Protein AF-A0A2E3MGD4-F1 (afdb_monomer_lite)

pLDDT: mean 89.17, std 11.4, range [35.12, 98.12]

Radius of gyration: 62.03 Å; chains: 1; bounding box: 128×78×163 Å

Secondary structure (DSSP, 8-state):
-----HHHHHHHT--HHHHHHHHTSHHHHHHH--SHHHHHHHHHH-GGGHHHHHHHHHH-HHHHHHH--SHHHHHHHHHH-GGGHHHHHHHHHH-HHHHHHH--SHHHHHHHHHH-GGGHHHHHHHHHH-HHHHHHH--SHHHHHHHHHH-TTTHHHHHHHHHHSTTHHHHH--SHHHHHHHHHH-GGGHHHHHHHHHT-HHHHHHH--SHHHHHHHHHH-SSSHHHHHHHHHH-HHHHHHH--SHHHHHHHHHH-GGGHHHHHHHHHH-HHHHHHH--SHHHHHHHHHH-GGGHHHHHHHHTSTTHHHHH--SHHHHHHHHHH-GGGHHHHHHHHHH-HHHHHHH--SHHHHHHHHHH-GGGHHHHHHHHHH-HHHHHHH--SHHHHHHHHHH-TTTHHHHHHHHHH-HHHHHHH--SHHHHHHHHHH-GGGHHHHHHHHHH-HHHHHHH-SSHHHHHHHHTTS-HHHHHHHHHHHHHSTTHHHHH--SHHHHHHHHHH-GGGHHHHHHHHHH-HHHHHHH-SSHHHHHHHHHHHS-TTSTTGGGSTTSTTS-TTS-----SS--TTHHHHHHHHHH-HHHHHHH--SHHHHHHHHHHTHHHHHHHHHHHHT-HHHHHHH--SHHHHHHHHHH-GGGHHHHT-SSHHHHHHHHHHHHHHHHHHHHHHHHHHHHHTT-GGGGS-HHHHHHHHHTTS-TTT--HHHHHHHHHHHHSS----S-S------

Structure (mmCIF, N/CA/C/O backbone):
data_AF-A0A2E3MGD4-F1
#
_entry.id   AF-A0A2E3MGD4-F1
#
loop_
_atom_site.group_PDB
_atom_site.id
_atom_site.type_symbol
_atom_site.label_atom_id
_atom_site.label_alt_id
_atom_site.label_comp_id
_atom_site.label_asym_id
_atom_site.label_entity_id
_atom_site.label_seq_id
_atom_site.pdbx_PDB_ins_code
_atom_site.Cartn_x
_atom_site.Cartn_y
_atom_site.Cartn_z
_atom_site.occupancy
_atom_site.B_iso_or_equiv
_atom_site.auth_seq_id
_atom_site.auth_comp_id
_atom_site.auth_asym_id
_atom_site.auth_atom_id
_atom_site.pdbx_PDB_model_num
ATOM 1 N N . MET A 1 1 ? 46.798 -34.517 -88.073 1.00 49.56 1 MET A N 1
ATOM 2 C CA . MET A 1 1 ? 47.021 -35.005 -86.696 1.00 49.56 1 MET A CA 1
ATOM 3 C C . MET A 1 1 ? 45.664 -35.031 -86.019 1.00 49.56 1 MET A C 1
ATOM 5 O O . MET A 1 1 ? 44.980 -34.016 -86.084 1.00 49.56 1 MET A O 1
ATOM 9 N N . GLY A 1 2 ? 45.233 -36.192 -85.514 1.00 53.91 2 GLY A N 1
ATOM 10 C CA . GLY A 1 2 ? 43.940 -36.335 -84.829 1.00 53.91 2 GLY A CA 1
ATOM 11 C C . GLY A 1 2 ? 43.846 -35.417 -83.610 1.00 53.91 2 GLY A C 1
ATOM 12 O O . GLY A 1 2 ? 44.867 -34.917 -83.147 1.00 53.91 2 GLY A O 1
ATOM 13 N N . GLU A 1 3 ? 42.634 -35.149 -83.128 1.00 51.66 3 GLU A N 1
ATOM 14 C CA . GLU A 1 3 ? 42.390 -34.310 -81.950 1.00 51.66 3 GLU A CA 1
ATOM 15 C C . GLU A 1 3 ? 43.137 -34.855 -80.725 1.00 51.66 3 GLU A C 1
ATOM 17 O O . GLU A 1 3 ? 42.683 -35.776 -80.050 1.00 51.66 3 GLU A O 1
ATOM 22 N N . VAL A 1 4 ? 44.313 -34.297 -80.441 1.00 60.22 4 VAL A N 1
ATOM 23 C CA . VAL A 1 4 ? 45.050 -34.611 -79.221 1.00 60.22 4 VAL A CA 1
ATOM 24 C C . VAL A 1 4 ? 44.464 -33.734 -78.120 1.00 60.22 4 VAL A C 1
ATOM 26 O O . VAL A 1 4 ? 44.739 -32.540 -78.048 1.00 60.22 4 VAL A O 1
ATOM 29 N N . SER A 1 5 ? 43.589 -34.307 -77.294 1.00 71.38 5 SER A N 1
ATOM 30 C CA . SER A 1 5 ? 43.188 -33.682 -76.031 1.00 71.38 5 SER A CA 1
ATOM 31 C C . SER A 1 5 ? 44.354 -33.722 -75.038 1.00 71.38 5 SER A C 1
ATOM 33 O O . SER A 1 5 ? 45.301 -34.490 -75.222 1.00 71.38 5 SER A O 1
ATOM 35 N N . THR A 1 6 ? 44.284 -32.955 -73.949 1.00 63.16 6 THR A N 1
ATOM 36 C CA . THR A 1 6 ? 45.236 -33.076 -72.830 1.00 63.16 6 THR A CA 1
ATOM 37 C C . THR A 1 6 ? 45.367 -34.527 -72.371 1.00 63.16 6 THR A C 1
ATOM 39 O O . THR A 1 6 ? 46.475 -35.050 -72.300 1.00 63.16 6 THR A O 1
ATOM 42 N N . ALA A 1 7 ? 44.243 -35.243 -72.251 1.00 66.75 7 ALA A N 1
ATOM 43 C CA . ALA A 1 7 ? 44.206 -36.688 -72.001 1.00 66.75 7 ALA A CA 1
ATOM 44 C C . ALA A 1 7 ? 44.962 -37.544 -73.041 1.00 66.75 7 ALA A C 1
ATOM 46 O O . ALA A 1 7 ? 45.520 -38.587 -72.692 1.00 66.75 7 ALA A O 1
ATOM 47 N N . GLY A 1 8 ? 44.994 -37.112 -74.305 1.00 66.19 8 GLY A N 1
ATOM 48 C CA . GLY A 1 8 ? 45.743 -37.745 -75.391 1.00 66.19 8 GLY A CA 1
ATOM 49 C C . GLY A 1 8 ? 47.255 -37.531 -75.293 1.00 66.19 8 GLY A C 1
ATOM 50 O O . GLY A 1 8 ? 48.005 -38.478 -75.516 1.00 66.19 8 GLY A O 1
ATOM 51 N N . ILE A 1 9 ? 47.705 -36.339 -74.880 1.00 66.69 9 ILE A N 1
ATOM 52 C CA . ILE A 1 9 ? 49.127 -36.067 -74.590 1.00 66.69 9 ILE A CA 1
ATOM 53 C C . ILE A 1 9 ? 49.627 -36.991 -73.474 1.00 66.69 9 ILE A C 1
ATOM 55 O O . ILE A 1 9 ? 50.704 -37.577 -73.583 1.00 66.69 9 ILE A O 1
ATOM 59 N N . TYR A 1 10 ? 48.805 -37.192 -72.442 1.00 61.84 10 TYR A N 1
ATOM 60 C CA . TYR A 1 10 ? 49.159 -37.982 -71.261 1.00 61.84 10 TYR A CA 1
ATOM 61 C C . TYR A 1 10 ? 49.378 -39.468 -71.542 1.00 61.84 10 TYR A C 1
ATOM 63 O O . TYR A 1 10 ? 50.197 -40.100 -70.881 1.00 61.84 10 TYR A O 1
ATOM 71 N N . LYS A 1 11 ? 48.673 -40.036 -72.526 1.00 67.06 11 LYS A N 1
ATOM 72 C CA . LYS A 1 11 ? 48.827 -41.450 -72.901 1.00 67.06 11 LYS A CA 1
ATOM 73 C C . LYS A 1 11 ? 49.929 -41.696 -73.933 1.00 67.06 11 LYS A C 1
ATOM 75 O O . LYS A 1 11 ? 50.340 -42.839 -74.093 1.00 67.06 11 LYS A O 1
ATOM 80 N N . ALA A 1 12 ? 50.384 -40.659 -74.637 1.00 70.62 12 ALA A N 1
ATOM 81 C CA . ALA A 1 12 ? 51.223 -40.805 -75.825 1.00 70.62 12 ALA A CA 1
ATOM 82 C C . ALA A 1 12 ? 52.740 -40.731 -75.569 1.00 70.62 12 ALA A C 1
ATOM 84 O O . ALA A 1 12 ? 53.500 -40.961 -76.503 1.00 70.62 12 ALA A O 1
ATOM 85 N N . GLY A 1 13 ? 53.195 -40.424 -74.345 1.00 79.75 13 GLY A N 1
ATOM 86 C CA . GLY A 1 13 ? 54.632 -40.339 -74.035 1.00 79.75 13 GLY A CA 1
ATOM 87 C C . GLY A 1 13 ? 55.363 -39.284 -74.874 1.00 79.75 13 GLY A C 1
ATOM 88 O O . GLY A 1 13 ? 56.432 -39.558 -75.413 1.00 79.75 13 GLY A O 1
ATOM 89 N N . ILE A 1 14 ? 54.750 -38.105 -75.038 1.00 85.25 14 ILE A N 1
ATOM 90 C CA . ILE A 1 14 ? 55.288 -37.016 -75.867 1.00 85.25 14 ILE A CA 1
ATOM 91 C C . ILE A 1 14 ? 56.680 -36.608 -75.363 1.00 85.25 14 ILE A C 1
ATOM 93 O O . ILE A 1 14 ? 56.868 -36.412 -74.163 1.00 85.25 14 ILE A O 1
ATOM 97 N N . SER A 1 15 ? 57.645 -36.482 -76.280 1.00 88.44 15 SER A N 1
ATOM 98 C CA . SER A 1 15 ? 58.999 -36.035 -75.946 1.00 88.44 15 SER A CA 1
ATOM 99 C C . SER A 1 15 ? 59.018 -34.555 -75.538 1.00 88.44 15 SER A C 1
ATOM 101 O O . SER A 1 15 ? 58.200 -33.763 -76.011 1.00 88.44 15 SER A O 1
ATOM 103 N N . ASP A 1 16 ? 59.988 -34.149 -74.716 1.00 86.56 16 ASP A N 1
ATOM 104 C CA . ASP A 1 16 ? 60.171 -32.743 -74.317 1.00 86.56 16 ASP A CA 1
ATOM 105 C C . ASP A 1 16 ? 60.261 -31.792 -75.522 1.00 86.56 16 ASP A C 1
ATOM 107 O O . ASP A 1 16 ? 59.691 -30.700 -75.518 1.00 86.56 16 ASP A O 1
ATOM 111 N N . GLN A 1 17 ? 60.937 -32.216 -76.595 1.00 88.38 17 GLN A N 1
ATOM 112 C CA . GLN A 1 17 ? 61.082 -31.408 -77.807 1.00 88.38 17 GLN A CA 1
ATOM 113 C C . GLN A 1 17 ? 59.749 -31.221 -78.538 1.00 88.38 17 GLN A C 1
ATOM 115 O O . GLN A 1 17 ? 59.447 -30.109 -78.981 1.00 88.38 17 GLN A O 1
ATOM 120 N N . ASP A 1 18 ? 58.932 -32.272 -78.624 1.00 88.62 18 ASP A N 1
ATOM 121 C CA . ASP A 1 18 ? 57.609 -32.197 -79.245 1.00 88.62 18 ASP A CA 1
ATOM 122 C C . ASP A 1 18 ? 56.661 -31.333 -78.406 1.00 88.62 18 ASP A C 1
ATOM 124 O O . ASP A 1 18 ? 55.936 -30.500 -78.953 1.00 88.62 18 ASP A O 1
ATOM 128 N N . PHE A 1 19 ? 56.720 -31.452 -77.075 1.00 91.62 19 PHE A N 1
ATOM 129 C CA . PHE A 1 19 ? 55.943 -30.606 -76.171 1.00 91.62 19 PHE A CA 1
ATOM 130 C C . PHE A 1 19 ? 56.263 -29.120 -76.375 1.00 91.62 19 PHE A C 1
ATOM 132 O O . PHE A 1 19 ? 55.349 -28.314 -76.561 1.00 91.62 19 PHE A O 1
ATOM 139 N N . VAL A 1 20 ? 57.549 -28.755 -76.432 1.00 90.62 20 VAL A N 1
ATOM 140 C CA . VAL A 1 20 ? 57.988 -27.373 -76.690 1.00 90.62 20 VAL A CA 1
ATOM 141 C C . VAL A 1 20 ? 57.488 -26.869 -78.049 1.00 90.62 20 VAL A C 1
ATOM 143 O O . VAL A 1 20 ? 57.049 -25.722 -78.155 1.00 90.62 20 VAL A O 1
ATOM 146 N N . GLN A 1 21 ? 57.514 -27.697 -79.098 1.00 89.62 21 GLN A N 1
ATOM 147 C CA . GLN A 1 21 ? 57.009 -27.300 -80.419 1.00 89.62 21 GLN A CA 1
ATOM 148 C C . GLN A 1 21 ? 55.490 -27.098 -80.446 1.00 89.62 21 GLN A C 1
ATOM 150 O O . GLN A 1 21 ? 54.997 -26.242 -81.188 1.00 89.62 21 GLN A O 1
ATOM 155 N N . ILE A 1 22 ? 54.749 -27.882 -79.663 1.00 88.69 22 ILE A N 1
ATOM 156 C CA . ILE A 1 22 ? 53.291 -27.807 -79.578 1.00 88.69 22 ILE A CA 1
ATOM 157 C C . ILE A 1 22 ? 52.867 -26.598 -78.731 1.00 88.69 22 ILE A C 1
ATOM 159 O O . ILE A 1 22 ? 52.083 -25.775 -79.201 1.00 88.69 22 ILE A O 1
ATOM 163 N N . ILE A 1 23 ? 53.419 -26.441 -77.523 1.00 91.25 23 ILE A N 1
ATOM 164 C CA . ILE A 1 23 ? 53.003 -25.405 -76.563 1.00 91.25 23 ILE A CA 1
ATOM 165 C C . ILE A 1 23 ? 53.333 -23.981 -77.043 1.00 91.25 23 ILE A C 1
ATOM 167 O O . ILE A 1 23 ? 52.629 -23.035 -76.703 1.00 91.25 23 ILE A O 1
ATOM 171 N N . ASN A 1 24 ? 54.356 -23.821 -77.892 1.00 89.12 24 ASN A N 1
ATOM 172 C CA . ASN A 1 24 ? 54.730 -22.526 -78.471 1.00 89.12 24 ASN A CA 1
ATOM 173 C C . ASN A 1 24 ? 53.796 -22.048 -79.596 1.00 89.12 24 ASN A C 1
ATOM 175 O O . ASN A 1 24 ? 53.892 -20.893 -80.012 1.00 89.12 24 ASN A O 1
ATOM 179 N N . LYS A 1 25 ? 52.902 -22.898 -80.117 1.00 90.88 25 LYS A N 1
ATOM 180 C CA . LYS A 1 25 ? 51.929 -22.500 -81.144 1.00 90.88 25 LYS A CA 1
ATOM 181 C C . LYS A 1 25 ? 50.665 -21.969 -80.455 1.00 90.88 25 LYS A C 1
ATOM 183 O O . LYS A 1 25 ? 49.960 -22.767 -79.844 1.00 90.88 25 LYS A O 1
ATOM 188 N N . PRO A 1 26 ? 50.297 -20.676 -80.596 1.00 87.75 26 PRO A N 1
ATOM 189 C CA . PRO A 1 26 ? 49.161 -20.093 -79.868 1.00 87.75 26 PRO A CA 1
ATOM 190 C C . PRO A 1 26 ? 47.831 -20.832 -80.074 1.00 87.75 26 PRO A C 1
ATOM 192 O O . PRO A 1 26 ? 47.047 -20.972 -79.139 1.00 87.75 26 PRO A O 1
ATOM 195 N N . GLY A 1 27 ? 47.586 -21.334 -81.289 1.00 88.56 27 GLY A N 1
ATOM 196 C CA . GLY A 1 27 ? 46.389 -22.121 -81.597 1.00 88.56 27 GLY A CA 1
ATOM 197 C C . GLY A 1 27 ? 46.361 -23.476 -80.887 1.00 88.56 27 GLY A C 1
ATOM 198 O O . GLY A 1 27 ? 45.325 -23.862 -80.359 1.00 88.56 27 GLY A O 1
ATOM 199 N N . GLU A 1 28 ? 47.496 -24.176 -80.817 1.00 90.00 28 GLU A N 1
ATOM 200 C CA . GLU A 1 28 ? 47.587 -25.457 -80.104 1.00 90.00 28 GLU A CA 1
ATOM 201 C C . GLU A 1 28 ? 47.567 -25.252 -78.587 1.00 90.00 28 GLU A C 1
ATOM 203 O O . GLU A 1 28 ? 46.898 -26.005 -77.886 1.00 90.00 28 GLU A O 1
ATOM 208 N N . TYR A 1 29 ? 48.183 -24.178 -78.082 1.00 91.38 29 TYR A N 1
ATOM 209 C CA . TYR A 1 29 ? 48.082 -23.800 -76.675 1.00 91.38 29 TYR A CA 1
ATOM 210 C C . TYR A 1 29 ? 46.620 -23.637 -76.244 1.00 91.38 29 TYR A C 1
ATOM 212 O O . TYR A 1 29 ? 46.196 -24.289 -75.299 1.00 91.38 29 TYR A O 1
ATOM 220 N N . LYS A 1 30 ? 45.817 -22.843 -76.970 1.00 90.88 30 LYS A N 1
ATOM 221 C CA . LYS A 1 30 ? 44.383 -22.653 -76.665 1.00 90.88 30 LYS A CA 1
ATOM 222 C C . LYS A 1 30 ? 43.566 -23.945 -76.747 1.00 90.88 30 LYS A C 1
ATOM 224 O O . LYS A 1 30 ? 42.555 -24.085 -76.060 1.00 90.88 30 LYS A O 1
ATOM 229 N N . ARG A 1 31 ? 43.963 -24.879 -77.621 1.00 88.62 31 ARG A N 1
ATOM 230 C CA . ARG A 1 31 ? 43.301 -26.186 -77.760 1.00 88.62 31 ARG A CA 1
ATOM 231 C C . ARG A 1 31 ? 43.612 -27.108 -76.588 1.00 88.62 31 ARG A C 1
ATOM 233 O O . ARG A 1 31 ? 42.717 -27.830 -76.151 1.00 88.62 31 ARG A O 1
ATOM 240 N N . LEU A 1 32 ? 44.858 -27.093 -76.123 1.00 88.69 32 LEU A N 1
ATOM 241 C CA . LEU A 1 32 ? 45.334 -27.936 -75.033 1.00 88.69 32 LEU A CA 1
ATOM 242 C C . LEU A 1 32 ? 44.942 -27.374 -73.673 1.00 88.69 32 LEU A C 1
ATOM 244 O O . LEU A 1 32 ? 44.469 -28.105 -72.817 1.00 88.69 32 LEU A O 1
ATOM 248 N N . VAL A 1 33 ? 45.101 -26.076 -73.472 1.00 93.12 33 VAL A N 1
ATOM 249 C CA . VAL A 1 33 ? 44.891 -25.436 -72.183 1.00 93.12 33 VAL A CA 1
ATOM 250 C C . VAL A 1 33 ? 43.535 -24.749 -72.186 1.00 93.12 33 VAL A C 1
ATOM 252 O O . VAL A 1 33 ? 43.395 -23.624 -72.663 1.00 93.12 33 VAL A O 1
ATOM 255 N N . LYS A 1 34 ? 42.516 -25.448 -71.680 1.00 92.50 34 LYS A N 1
ATOM 256 C CA . LYS A 1 34 ? 41.142 -24.928 -71.614 1.00 92.50 34 LYS A CA 1
ATOM 257 C C . LYS A 1 34 ? 40.758 -24.452 -70.223 1.00 92.50 34 LYS A C 1
ATOM 259 O O . LYS A 1 34 ? 39.797 -23.704 -70.090 1.00 92.50 34 LYS A O 1
ATOM 264 N N . SER A 1 35 ? 41.480 -24.907 -69.207 1.00 94.31 35 SER A N 1
ATOM 265 C CA . SER A 1 35 ? 41.187 -24.652 -67.805 1.00 94.31 35 SER A CA 1
ATOM 266 C C . SER A 1 35 ? 42.463 -24.534 -66.981 1.00 94.31 35 SER A C 1
ATOM 268 O O . SER A 1 35 ? 43.548 -24.957 -67.392 1.00 94.31 35 SER A O 1
ATOM 270 N N . ILE A 1 36 ? 42.317 -24.013 -65.766 1.00 94.94 36 ILE A N 1
ATOM 271 C CA . ILE A 1 36 ? 43.386 -24.020 -64.772 1.00 94.94 36 ILE A CA 1
ATOM 272 C C . ILE A 1 36 ? 43.892 -25.436 -64.474 1.00 94.94 36 ILE A C 1
ATOM 274 O O . ILE A 1 36 ? 45.095 -25.642 -64.338 1.00 94.94 36 ILE A O 1
ATOM 278 N N . SER A 1 37 ? 43.003 -26.431 -64.434 1.00 94.38 37 SER A N 1
ATOM 279 C CA . SER A 1 37 ? 43.373 -27.826 -64.189 1.00 94.38 37 SER A CA 1
ATOM 280 C C . SER A 1 37 ? 44.332 -28.354 -65.255 1.00 94.38 37 SER A C 1
ATOM 282 O O . SER A 1 37 ? 45.297 -29.033 -64.903 1.00 94.38 37 SER A O 1
ATOM 284 N N . ASP A 1 38 ? 44.132 -27.977 -66.523 1.00 94.12 38 ASP A N 1
ATOM 285 C CA . ASP A 1 38 ? 45.040 -28.345 -67.615 1.00 94.12 38 ASP A CA 1
ATOM 286 C C . ASP A 1 38 ? 46.436 -27.749 -67.396 1.00 94.12 38 ASP A C 1
ATOM 288 O O . ASP A 1 38 ? 47.433 -28.454 -67.541 1.00 94.12 38 ASP A O 1
ATOM 292 N N . ILE A 1 39 ? 46.527 -26.481 -66.971 1.00 94.00 39 ILE A N 1
ATOM 293 C CA . ILE A 1 39 ? 47.811 -25.858 -66.611 1.00 94.00 39 ILE A CA 1
ATOM 294 C C . ILE A 1 39 ? 48.470 -26.612 -65.470 1.00 94.00 39 ILE A C 1
ATOM 296 O O . ILE A 1 39 ? 49.619 -27.026 -65.585 1.00 94.00 39 ILE A O 1
ATOM 300 N N . LEU A 1 40 ? 47.744 -26.823 -64.372 1.00 94.25 40 LEU A N 1
ATOM 301 C CA . LEU A 1 40 ? 48.285 -27.477 -63.186 1.00 94.25 40 LEU A CA 1
ATOM 302 C C . LEU A 1 40 ? 48.780 -28.894 -63.478 1.00 94.25 40 LEU A C 1
ATOM 304 O O . LEU A 1 40 ? 49.743 -29.341 -62.846 1.00 94.25 40 LEU A O 1
ATOM 308 N N . GLN A 1 41 ? 48.117 -29.588 -64.401 1.00 92.31 41 GLN A N 1
ATOM 309 C CA . GLN A 1 41 ? 48.483 -30.923 -64.838 1.00 92.31 41 GLN A CA 1
ATOM 310 C C . GLN A 1 41 ? 49.698 -30.891 -65.768 1.00 92.31 41 GLN A C 1
ATOM 312 O O . GLN A 1 41 ? 50.669 -31.604 -65.508 1.00 92.31 41 GLN A O 1
ATOM 317 N N . LEU A 1 42 ? 49.700 -30.030 -66.791 1.00 92.94 42 LEU A N 1
ATOM 318 C CA . LEU A 1 42 ? 50.838 -29.859 -67.701 1.00 92.94 42 LEU A CA 1
ATOM 319 C C . LEU A 1 42 ? 52.103 -29.437 -66.950 1.00 92.94 42 LEU A C 1
ATOM 321 O O . LEU A 1 42 ? 53.163 -30.018 -67.152 1.00 92.94 42 LEU A O 1
ATOM 325 N N . SER A 1 43 ? 51.990 -28.496 -66.018 1.00 94.00 43 SER A N 1
ATOM 326 C CA . SER A 1 43 ? 53.108 -28.033 -65.198 1.00 94.00 43 SER A CA 1
ATOM 327 C C . SER A 1 43 ? 53.620 -29.084 -64.209 1.00 94.00 43 SER A C 1
ATOM 329 O O . SER A 1 43 ? 54.777 -29.010 -63.806 1.00 94.00 43 SER A O 1
ATOM 331 N N . SER A 1 44 ? 52.797 -30.066 -63.821 1.00 92.94 44 SER A N 1
ATOM 332 C CA . SER A 1 44 ? 53.257 -31.209 -63.013 1.00 92.94 44 SER A CA 1
ATOM 333 C C . SER A 1 44 ? 54.053 -32.229 -63.830 1.00 92.94 44 SER A C 1
ATOM 335 O O . SER A 1 44 ? 54.957 -32.866 -63.300 1.00 92.94 44 SER A O 1
ATOM 337 N N . GLN A 1 45 ? 53.726 -32.371 -65.115 1.00 90.81 45 GLN A N 1
ATOM 338 C CA . GLN A 1 45 ? 54.336 -33.364 -65.996 1.00 90.81 45 GLN A CA 1
ATOM 339 C C . GLN A 1 45 ? 55.577 -32.843 -66.711 1.00 90.81 45 GLN A C 1
ATOM 341 O O . GLN A 1 45 ? 56.512 -33.603 -66.935 1.00 90.81 45 GLN A O 1
ATOM 346 N N . PHE A 1 46 ? 55.599 -31.549 -67.031 1.00 93.19 46 PHE A N 1
ATOM 347 C CA . PHE A 1 46 ? 56.702 -30.887 -67.721 1.00 93.19 46 PHE A CA 1
ATOM 348 C C . PHE A 1 46 ? 57.297 -29.767 -66.850 1.00 93.19 46 PHE A C 1
ATOM 350 O O . PHE A 1 46 ? 57.227 -28.589 -67.222 1.00 93.19 46 PHE A O 1
ATOM 357 N N . PRO A 1 47 ? 57.877 -30.091 -65.676 1.00 93.06 47 PRO A N 1
ATOM 358 C CA . PRO A 1 47 ? 58.372 -29.087 -64.736 1.00 93.06 47 PRO A CA 1
ATOM 359 C C . PRO A 1 47 ? 59.483 -28.199 -65.329 1.00 93.06 47 PRO A C 1
ATOM 361 O O . PRO A 1 47 ? 59.545 -27.007 -65.035 1.00 93.06 47 PRO A O 1
ATOM 364 N N . GLN A 1 48 ? 60.315 -28.725 -66.234 1.00 93.31 48 GLN A N 1
ATOM 365 C CA . GLN A 1 48 ? 61.360 -27.967 -66.938 1.00 93.31 48 GLN A CA 1
ATOM 366 C C . GLN A 1 48 ? 60.818 -26.940 -67.949 1.00 93.31 48 GLN A C 1
ATOM 368 O O . GLN A 1 48 ? 61.558 -26.070 -68.407 1.00 93.31 48 GLN A O 1
ATOM 373 N N . HIS A 1 49 ? 59.528 -27.009 -68.293 1.00 94.44 49 HIS A N 1
ATOM 374 C CA . HIS A 1 49 ? 58.881 -26.137 -69.278 1.00 94.44 49 HIS A CA 1
ATOM 375 C C . HIS A 1 49 ? 57.788 -25.248 -68.674 1.00 94.44 49 HIS A C 1
ATOM 377 O O . HIS A 1 49 ? 57.010 -24.645 -69.413 1.00 94.44 49 HIS A O 1
ATOM 383 N N . ILE A 1 50 ? 57.738 -25.122 -67.344 1.00 94.12 50 ILE A N 1
ATOM 384 C CA . ILE A 1 50 ? 56.744 -24.306 -66.632 1.00 94.12 50 ILE A CA 1
ATOM 385 C C . ILE A 1 50 ? 56.694 -22.868 -67.178 1.00 94.12 50 ILE A C 1
ATOM 387 O O . ILE A 1 50 ? 55.607 -22.361 -67.439 1.00 94.12 50 ILE A O 1
ATOM 391 N N . GLU A 1 51 ? 57.842 -22.235 -67.439 1.00 94.25 51 GLU A N 1
ATOM 392 C CA . GLU A 1 51 ? 57.895 -20.878 -68.007 1.00 94.25 51 GLU A CA 1
ATOM 393 C C . GLU A 1 51 ? 57.140 -20.784 -69.343 1.00 94.25 51 GLU A C 1
ATOM 395 O O . GLU A 1 51 ? 56.398 -19.835 -69.577 1.00 94.25 51 GLU A O 1
ATOM 400 N N . LEU A 1 52 ? 57.290 -21.788 -70.214 1.00 93.56 52 LEU A N 1
ATOM 401 C CA . LEU A 1 52 ? 56.618 -21.836 -71.515 1.00 93.56 52 LEU A CA 1
ATOM 402 C C . LEU A 1 52 ? 55.115 -22.095 -71.373 1.00 93.56 52 LEU A C 1
ATOM 404 O O . LEU A 1 52 ? 54.335 -21.573 -72.165 1.00 93.56 52 LEU A O 1
ATOM 408 N N . ILE A 1 53 ? 54.711 -22.866 -70.359 1.00 94.88 53 ILE A N 1
ATOM 409 C CA . ILE A 1 53 ? 53.301 -23.136 -70.056 1.00 94.88 53 ILE A CA 1
ATOM 410 C C . ILE A 1 53 ? 52.614 -21.876 -69.531 1.00 94.88 53 ILE A C 1
ATOM 412 O O . ILE A 1 53 ? 51.490 -21.584 -69.928 1.00 94.88 53 ILE A O 1
ATOM 416 N N . PHE A 1 54 ? 53.272 -21.119 -68.658 1.00 94.94 54 PHE A N 1
ATOM 417 C CA . PHE A 1 54 ? 52.660 -19.962 -68.018 1.00 94.94 54 PHE A CA 1
ATOM 418 C C . PHE A 1 54 ? 52.824 -18.652 -68.798 1.00 94.94 54 PHE A C 1
ATOM 420 O O . PHE A 1 54 ? 51.961 -17.784 -68.699 1.00 94.94 54 PHE A O 1
ATOM 427 N N . ARG A 1 55 ? 53.869 -18.492 -69.619 1.00 94.12 55 ARG A N 1
ATOM 428 C CA . ARG A 1 55 ? 54.109 -17.253 -70.379 1.00 94.12 55 ARG A CA 1
ATOM 429 C C . ARG A 1 55 ? 52.907 -16.768 -71.195 1.00 94.12 55 ARG A C 1
ATOM 431 O O . ARG A 1 55 ? 52.661 -15.560 -71.177 1.00 94.12 55 ARG A O 1
ATOM 438 N N . PRO A 1 56 ? 52.137 -17.629 -71.884 1.00 94.38 56 PRO A N 1
ATOM 439 C CA . PRO A 1 56 ? 50.934 -17.196 -72.589 1.00 94.38 56 PRO A CA 1
ATOM 440 C C . PRO A 1 56 ? 49.875 -16.564 -71.677 1.00 94.38 56 PRO A C 1
ATOM 442 O O . PRO A 1 56 ? 49.210 -15.630 -72.113 1.00 94.38 56 PRO A O 1
ATOM 445 N N . LEU A 1 57 ? 49.766 -16.993 -70.413 1.00 91.50 57 LEU A N 1
ATOM 446 C CA . LEU A 1 57 ? 48.807 -16.422 -69.464 1.00 91.50 57 LEU A CA 1
ATOM 447 C C . LEU A 1 57 ? 49.074 -14.946 -69.161 1.00 91.50 57 LEU A C 1
ATOM 449 O O . LEU A 1 57 ? 48.116 -14.197 -69.074 1.00 91.50 57 LEU A O 1
ATOM 453 N N . TRP A 1 58 ? 50.331 -14.505 -69.018 1.00 89.81 58 TRP A N 1
ATOM 454 C CA . TRP A 1 58 ? 50.607 -13.087 -68.715 1.00 89.81 58 TRP A CA 1
ATOM 455 C C . TRP A 1 58 ? 50.996 -12.224 -69.926 1.00 89.81 58 TRP A C 1
ATOM 457 O O . TRP A 1 58 ? 51.370 -11.060 -69.778 1.00 89.81 58 TRP A O 1
ATOM 467 N N . THR A 1 59 ? 51.015 -12.803 -71.131 1.00 91.00 59 THR A N 1
ATOM 468 C CA . THR A 1 59 ? 51.349 -12.085 -72.376 1.00 91.00 59 THR A CA 1
ATOM 469 C C . THR A 1 59 ? 50.170 -11.970 -73.337 1.00 91.00 59 THR A C 1
ATOM 471 O O . THR A 1 59 ? 50.239 -11.186 -74.282 1.00 91.00 59 THR A O 1
ATOM 474 N N . ASN A 1 60 ? 49.092 -12.730 -73.117 1.00 92.19 60 ASN A N 1
ATOM 475 C CA . ASN A 1 60 ? 47.908 -12.736 -73.964 1.00 92.19 60 ASN A CA 1
ATOM 476 C C . ASN A 1 60 ? 46.626 -12.695 -73.114 1.00 92.19 60 ASN A C 1
ATOM 478 O O . ASN A 1 60 ? 46.250 -13.685 -72.487 1.00 92.19 60 ASN A O 1
ATOM 482 N N . HIS A 1 61 ? 45.927 -11.556 -73.149 1.00 92.50 61 HIS A N 1
ATOM 483 C CA . HIS A 1 61 ? 44.686 -11.335 -72.398 1.00 92.50 61 HIS A CA 1
ATOM 484 C C . HIS A 1 61 ? 43.581 -12.332 -72.751 1.00 92.50 61 HIS A C 1
ATOM 486 O O . HIS A 1 61 ? 42.844 -12.759 -71.874 1.00 92.50 61 HIS A O 1
ATOM 492 N N . GLU A 1 62 ? 43.458 -12.750 -74.011 1.00 92.06 62 GLU A N 1
ATOM 493 C CA . GLU A 1 62 ? 42.424 -13.707 -74.422 1.00 92.06 62 GLU A CA 1
ATOM 494 C C . GLU A 1 62 ? 42.655 -15.082 -73.780 1.00 92.06 62 GLU A C 1
ATOM 496 O O . GLU A 1 62 ? 41.726 -15.710 -73.279 1.00 92.06 62 GLU A O 1
ATOM 501 N N . VAL A 1 63 ? 43.917 -15.516 -73.739 1.00 93.00 63 VAL A N 1
ATOM 502 C CA . VAL A 1 63 ? 44.327 -16.776 -73.105 1.00 93.00 63 VAL A CA 1
ATOM 503 C C . VAL A 1 63 ? 44.142 -16.700 -71.589 1.00 93.00 63 VAL A C 1
ATOM 505 O O . VAL A 1 63 ? 43.610 -17.630 -70.986 1.00 93.00 63 VAL A O 1
ATOM 508 N N . PHE A 1 64 ? 44.519 -15.578 -70.974 1.00 95.00 64 PHE A N 1
ATOM 509 C CA . PHE A 1 64 ? 44.273 -15.333 -69.555 1.00 95.00 64 PHE A CA 1
ATOM 51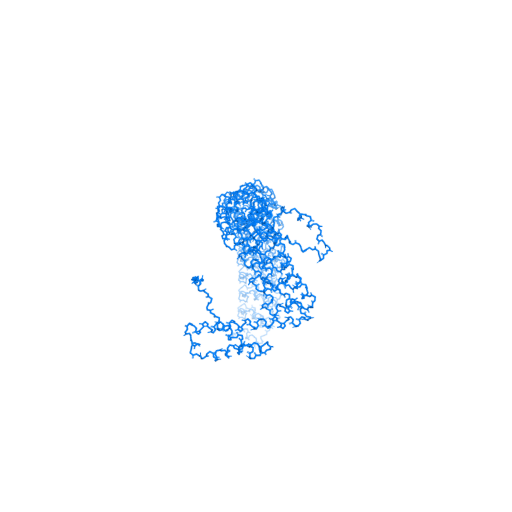0 C C . PHE A 1 64 ? 42.783 -15.381 -69.211 1.00 95.00 64 PHE A C 1
ATOM 512 O O . PHE A 1 64 ? 42.399 -16.093 -68.292 1.00 95.00 64 PHE A O 1
ATOM 519 N N . ASN A 1 65 ? 41.946 -14.682 -69.980 1.00 94.00 65 ASN A N 1
ATOM 520 C CA . ASN A 1 65 ? 40.494 -14.646 -69.807 1.00 94.00 65 ASN A CA 1
ATOM 521 C C . ASN A 1 65 ? 39.855 -16.026 -69.917 1.00 94.00 65 ASN A C 1
ATOM 523 O O . ASN A 1 65 ? 38.948 -16.355 -69.156 1.00 94.00 65 ASN A O 1
ATOM 527 N N . GLN A 1 66 ? 40.331 -16.826 -70.870 1.00 93.19 66 GLN A N 1
ATOM 528 C CA . GLN A 1 66 ? 39.836 -18.176 -71.093 1.00 93.19 66 GLN A CA 1
ATOM 529 C C . GLN A 1 66 ? 40.152 -19.101 -69.910 1.00 93.19 66 GLN A C 1
ATOM 531 O O . GLN A 1 66 ? 39.327 -19.940 -69.558 1.00 93.19 66 GLN A O 1
ATOM 536 N N . ILE A 1 67 ? 41.344 -18.975 -69.322 1.00 94.69 67 ILE A N 1
ATOM 537 C CA . ILE A 1 67 ? 41.860 -19.954 -68.358 1.00 94.69 67 ILE A CA 1
ATOM 538 C C . ILE A 1 67 ? 41.641 -19.522 -66.905 1.00 94.69 67 ILE A C 1
ATOM 540 O O . ILE A 1 67 ? 41.309 -20.353 -66.061 1.00 94.69 67 ILE A O 1
ATOM 544 N N . VAL A 1 68 ? 41.832 -18.238 -66.607 1.00 96.38 68 VAL A N 1
ATOM 545 C CA . VAL A 1 68 ? 41.655 -17.643 -65.279 1.00 96.38 68 VAL A CA 1
ATOM 546 C C . VAL A 1 68 ? 40.297 -16.962 -65.259 1.00 96.38 68 VAL A C 1
ATOM 548 O O . VAL A 1 68 ? 40.174 -15.775 -65.565 1.00 96.38 68 VAL A O 1
ATOM 551 N N . SER A 1 69 ? 39.260 -17.730 -64.939 1.00 94.50 69 SER A N 1
ATOM 552 C CA . SER A 1 69 ? 37.871 -17.269 -65.000 1.00 94.50 69 SER A CA 1
ATOM 553 C C . SER A 1 69 ? 37.424 -16.550 -63.724 1.00 94.50 69 SER A C 1
ATOM 555 O O . SER A 1 69 ? 36.611 -15.630 -63.798 1.00 94.50 69 SER A O 1
ATOM 557 N N . THR A 1 70 ? 38.002 -16.917 -62.576 1.00 96.88 70 THR A N 1
ATOM 558 C CA . THR A 1 70 ? 37.655 -16.398 -61.245 1.00 96.88 70 THR A CA 1
ATOM 559 C C . THR A 1 70 ? 38.891 -16.009 -60.428 1.00 96.88 70 THR A C 1
ATOM 561 O O . THR A 1 70 ? 40.012 -16.430 -60.722 1.00 96.88 70 THR A O 1
ATOM 564 N N . VAL A 1 71 ? 38.696 -15.246 -59.347 1.00 97.25 71 VAL A N 1
ATOM 565 C CA . VAL A 1 71 ? 39.758 -14.959 -58.362 1.00 97.25 71 VAL A CA 1
ATOM 566 C C . VAL A 1 71 ? 40.317 -16.232 -57.723 1.00 97.25 71 VAL A C 1
ATOM 568 O O . VAL A 1 71 ? 41.520 -16.313 -57.496 1.00 97.25 71 VAL A O 1
ATOM 571 N N . ASN A 1 72 ? 39.493 -17.261 -57.505 1.00 97.19 72 ASN A N 1
ATOM 572 C CA . ASN A 1 72 ? 39.972 -18.542 -56.978 1.00 97.19 72 ASN A CA 1
ATOM 573 C C . ASN A 1 72 ? 40.933 -19.238 -57.952 1.00 97.19 72 ASN A C 1
ATOM 575 O O . ASN A 1 72 ? 41.904 -19.843 -57.505 1.00 97.19 72 ASN A O 1
ATOM 579 N N . ASP A 1 73 ? 40.708 -19.114 -59.266 1.00 96.94 73 ASP A N 1
ATOM 580 C CA . ASP A 1 73 ? 41.644 -19.641 -60.266 1.00 96.94 73 ASP A CA 1
ATOM 581 C C . ASP A 1 73 ? 42.993 -18.913 -60.171 1.00 96.94 73 ASP A C 1
ATOM 583 O O . ASP A 1 73 ? 44.060 -19.528 -60.134 1.00 96.94 73 ASP A O 1
ATOM 587 N N . LEU A 1 74 ? 42.956 -17.582 -60.068 1.00 96.94 74 LEU A N 1
ATOM 588 C CA . LEU A 1 74 ? 44.161 -16.771 -59.913 1.00 96.94 74 LEU A CA 1
ATOM 589 C C . LEU A 1 74 ? 44.936 -17.143 -58.639 1.00 96.94 74 LEU A C 1
ATOM 591 O O . LEU A 1 74 ? 46.160 -17.288 -58.692 1.00 96.94 74 LEU A O 1
ATOM 595 N N . ILE A 1 75 ? 44.230 -17.321 -57.520 1.00 97.62 75 ILE A N 1
ATOM 596 C CA . ILE A 1 75 ? 44.803 -17.744 -56.236 1.00 97.62 75 ILE A CA 1
ATOM 597 C C . ILE A 1 75 ? 45.450 -19.116 -56.378 1.00 97.62 75 ILE A C 1
ATOM 599 O O . ILE A 1 75 ? 46.642 -19.244 -56.114 1.00 97.62 75 ILE A O 1
ATOM 603 N N . LEU A 1 76 ? 44.722 -20.107 -56.895 1.00 96.50 76 LEU A N 1
ATOM 604 C CA . LEU A 1 76 ? 45.210 -21.477 -57.038 1.00 96.50 76 LEU A CA 1
ATOM 605 C C . LEU A 1 76 ? 46.485 -21.561 -57.900 1.00 96.50 76 LEU A C 1
ATOM 607 O O . LEU A 1 76 ? 47.414 -22.305 -57.576 1.00 96.50 76 LEU A O 1
ATOM 611 N N . ILE A 1 77 ? 46.560 -20.784 -58.987 1.00 95.81 77 ILE A N 1
ATOM 612 C CA . ILE A 1 77 ? 47.779 -20.675 -59.803 1.00 95.81 77 ILE A CA 1
ATOM 613 C C . ILE A 1 77 ? 48.927 -20.063 -58.998 1.00 95.81 77 ILE A C 1
ATOM 615 O O . ILE A 1 77 ? 50.029 -20.615 -58.993 1.00 95.81 77 ILE A O 1
ATOM 619 N N . CYS A 1 78 ? 48.691 -18.927 -58.345 1.00 96.12 78 CYS A N 1
ATOM 620 C CA . CYS A 1 78 ? 49.745 -18.186 -57.661 1.00 96.12 78 CYS A CA 1
ATOM 621 C C . CYS A 1 78 ? 50.251 -18.901 -56.401 1.00 96.12 78 CYS A C 1
ATOM 623 O O . CYS A 1 78 ? 51.433 -18.795 -56.082 1.00 96.12 78 CYS A O 1
ATOM 625 N N . GLU A 1 79 ? 49.397 -19.652 -55.704 1.00 96.25 79 GLU A N 1
ATOM 626 C CA . GLU A 1 79 ? 49.797 -20.497 -54.575 1.00 96.25 79 GLU A CA 1
ATOM 627 C C . GLU A 1 79 ? 50.719 -21.627 -55.025 1.00 96.25 79 GLU A C 1
ATOM 629 O O . GLU A 1 79 ? 51.748 -21.888 -54.399 1.00 96.25 79 GLU A O 1
ATOM 634 N N . LYS A 1 80 ? 50.378 -22.289 -56.137 1.00 95.75 80 LYS A N 1
ATOM 635 C CA . LYS A 1 80 ? 51.174 -23.406 -56.650 1.00 95.75 80 LYS A CA 1
ATOM 636 C C . LYS A 1 80 ? 52.458 -22.943 -57.350 1.00 95.75 80 LYS A C 1
ATOM 638 O O . LYS A 1 80 ? 53.437 -23.688 -57.360 1.00 95.75 80 LYS A O 1
ATOM 643 N N . TYR A 1 81 ? 52.472 -21.728 -57.904 1.00 95.38 81 TYR A N 1
ATOM 644 C CA . TYR A 1 81 ? 53.609 -21.162 -58.640 1.00 95.38 81 TYR A CA 1
ATOM 645 C C . TYR A 1 81 ? 53.895 -19.693 -58.258 1.00 95.38 81 TYR A C 1
ATOM 647 O O . TYR A 1 81 ? 53.703 -18.779 -59.072 1.00 95.38 81 TYR A O 1
ATOM 655 N N . PRO A 1 82 ? 54.411 -19.439 -57.040 1.00 96.06 82 PRO A N 1
ATOM 656 C CA . PRO A 1 82 ? 54.563 -18.090 -56.485 1.00 96.06 82 PRO A CA 1
ATOM 657 C C . PRO A 1 82 ? 55.544 -17.185 -57.247 1.00 96.06 82 PRO A C 1
ATOM 659 O O . PRO A 1 82 ? 55.470 -15.958 -57.142 1.00 96.06 82 PRO A O 1
ATOM 662 N N . GLN A 1 83 ? 56.457 -17.751 -58.044 1.00 94.94 83 GLN A N 1
ATOM 663 C CA . GLN A 1 83 ? 57.388 -16.982 -58.876 1.00 94.94 83 GLN A CA 1
ATOM 664 C C . GLN A 1 83 ? 56.691 -16.168 -59.980 1.00 94.94 83 GLN A C 1
ATOM 666 O O . GLN A 1 83 ? 57.261 -15.181 -60.448 1.00 94.94 83 GLN A O 1
ATOM 671 N N . TYR A 1 84 ? 55.465 -16.545 -60.367 1.00 95.56 84 TYR A N 1
ATOM 672 C CA . TYR A 1 84 ? 54.687 -15.865 -61.410 1.00 95.56 84 TYR A CA 1
ATOM 673 C C . TYR A 1 84 ? 53.640 -14.895 -60.875 1.00 95.56 84 TYR A C 1
ATOM 675 O O . TYR A 1 84 ? 53.053 -14.138 -61.650 1.00 95.56 84 TYR A O 1
ATOM 683 N N . THR A 1 85 ? 53.436 -14.856 -59.556 1.00 96.06 85 THR A N 1
ATOM 684 C CA . THR A 1 85 ? 52.452 -13.980 -58.911 1.00 96.06 85 THR A CA 1
ATOM 685 C C . THR A 1 85 ? 52.643 -12.524 -59.322 1.00 96.06 85 THR A C 1
ATOM 687 O O . THR A 1 85 ? 51.670 -11.820 -59.555 1.00 96.06 85 THR A O 1
ATOM 690 N N . LYS A 1 86 ? 53.885 -12.050 -59.491 1.00 96.56 86 LYS A N 1
ATOM 691 C CA . LYS A 1 86 ? 54.146 -10.660 -59.896 1.00 96.56 86 LYS A CA 1
ATOM 692 C C . LYS A 1 86 ? 53.619 -10.330 -61.290 1.00 96.56 86 LYS A C 1
ATOM 694 O O . LYS A 1 86 ? 53.063 -9.254 -61.483 1.00 96.56 86 LYS A O 1
ATOM 699 N N . GLN A 1 87 ? 53.806 -11.223 -62.252 1.00 95.50 87 GLN A N 1
ATOM 700 C CA . GLN A 1 87 ? 53.371 -11.048 -63.632 1.00 95.50 87 GLN A CA 1
ATOM 701 C C . GLN A 1 87 ? 51.844 -11.118 -63.715 1.00 95.50 87 GLN A C 1
ATOM 703 O O . GLN A 1 87 ? 51.238 -10.247 -64.336 1.00 95.50 87 GLN A O 1
ATOM 708 N N . MET A 1 88 ? 51.234 -12.084 -63.019 1.00 95.00 88 MET A N 1
ATOM 709 C CA . MET A 1 88 ? 49.777 -12.228 -62.964 1.00 95.00 88 MET A CA 1
ATOM 710 C C . MET A 1 88 ? 49.115 -11.025 -62.289 1.00 95.00 88 MET A C 1
ATOM 712 O O . MET A 1 88 ? 48.218 -10.411 -62.857 1.00 95.00 88 MET A O 1
ATOM 716 N N . MET A 1 89 ? 49.609 -10.623 -61.114 1.00 96.56 89 MET A N 1
ATOM 717 C CA . MET A 1 89 ? 49.094 -9.455 -60.395 1.00 96.56 89 MET A CA 1
ATOM 718 C C . MET A 1 89 ? 49.288 -8.168 -61.189 1.00 96.56 89 MET A C 1
ATOM 720 O O . MET A 1 89 ? 48.403 -7.319 -61.185 1.00 96.56 89 MET A O 1
ATOM 724 N N . LYS A 1 90 ? 50.409 -8.028 -61.910 1.00 95.31 90 LYS A N 1
ATOM 725 C CA . LYS A 1 90 ? 50.610 -6.895 -62.817 1.00 95.31 90 LYS A CA 1
ATOM 726 C C . LYS A 1 90 ? 49.499 -6.846 -63.863 1.00 95.31 90 LYS A C 1
ATOM 728 O O . LYS A 1 90 ? 48.895 -5.796 -63.994 1.00 95.31 90 LYS A O 1
ATOM 733 N N . GLN A 1 91 ? 49.202 -7.953 -64.544 1.00 93.31 91 GLN A N 1
ATOM 734 C CA . GLN A 1 91 ? 48.148 -7.984 -65.561 1.00 93.31 91 GLN A CA 1
ATOM 735 C C . GLN A 1 91 ? 46.770 -7.621 -64.997 1.00 93.31 91 GLN A C 1
ATOM 737 O O . GLN A 1 91 ? 46.071 -6.805 -65.591 1.00 93.31 91 GLN A O 1
ATOM 742 N N . VAL A 1 92 ? 46.401 -8.179 -63.842 1.00 96.00 92 VAL A N 1
ATOM 743 C CA . VAL A 1 92 ? 45.103 -7.897 -63.206 1.00 96.00 92 VAL A CA 1
ATOM 744 C C . VAL A 1 92 ? 44.991 -6.435 -62.770 1.00 96.00 92 VAL A C 1
ATOM 746 O O . VAL A 1 92 ? 43.928 -5.843 -62.903 1.00 96.00 92 VAL A O 1
ATOM 749 N N . LEU A 1 93 ? 46.073 -5.839 -62.261 1.00 94.88 93 LEU A N 1
ATOM 750 C CA . LEU A 1 93 ? 46.060 -4.472 -61.731 1.00 94.88 93 LEU A CA 1
ATOM 751 C C . LEU A 1 93 ? 46.299 -3.388 -62.793 1.00 94.88 93 LEU A C 1
ATOM 753 O O . LEU A 1 93 ? 45.994 -2.225 -62.536 1.00 94.88 93 LEU A O 1
ATOM 757 N N . THR A 1 94 ? 46.853 -3.725 -63.964 1.00 93.44 94 THR A N 1
ATOM 758 C CA . THR A 1 94 ? 47.051 -2.757 -65.059 1.00 93.44 94 THR A CA 1
ATOM 759 C C . THR A 1 94 ? 45.877 -2.685 -66.024 1.00 93.44 94 THR A C 1
ATOM 761 O O . THR A 1 94 ? 45.680 -1.632 -66.621 1.00 93.44 94 THR A O 1
ATOM 764 N N . GLU A 1 95 ? 45.099 -3.760 -66.170 1.00 93.81 95 GLU A N 1
ATOM 765 C CA . GLU A 1 95 ? 43.974 -3.823 -67.108 1.00 93.81 95 GLU A CA 1
ATOM 766 C C . GLU A 1 95 ? 42.622 -3.728 -66.385 1.00 93.81 95 GLU A C 1
ATOM 768 O O . GLU A 1 95 ? 42.191 -4.699 -65.755 1.00 93.81 95 GLU A O 1
ATOM 773 N N . PRO A 1 96 ? 41.888 -2.603 -66.505 1.00 94.06 96 PRO A N 1
ATOM 774 C CA . PRO A 1 96 ? 40.610 -2.433 -65.817 1.00 94.06 96 PRO A CA 1
ATOM 775 C C . PRO A 1 96 ? 39.569 -3.500 -66.156 1.00 94.06 96 PRO A C 1
ATOM 777 O O . PRO A 1 96 ? 38.818 -3.916 -65.277 1.00 94.06 96 PRO A O 1
ATOM 780 N N . SER A 1 97 ? 39.533 -3.987 -67.402 1.00 93.56 97 SER A N 1
ATOM 781 C CA . SER A 1 97 ? 38.604 -5.048 -67.810 1.00 93.56 97 SER A CA 1
ATOM 782 C C . SER A 1 97 ? 38.878 -6.373 -67.097 1.00 93.56 97 SER A C 1
ATOM 784 O O . SER A 1 97 ? 37.933 -7.071 -66.736 1.00 93.56 97 SER A O 1
ATOM 786 N N . GLU A 1 98 ? 40.150 -6.704 -66.857 1.00 94.38 98 GLU A N 1
ATOM 787 C CA . GLU A 1 98 ? 40.543 -7.915 -66.128 1.00 94.38 98 GLU A CA 1
ATOM 788 C C . GLU A 1 98 ? 40.202 -7.798 -64.647 1.00 94.38 98 GLU A C 1
ATOM 790 O O . GLU A 1 98 ? 39.625 -8.722 -64.071 1.00 94.38 98 GLU A O 1
ATOM 795 N N . PHE A 1 99 ? 40.489 -6.638 -64.049 1.00 95.94 99 PHE A N 1
ATOM 796 C CA . PHE A 1 99 ? 40.114 -6.349 -62.669 1.00 95.94 99 PHE A CA 1
ATOM 797 C C . PHE A 1 99 ? 38.599 -6.477 -62.466 1.00 95.94 99 PHE A C 1
ATOM 799 O O . PHE A 1 99 ? 38.153 -7.201 -61.578 1.00 95.94 99 PHE A O 1
ATOM 806 N N . CYS A 1 100 ? 37.803 -5.829 -63.325 1.00 95.56 100 CYS A N 1
ATOM 807 C CA . CYS A 1 100 ? 36.341 -5.839 -63.240 1.00 95.56 100 CYS A CA 1
ATOM 808 C C . CYS A 1 100 ? 35.747 -7.241 -63.383 1.00 95.56 100 CYS A C 1
ATOM 810 O O . CYS A 1 100 ? 34.778 -7.576 -62.702 1.00 95.56 100 CYS A O 1
ATOM 812 N N . ARG A 1 101 ? 36.310 -8.049 -64.287 1.00 95.81 101 ARG A N 1
ATOM 813 C CA . ARG A 1 101 ? 35.845 -9.410 -64.556 1.00 95.81 101 ARG A CA 1
ATOM 814 C C . ARG A 1 101 ? 36.170 -10.359 -63.407 1.00 95.81 101 ARG A C 1
ATOM 816 O O . ARG A 1 101 ? 35.323 -11.171 -63.049 1.00 95.81 101 ARG A O 1
ATOM 823 N N . LEU A 1 102 ? 37.388 -10.287 -62.872 1.00 96.50 102 LEU A N 1
ATOM 824 C CA . LEU A 1 102 ? 37.841 -11.196 -61.821 1.00 96.50 102 LEU A CA 1
ATOM 825 C C . LEU A 1 102 ? 37.261 -10.830 -60.457 1.00 96.50 102 LEU A C 1
ATOM 827 O O . LEU A 1 102 ? 36.823 -11.713 -59.726 1.00 96.50 102 LEU A O 1
ATOM 831 N N . ILE A 1 103 ? 37.259 -9.543 -60.115 1.00 97.25 103 ILE A N 1
ATOM 832 C CA . ILE A 1 103 ? 36.832 -9.058 -58.805 1.00 97.25 103 ILE A CA 1
ATOM 833 C C . ILE A 1 103 ? 35.404 -8.556 -58.948 1.00 97.25 103 ILE A C 1
ATOM 835 O O . ILE A 1 103 ? 35.148 -7.439 -59.399 1.00 97.25 103 ILE A O 1
ATOM 839 N N . THR A 1 104 ? 34.448 -9.403 -58.588 1.00 96.31 104 THR A N 1
ATOM 840 C CA . THR A 1 104 ? 33.019 -9.147 -58.797 1.00 96.31 104 THR A CA 1
ATOM 841 C C . THR A 1 104 ? 32.323 -8.623 -57.542 1.00 96.31 104 THR A C 1
ATOM 843 O O . THR A 1 104 ? 31.319 -7.914 -57.652 1.00 96.31 104 THR A O 1
ATOM 846 N N . CYS A 1 105 ? 32.876 -8.921 -56.363 1.00 96.75 105 CYS A N 1
ATOM 847 C CA . CYS A 1 105 ? 32.323 -8.556 -55.059 1.00 96.75 105 CYS A CA 1
ATOM 848 C C . CYS A 1 105 ? 33.408 -8.242 -54.006 1.00 96.75 105 CYS A C 1
ATOM 850 O O . CYS A 1 105 ? 34.604 -8.387 -54.258 1.00 96.75 105 CYS A O 1
ATOM 852 N N . SER A 1 106 ? 32.991 -7.811 -52.812 1.00 96.56 106 SER A N 1
ATOM 853 C CA . SER A 1 106 ? 33.878 -7.511 -51.677 1.00 96.56 106 SER A CA 1
ATOM 854 C C . SER A 1 106 ? 34.648 -8.734 -51.160 1.00 96.56 106 SER A C 1
ATOM 856 O O . SER A 1 106 ? 35.807 -8.597 -50.768 1.00 96.56 106 SER A O 1
ATOM 858 N N . ASP A 1 107 ? 34.064 -9.938 -51.222 1.00 96.75 107 ASP A N 1
ATOM 859 C CA . ASP A 1 107 ? 34.752 -11.187 -50.849 1.00 96.75 107 ASP A CA 1
ATOM 860 C C . ASP A 1 107 ? 35.924 -11.507 -51.789 1.00 96.75 107 ASP A C 1
ATOM 862 O O . ASP A 1 107 ? 36.962 -11.994 -51.342 1.00 96.75 107 ASP A O 1
ATOM 866 N N . ASP A 1 108 ? 35.807 -11.161 -53.074 1.00 97.50 108 ASP A N 1
ATOM 867 C CA . ASP A 1 108 ? 36.912 -11.302 -54.022 1.00 97.50 108 ASP A CA 1
ATOM 868 C C . ASP A 1 108 ? 38.075 -10.377 -53.639 1.00 97.50 108 ASP A C 1
ATOM 870 O O . ASP A 1 108 ? 39.223 -10.813 -53.629 1.00 97.50 108 ASP A O 1
ATOM 874 N N . ILE A 1 109 ? 37.799 -9.125 -53.246 1.00 97.00 109 ILE A N 1
ATOM 875 C CA . ILE A 1 109 ? 38.838 -8.209 -52.739 1.00 97.00 109 ILE A CA 1
ATOM 876 C C . ILE A 1 109 ? 39.483 -8.791 -51.483 1.00 97.00 109 ILE A C 1
ATOM 878 O O . ILE A 1 109 ? 40.708 -8.815 -51.378 1.00 97.00 109 ILE A O 1
ATOM 882 N N . ARG A 1 110 ? 38.668 -9.277 -50.541 1.00 96.75 110 ARG A N 1
ATOM 883 C CA . ARG A 1 110 ? 39.145 -9.871 -49.290 1.00 96.75 110 ARG A CA 1
ATOM 884 C C . ARG A 1 110 ? 40.110 -11.024 -49.563 1.00 96.75 110 ARG A C 1
ATOM 886 O O . ARG A 1 110 ? 41.229 -11.003 -49.055 1.00 96.75 110 ARG A O 1
ATOM 893 N N . LYS A 1 111 ? 39.718 -11.973 -50.418 1.00 96.50 111 LYS A N 1
ATOM 894 C CA . LYS A 1 111 ? 40.575 -13.084 -50.857 1.00 96.50 111 LYS A CA 1
ATOM 895 C C . LYS A 1 111 ? 41.852 -12.575 -51.520 1.00 96.50 111 LYS A C 1
ATOM 897 O O . LYS A 1 111 ? 42.941 -13.019 -51.176 1.00 96.50 111 LYS A O 1
ATOM 902 N N . MET A 1 112 ? 41.750 -11.602 -52.422 1.00 96.94 112 MET A N 1
ATOM 903 C CA . MET A 1 112 ? 42.930 -11.014 -53.058 1.00 96.94 112 MET A CA 1
ATOM 904 C C . MET A 1 112 ? 43.888 -10.403 -52.024 1.00 96.94 112 MET A C 1
ATOM 906 O O . MET A 1 112 ? 45.095 -10.604 -52.113 1.00 96.94 112 MET A O 1
ATOM 910 N N . CYS A 1 113 ? 43.377 -9.703 -51.012 1.00 96.44 113 CYS A N 1
ATOM 911 C CA . CYS A 1 113 ? 44.193 -9.143 -49.939 1.00 96.44 113 CYS A CA 1
ATOM 912 C C . CYS A 1 113 ? 44.815 -10.218 -49.030 1.00 96.44 113 CYS A C 1
ATOM 914 O O . CYS A 1 113 ? 45.969 -10.073 -48.629 1.00 96.44 113 CYS A O 1
ATOM 916 N N . GLU A 1 114 ? 44.071 -11.284 -48.731 1.00 95.69 114 GLU A N 1
ATOM 917 C CA . GLU A 1 114 ? 44.493 -12.405 -47.884 1.00 95.69 114 GLU A CA 1
ATOM 918 C C . GLU A 1 114 ? 45.618 -13.224 -48.535 1.00 95.69 114 GLU A C 1
ATOM 920 O O . GLU A 1 114 ? 46.669 -13.436 -47.931 1.00 95.69 114 GLU A O 1
ATOM 925 N N . TYR A 1 115 ? 45.436 -13.619 -49.797 1.00 96.50 115 TYR A N 1
ATOM 926 C CA . TYR A 1 115 ? 46.392 -14.459 -50.522 1.00 96.50 115 TYR A CA 1
ATOM 927 C C . TYR A 1 115 ? 47.549 -13.662 -51.145 1.00 96.50 115 TYR A C 1
ATOM 929 O O . TYR A 1 115 ? 48.619 -14.221 -51.405 1.00 96.50 115 TYR A O 1
ATOM 937 N N . PHE A 1 116 ? 47.389 -12.347 -51.349 1.00 96.38 116 PHE A N 1
ATOM 938 C CA . PHE A 1 116 ? 48.413 -11.482 -51.946 1.00 96.38 116 PHE A CA 1
ATOM 939 C C . PHE A 1 116 ? 48.818 -10.309 -51.035 1.00 96.38 116 PHE A C 1
ATOM 941 O O . PHE A 1 116 ? 48.701 -9.145 -51.436 1.00 96.38 116 PHE A O 1
ATOM 948 N N . PRO A 1 117 ? 49.410 -10.572 -49.848 1.00 95.56 117 PRO A N 1
ATOM 949 C CA . PRO A 1 117 ? 49.726 -9.543 -48.853 1.00 95.56 117 PRO A CA 1
ATOM 950 C C . PRO A 1 117 ? 50.619 -8.412 -49.395 1.00 95.56 117 PRO A C 1
ATOM 952 O O . PRO A 1 117 ? 50.437 -7.248 -49.052 1.00 95.56 117 PRO A O 1
ATOM 955 N N . ARG A 1 118 ? 51.548 -8.723 -50.316 1.00 95.81 118 ARG A N 1
ATOM 956 C CA . ARG A 1 118 ? 52.443 -7.733 -50.956 1.00 95.81 118 ARG A CA 1
ATOM 957 C C . ARG A 1 118 ? 51.727 -6.729 -51.864 1.00 95.81 118 ARG A C 1
ATOM 959 O O . ARG A 1 118 ? 52.314 -5.704 -52.192 1.00 95.81 118 ARG A O 1
ATOM 966 N N . TYR A 1 119 ? 50.510 -7.043 -52.302 1.00 96.38 119 TYR A N 1
ATOM 967 C CA . TYR A 1 119 ? 49.732 -6.224 -53.228 1.00 96.38 119 TYR A CA 1
ATOM 968 C C . TYR A 1 119 ? 48.515 -5.572 -52.563 1.00 96.38 119 TYR A C 1
ATOM 970 O O . TYR A 1 119 ? 47.829 -4.818 -53.248 1.00 96.38 119 TYR A O 1
ATOM 978 N N . ARG A 1 120 ? 48.254 -5.801 -51.260 1.00 95.62 120 ARG A N 1
ATOM 979 C CA . ARG A 1 120 ? 47.090 -5.244 -50.532 1.00 95.62 120 ARG A CA 1
ATOM 980 C C . ARG A 1 120 ? 46.941 -3.751 -50.771 1.00 95.62 120 ARG A C 1
ATOM 982 O O . ARG A 1 120 ? 45.923 -3.313 -51.294 1.00 95.62 120 ARG A O 1
ATOM 989 N N . GLN A 1 121 ? 47.995 -2.990 -50.489 1.00 96.38 121 GLN A N 1
ATOM 990 C CA . GLN A 1 121 ? 47.986 -1.544 -50.659 1.00 96.38 121 GLN A CA 1
ATOM 991 C C . GLN A 1 121 ? 47.712 -1.126 -52.111 1.00 96.38 121 GLN A C 1
ATOM 993 O O . GLN A 1 121 ? 46.962 -0.187 -52.352 1.00 96.38 121 GLN A O 1
ATOM 998 N N . THR A 1 122 ? 48.288 -1.826 -53.095 1.00 96.31 122 THR A N 1
ATOM 999 C CA . THR A 1 122 ? 48.064 -1.540 -54.522 1.00 96.31 122 THR A CA 1
ATOM 1000 C C . THR A 1 122 ? 46.625 -1.837 -54.940 1.00 96.31 122 THR A C 1
ATOM 1002 O O . THR A 1 122 ? 46.033 -1.027 -55.646 1.00 96.31 122 THR A O 1
ATOM 1005 N N . ILE A 1 123 ? 46.053 -2.954 -54.478 1.00 96.69 123 ILE A N 1
ATOM 1006 C CA . ILE A 1 123 ? 44.656 -3.336 -54.725 1.00 96.69 123 ILE A CA 1
ATOM 1007 C C . ILE A 1 123 ? 43.715 -2.290 -54.116 1.00 96.69 123 ILE A C 1
ATOM 1009 O O . ILE A 1 123 ? 42.850 -1.763 -54.811 1.00 96.69 123 ILE A O 1
ATOM 1013 N N . LEU A 1 124 ? 43.909 -1.937 -52.843 1.00 96.88 124 LEU A N 1
ATOM 1014 C CA . LEU A 1 124 ? 43.063 -0.957 -52.159 1.00 96.88 124 LEU A CA 1
ATOM 1015 C C . LEU A 1 124 ? 43.191 0.435 -52.784 1.00 96.88 124 LEU A C 1
ATOM 1017 O O . LEU A 1 124 ? 42.174 1.075 -53.036 1.00 96.88 124 LEU A O 1
ATOM 1021 N N . ASN A 1 125 ? 44.411 0.870 -53.119 1.00 96.31 125 ASN A N 1
ATOM 1022 C CA . ASN A 1 125 ? 44.641 2.130 -53.827 1.00 96.31 125 ASN A CA 1
ATOM 1023 C C . ASN A 1 125 ? 43.973 2.150 -55.204 1.00 96.31 125 ASN A C 1
ATOM 1025 O O . ASN A 1 125 ? 43.439 3.181 -55.602 1.00 96.31 125 ASN A O 1
ATOM 1029 N N . TYR A 1 126 ? 43.986 1.036 -55.938 1.00 96.06 126 TYR A N 1
ATOM 1030 C CA . TYR A 1 126 ? 43.281 0.939 -57.214 1.00 96.06 126 TYR A CA 1
ATOM 1031 C C . TYR A 1 126 ? 41.777 1.180 -57.025 1.00 96.06 126 TYR A C 1
ATOM 1033 O O . TYR A 1 126 ? 41.193 2.011 -57.716 1.00 96.06 126 TYR A O 1
ATOM 1041 N N . ILE A 1 127 ? 41.174 0.518 -56.031 1.00 96.81 127 ILE A N 1
ATOM 1042 C CA . ILE A 1 127 ? 39.739 0.617 -55.737 1.00 96.81 127 ILE A CA 1
ATOM 1043 C C . ILE A 1 127 ? 39.357 2.042 -55.309 1.00 96.81 127 ILE A C 1
ATOM 1045 O O . ILE A 1 127 ? 38.436 2.612 -55.885 1.00 96.81 127 ILE A O 1
ATOM 1049 N N . VAL A 1 128 ? 40.063 2.654 -54.348 1.00 96.50 128 VAL A N 1
ATOM 1050 C CA . VAL A 1 128 ? 39.717 4.009 -53.854 1.00 96.50 128 VAL A CA 1
ATOM 1051 C C . VAL A 1 128 ? 39.956 5.115 -54.887 1.00 96.50 128 VAL A C 1
ATOM 1053 O O . VAL A 1 128 ? 39.309 6.157 -54.825 1.00 96.50 128 VAL A O 1
ATOM 1056 N N . ASN A 1 129 ? 40.855 4.906 -55.855 1.00 95.06 129 ASN A N 1
ATOM 1057 C CA . ASN A 1 129 ? 41.098 5.864 -56.939 1.00 95.06 129 ASN A CA 1
ATOM 1058 C C . ASN A 1 129 ? 40.140 5.687 -58.131 1.00 95.06 129 ASN A C 1
ATOM 1060 O O . ASN A 1 129 ? 40.150 6.511 -59.046 1.00 95.06 129 ASN A O 1
ATOM 1064 N N . ALA A 1 130 ? 39.298 4.649 -58.123 1.00 94.94 130 ALA A N 1
ATOM 1065 C CA . ALA A 1 130 ? 38.306 4.372 -59.155 1.00 94.94 130 ALA A CA 1
ATOM 1066 C C . ALA A 1 130 ? 36.885 4.40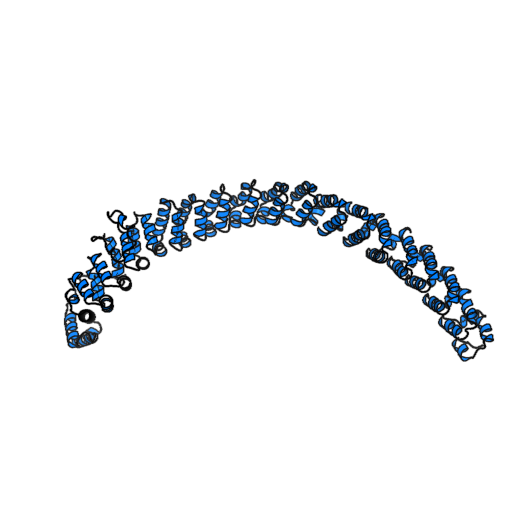6 -58.551 1.00 94.94 130 ALA A C 1
ATOM 1068 O O . ALA A 1 130 ? 36.361 3.364 -58.159 1.00 94.94 130 ALA A O 1
ATOM 1069 N N . PRO A 1 131 ? 36.203 5.573 -58.504 1.00 94.25 131 PRO A N 1
ATOM 1070 C CA . PRO A 1 131 ? 34.912 5.720 -57.818 1.00 94.25 131 PRO A CA 1
ATOM 1071 C C . PRO A 1 131 ? 33.822 4.738 -58.277 1.00 94.25 131 PRO A C 1
ATOM 1073 O O . PRO A 1 131 ? 33.006 4.292 -57.472 1.00 94.25 131 PRO A O 1
ATOM 1076 N N . GLY A 1 132 ? 33.808 4.380 -59.567 1.00 94.50 132 GLY A N 1
ATOM 1077 C CA . GLY A 1 132 ? 32.892 3.370 -60.105 1.00 94.50 132 GLY A CA 1
ATOM 1078 C C . GLY A 1 132 ? 33.133 1.983 -59.504 1.00 94.50 132 GLY A C 1
ATOM 1079 O O . GLY A 1 132 ? 32.185 1.327 -59.077 1.00 94.50 132 GLY A O 1
ATOM 1080 N N . GLU A 1 133 ? 34.400 1.583 -59.388 1.00 95.50 133 GLU A N 1
ATOM 1081 C CA . GLU A 1 133 ? 34.803 0.311 -58.784 1.00 95.50 133 GLU A CA 1
ATOM 1082 C C . GLU A 1 133 ? 34.572 0.309 -57.277 1.00 95.50 133 GLU A C 1
ATOM 1084 O O . GLU A 1 133 ? 34.012 -0.649 -56.747 1.00 95.50 133 GLU A O 1
ATOM 1089 N N . PHE A 1 134 ? 34.905 1.411 -56.599 1.00 96.69 134 PHE A N 1
ATOM 1090 C CA . PHE A 1 134 ? 34.616 1.590 -55.180 1.00 96.69 134 PHE A CA 1
ATOM 1091 C C . PHE A 1 134 ? 33.126 1.375 -54.886 1.00 96.69 134 PHE A C 1
ATOM 1093 O O . PHE A 1 134 ? 32.776 0.563 -54.035 1.00 96.69 134 PHE A O 1
ATOM 1100 N N . ARG A 1 135 ? 32.226 2.027 -55.635 1.00 96.44 135 ARG A N 1
ATOM 1101 C CA . ARG A 1 135 ? 30.770 1.870 -55.452 1.00 96.44 135 ARG A CA 1
ATOM 1102 C C . ARG A 1 135 ? 30.257 0.483 -55.822 1.00 96.44 135 ARG A C 1
ATOM 1104 O O . ARG A 1 135 ? 29.336 -0.016 -55.178 1.00 96.44 135 ARG A O 1
ATOM 1111 N N . ARG A 1 136 ? 30.819 -0.129 -56.867 1.00 95.81 136 ARG A N 1
ATOM 1112 C CA . ARG A 1 136 ? 30.436 -1.470 -57.328 1.00 95.81 136 ARG A CA 1
ATOM 1113 C C . ARG A 1 136 ? 30.765 -2.535 -56.282 1.00 95.81 136 ARG A C 1
ATOM 1115 O O . ARG A 1 136 ? 29.950 -3.437 -56.056 1.00 95.81 136 ARG A O 1
ATOM 1122 N N . LEU A 1 137 ? 31.951 -2.421 -55.684 1.00 96.44 137 LEU A N 1
ATOM 1123 C CA . LEU A 1 137 ? 32.554 -3.435 -54.823 1.00 96.44 137 LEU A CA 1
ATOM 1124 C C . LEU A 1 137 ? 32.303 -3.208 -53.330 1.00 96.44 137 LEU A C 1
ATOM 1126 O O . LEU A 1 137 ? 32.205 -4.184 -52.596 1.00 96.44 137 LEU A O 1
ATOM 1130 N N . ILE A 1 138 ? 32.179 -1.955 -52.888 1.00 96.81 138 ILE A N 1
ATOM 1131 C CA . ILE A 1 138 ? 31.907 -1.578 -51.496 1.00 96.81 138 ILE A CA 1
ATOM 1132 C C . ILE A 1 138 ? 30.519 -0.941 -51.459 1.00 96.81 138 ILE A C 1
ATOM 1134 O O . ILE A 1 138 ? 30.327 0.240 -51.777 1.00 96.81 138 ILE A O 1
ATOM 1138 N N . ARG A 1 139 ? 29.517 -1.754 -51.124 1.00 94.75 139 ARG A N 1
ATOM 1139 C CA . ARG A 1 139 ? 28.098 -1.381 -51.173 1.00 94.75 139 ARG A CA 1
ATOM 1140 C C . ARG A 1 139 ? 27.600 -0.874 -49.829 1.00 94.75 139 ARG A C 1
ATOM 1142 O O . ARG A 1 139 ? 26.784 0.042 -49.816 1.00 94.75 139 ARG A O 1
ATOM 1149 N N . CYS A 1 140 ? 28.129 -1.416 -48.738 1.00 93.81 140 CYS A N 1
ATOM 1150 C CA . CYS A 1 140 ? 27.867 -0.970 -47.373 1.00 93.81 140 CYS A CA 1
ATOM 1151 C C . CYS A 1 140 ? 29.161 -0.900 -46.553 1.00 93.81 140 CYS A C 1
ATOM 1153 O O . CYS A 1 140 ? 30.221 -1.372 -46.972 1.00 93.81 140 CYS A O 1
ATOM 1155 N N . LEU A 1 141 ? 29.084 -0.302 -45.364 1.00 92.69 141 LEU A N 1
ATOM 1156 C CA . LEU A 1 141 ? 30.230 -0.200 -44.464 1.00 92.69 141 LEU A CA 1
ATOM 1157 C C . LEU A 1 141 ? 30.750 -1.584 -44.022 1.00 92.69 141 LEU A C 1
ATOM 1159 O O . LEU A 1 141 ? 31.953 -1.751 -43.810 1.00 92.69 141 LEU A O 1
ATOM 1163 N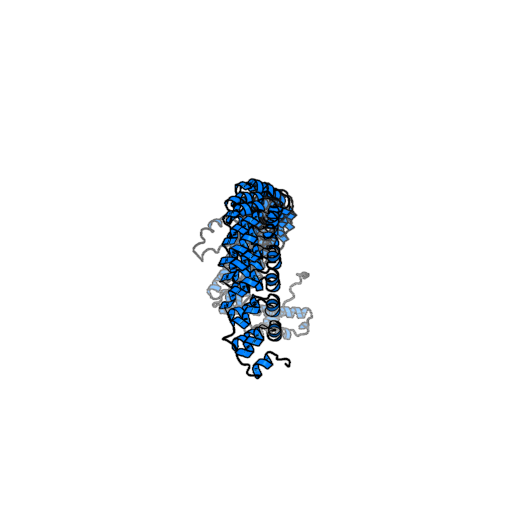 N . PHE A 1 142 ? 29.869 -2.590 -43.966 1.00 90.62 142 PHE A N 1
ATOM 1164 C CA . PHE A 1 142 ? 30.252 -3.971 -43.680 1.00 90.62 142 PHE A CA 1
ATOM 1165 C C . PHE A 1 142 ? 31.191 -4.568 -44.743 1.00 90.62 142 PHE A C 1
ATOM 1167 O O . PHE A 1 142 ? 32.074 -5.338 -44.383 1.00 90.62 142 PHE A O 1
ATOM 1174 N N . ASP A 1 143 ? 31.088 -4.178 -46.019 1.00 94.25 143 ASP A N 1
ATOM 1175 C CA . ASP A 1 143 ? 32.032 -4.627 -47.055 1.00 94.25 143 ASP A CA 1
ATOM 1176 C C . ASP A 1 143 ? 33.449 -4.100 -46.791 1.00 94.25 143 ASP A C 1
ATOM 1178 O O . ASP A 1 143 ? 34.420 -4.855 -46.849 1.00 94.25 143 ASP A O 1
ATOM 1182 N N . ALA A 1 144 ? 33.573 -2.808 -46.464 1.00 94.44 144 ALA A N 1
ATOM 1183 C CA . ALA A 1 144 ? 34.860 -2.190 -46.139 1.00 94.44 144 ALA A CA 1
ATOM 1184 C C . ALA A 1 144 ? 35.476 -2.824 -44.885 1.00 94.44 144 ALA A C 1
ATOM 1186 O O . ALA A 1 144 ? 36.666 -3.139 -44.857 1.00 94.44 144 ALA A O 1
ATOM 1187 N N . PHE A 1 145 ? 34.637 -3.073 -43.881 1.00 92.44 145 PHE A N 1
ATOM 1188 C CA . PHE A 1 145 ? 34.999 -3.804 -42.677 1.00 92.44 145 PHE A CA 1
ATOM 1189 C C . PHE A 1 145 ? 35.491 -5.227 -42.977 1.00 92.44 145 PHE A C 1
ATOM 1191 O O . PHE A 1 145 ? 36.538 -5.643 -42.486 1.00 92.44 145 PHE A O 1
ATOM 1198 N N . TYR A 1 146 ? 34.761 -5.967 -43.812 1.00 91.19 146 TYR A N 1
ATOM 1199 C CA . TYR A 1 146 ? 35.069 -7.355 -44.149 1.00 91.19 146 TYR A CA 1
ATOM 1200 C C . TYR A 1 146 ? 36.394 -7.488 -44.909 1.00 91.19 146 TYR A C 1
ATOM 1202 O O . TYR A 1 146 ? 37.181 -8.391 -44.632 1.00 91.19 146 TYR 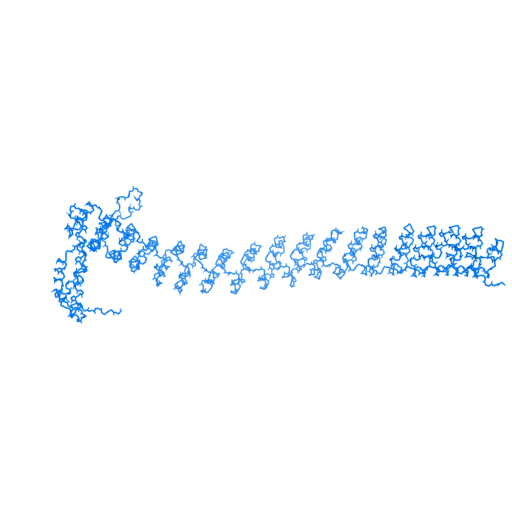A O 1
ATOM 1210 N N . ILE A 1 147 ? 36.690 -6.547 -45.811 1.00 94.31 147 ILE A N 1
ATOM 1211 C CA . ILE A 1 147 ? 38.002 -6.440 -46.469 1.00 94.31 147 ILE A CA 1
ATOM 1212 C C . ILE A 1 147 ? 39.094 -6.121 -45.439 1.00 94.31 147 ILE A C 1
ATOM 1214 O O . ILE A 1 147 ? 40.186 -6.693 -45.473 1.00 94.31 147 ILE A O 1
ATOM 1218 N N . GLY A 1 148 ? 38.770 -5.241 -44.496 1.00 91.31 148 GLY A N 1
ATOM 1219 C CA . GLY A 1 148 ? 39.610 -4.840 -43.382 1.00 91.31 148 GLY A CA 1
ATOM 1220 C C . GLY A 1 148 ? 40.169 -5.971 -42.530 1.00 91.31 148 GLY A C 1
ATOM 1221 O O . GLY A 1 148 ? 41.335 -5.927 -42.142 1.00 91.31 148 GLY A O 1
ATOM 1222 N N . GLN A 1 149 ? 39.377 -7.019 -42.297 1.00 91.06 149 GLN A N 1
ATOM 1223 C CA . GLN A 1 149 ? 39.809 -8.192 -41.529 1.00 91.06 149 GLN A CA 1
ATOM 1224 C C . GLN A 1 149 ? 40.986 -8.932 -42.185 1.00 91.06 149 GLN A C 1
ATOM 1226 O O . GLN A 1 149 ? 41.836 -9.476 -41.483 1.00 91.06 149 GLN A O 1
ATOM 1231 N N . SER A 1 150 ? 41.077 -8.911 -43.518 1.00 90.38 150 SER A N 1
ATOM 1232 C CA . SER A 1 150 ? 42.192 -9.508 -44.269 1.00 90.38 150 SER A CA 1
ATOM 1233 C C . SER A 1 150 ? 43.348 -8.527 -44.522 1.00 90.38 150 SER A C 1
ATOM 1235 O O . SER A 1 150 ? 44.430 -8.932 -44.960 1.00 90.38 150 SER A O 1
ATOM 1237 N N . ALA A 1 151 ? 43.154 -7.234 -44.247 1.00 91.88 151 ALA A N 1
ATOM 1238 C CA . ALA A 1 151 ? 44.133 -6.173 -44.483 1.00 91.88 151 ALA A CA 1
ATOM 1239 C C . ALA A 1 151 ? 44.155 -5.117 -43.356 1.00 91.88 151 ALA A C 1
ATOM 1241 O O . ALA A 1 151 ? 43.985 -3.929 -43.642 1.00 91.88 151 ALA A O 1
ATOM 1242 N N . PRO A 1 152 ? 44.382 -5.506 -42.085 1.00 89.25 152 PRO A N 1
ATOM 1243 C CA . PRO A 1 152 ? 44.240 -4.594 -40.947 1.00 89.25 152 PRO A CA 1
ATOM 1244 C C . PRO A 1 152 ? 45.191 -3.391 -41.017 1.00 89.25 152 PRO A C 1
ATOM 1246 O O . PRO A 1 152 ? 44.790 -2.286 -40.675 1.00 89.25 152 PRO A O 1
ATOM 1249 N N . ASP A 1 153 ? 46.414 -3.568 -41.530 1.00 90.69 153 ASP A N 1
ATOM 1250 C CA . ASP A 1 153 ? 47.403 -2.480 -41.630 1.00 90.69 153 ASP A CA 1
ATOM 1251 C C . ASP A 1 153 ? 47.075 -1.463 -42.736 1.00 90.69 153 ASP A C 1
ATOM 1253 O O . ASP A 1 153 ? 47.505 -0.312 -42.687 1.00 90.69 153 ASP A O 1
ATOM 1257 N N . ASP A 1 154 ? 46.324 -1.890 -43.755 1.00 92.25 154 ASP A N 1
ATOM 1258 C CA . ASP A 1 154 ? 46.048 -1.102 -44.959 1.00 92.25 154 ASP A CA 1
ATOM 1259 C C . ASP A 1 154 ? 44.616 -0.530 -44.967 1.00 92.25 154 ASP A C 1
ATOM 1261 O O . ASP A 1 154 ? 44.265 0.288 -45.821 1.00 92.25 154 ASP A O 1
ATOM 1265 N N . ILE A 1 155 ? 43.779 -0.920 -43.999 1.00 91.25 155 ILE A N 1
ATOM 1266 C CA . ILE A 1 155 ? 42.366 -0.527 -43.910 1.00 91.25 155 ILE A CA 1
ATOM 1267 C C . ILE A 1 155 ? 42.164 0.984 -43.763 1.00 91.25 155 ILE A C 1
ATOM 1269 O O . ILE A 1 155 ? 41.150 1.529 -44.207 1.00 91.25 155 ILE A O 1
ATOM 1273 N N . ALA A 1 156 ? 43.160 1.678 -43.205 1.00 91.75 156 ALA A N 1
ATOM 1274 C CA . ALA A 1 156 ? 43.163 3.128 -43.086 1.00 91.75 156 ALA A CA 1
ATOM 1275 C C . ALA A 1 156 ? 42.957 3.811 -44.449 1.00 91.75 156 ALA A C 1
ATOM 1277 O O . ALA A 1 156 ? 42.336 4.867 -44.500 1.00 91.75 156 ALA A O 1
ATOM 1278 N N . ILE A 1 157 ? 43.394 3.196 -45.557 1.00 94.75 157 ILE A N 1
ATOM 1279 C CA . ILE A 1 157 ? 43.183 3.705 -46.922 1.00 94.75 157 ILE A CA 1
ATOM 1280 C C . ILE A 1 157 ? 41.691 3.737 -47.267 1.00 94.75 157 ILE A C 1
ATOM 1282 O O . ILE A 1 157 ? 41.189 4.756 -47.748 1.00 94.75 157 ILE A O 1
ATOM 1286 N N . LEU A 1 158 ? 40.975 2.640 -46.992 1.00 94.94 158 LEU A N 1
ATOM 1287 C CA . LEU A 1 158 ? 39.538 2.541 -47.248 1.00 94.94 158 LEU A CA 1
ATOM 1288 C C . LEU A 1 158 ? 38.772 3.538 -46.384 1.00 94.94 158 LEU A C 1
ATOM 1290 O O . LEU A 1 158 ? 37.992 4.327 -46.910 1.00 94.94 158 LEU A O 1
ATOM 1294 N N . PHE A 1 159 ? 39.013 3.550 -45.072 1.00 95.00 159 PHE A N 1
ATOM 1295 C CA . PHE A 1 159 ? 38.266 4.430 -44.175 1.00 95.00 159 PHE A CA 1
ATOM 1296 C C . PHE A 1 159 ? 38.602 5.907 -44.355 1.00 95.00 159 PHE A C 1
ATOM 1298 O O . PHE A 1 159 ? 37.702 6.739 -44.262 1.00 95.00 159 PHE A O 1
ATOM 1305 N N . HIS A 1 160 ? 39.845 6.245 -44.700 1.00 94.94 160 HIS A N 1
ATOM 1306 C CA . HIS A 1 160 ? 40.195 7.604 -45.100 1.00 94.94 160 HIS A CA 1
ATOM 1307 C C . HIS A 1 160 ? 39.394 8.030 -46.338 1.00 94.94 160 HIS A C 1
ATOM 1309 O O . HIS A 1 160 ? 38.788 9.100 -46.335 1.00 94.94 160 HIS A O 1
ATOM 1315 N N . HIS A 1 161 ? 39.303 7.177 -47.365 1.00 95.31 161 HIS A N 1
ATOM 1316 C CA . HIS A 1 161 ? 38.465 7.471 -48.526 1.00 95.31 161 HIS A CA 1
ATOM 1317 C C . HIS A 1 161 ? 36.990 7.638 -48.136 1.00 95.31 161 HIS A C 1
ATOM 1319 O O . HIS A 1 161 ? 36.377 8.629 -48.517 1.00 95.31 161 HIS A O 1
ATOM 1325 N N . ILE A 1 162 ? 36.434 6.737 -47.320 1.00 95.50 162 ILE A N 1
ATOM 1326 C CA . ILE A 1 162 ? 35.035 6.807 -46.860 1.00 95.50 162 ILE A CA 1
ATOM 1327 C C . ILE A 1 162 ? 34.752 8.121 -46.124 1.00 95.50 162 ILE A C 1
ATOM 1329 O O . ILE A 1 162 ? 33.726 8.749 -46.370 1.00 95.50 162 ILE A O 1
ATOM 1333 N N . LEU A 1 163 ? 35.655 8.553 -45.241 1.00 93.25 163 LEU A N 1
ATOM 1334 C CA . LEU A 1 163 ? 35.491 9.766 -44.436 1.00 93.25 163 LEU A CA 1
ATOM 1335 C C . LEU A 1 163 ? 35.564 11.056 -45.264 1.00 93.25 163 LEU A C 1
ATOM 1337 O O . LEU A 1 163 ? 34.878 12.029 -44.939 1.00 93.25 163 LEU A O 1
ATOM 1341 N N . HIS A 1 164 ?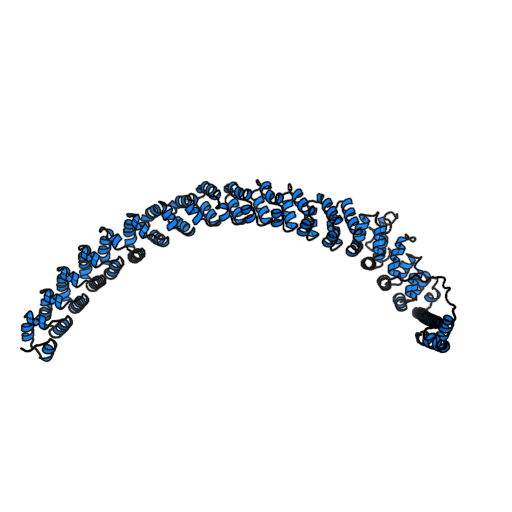 36.389 11.077 -46.314 1.00 93.06 164 HIS A N 1
ATOM 1342 C CA . HIS A 1 164 ? 36.717 12.301 -47.049 1.00 93.06 164 HIS A CA 1
ATOM 1343 C C . HIS A 1 164 ? 36.073 12.410 -48.435 1.00 93.06 164 HIS A C 1
ATOM 1345 O O . HIS A 1 164 ? 35.889 13.529 -48.916 1.00 93.06 164 HIS A O 1
ATOM 1351 N N . ALA A 1 165 ? 35.710 11.298 -49.074 1.00 93.31 165 ALA A N 1
ATOM 1352 C CA . ALA A 1 165 ? 35.042 11.318 -50.368 1.00 93.31 165 ALA A CA 1
ATOM 1353 C C . ALA A 1 165 ? 33.595 11.814 -50.231 1.00 93.31 165 ALA A C 1
ATOM 1355 O O . ALA A 1 165 ? 32.851 11.437 -49.320 1.00 93.31 165 ALA A O 1
ATOM 1356 N N . GLU A 1 166 ? 33.188 12.688 -51.149 1.00 85.94 166 GLU A N 1
ATOM 1357 C CA . GLU A 1 166 ? 31.863 13.299 -51.123 1.00 85.94 166 GLU A CA 1
ATOM 1358 C C . GLU A 1 166 ? 30.765 12.242 -51.311 1.00 85.94 166 GLU A C 1
ATOM 1360 O O . GLU A 1 166 ? 30.761 11.476 -52.274 1.00 85.94 166 GLU A O 1
ATOM 1365 N N . GLY A 1 167 ? 29.826 12.187 -50.365 1.00 88.56 167 GLY A N 1
ATOM 1366 C CA . GLY A 1 167 ? 28.680 11.278 -50.396 1.00 88.56 167 GLY A CA 1
ATOM 1367 C C . GLY A 1 167 ? 28.971 9.821 -50.013 1.00 88.56 167 GLY A C 1
ATOM 1368 O O . GLY A 1 167 ? 28.037 9.126 -49.622 1.00 88.56 167 GLY A O 1
ATOM 1369 N N . GLU A 1 168 ? 30.224 9.354 -50.051 1.00 93.38 168 GLU A N 1
ATOM 1370 C CA . GLU A 1 168 ? 30.550 7.945 -49.764 1.00 93.38 168 GLU A CA 1
ATOM 1371 C C . GLU A 1 168 ? 30.293 7.569 -48.303 1.00 93.38 168 GLU A C 1
ATOM 1373 O O . GLU A 1 168 ? 29.707 6.518 -48.045 1.00 93.38 168 GLU A O 1
ATOM 1378 N N . TYR A 1 169 ? 30.634 8.453 -47.359 1.00 90.94 169 TYR A N 1
ATOM 1379 C CA . TYR A 1 169 ? 30.317 8.270 -45.941 1.00 90.94 169 TYR A CA 1
ATOM 1380 C C . TYR A 1 169 ? 28.825 7.957 -45.730 1.00 90.94 169 TYR A C 1
ATOM 1382 O O . TYR A 1 169 ? 28.475 6.950 -45.121 1.00 90.94 169 TYR A O 1
ATOM 1390 N N . TRP A 1 170 ? 27.936 8.790 -46.281 1.00 89.69 170 TRP A N 1
ATOM 1391 C CA . TRP A 1 170 ? 26.488 8.671 -46.072 1.00 89.69 170 TRP A CA 1
ATOM 1392 C C . TRP A 1 170 ? 25.865 7.527 -46.866 1.00 89.69 170 TRP A C 1
ATOM 1394 O O . TRP A 1 170 ? 24.917 6.901 -46.394 1.00 89.69 170 TRP A O 1
ATOM 1404 N N . ARG A 1 171 ? 26.410 7.237 -48.056 1.00 93.00 171 ARG A N 1
ATOM 1405 C CA . ARG A 1 171 ? 25.993 6.101 -48.883 1.00 93.00 171 ARG A CA 1
ATOM 1406 C C . ARG A 1 171 ? 26.252 4.777 -48.174 1.00 93.00 171 ARG A C 1
ATOM 1408 O O . ARG A 1 171 ? 25.419 3.882 -48.249 1.00 93.00 171 ARG A O 1
ATOM 1415 N N . LEU A 1 172 ? 27.421 4.645 -47.549 1.00 92.50 172 LEU A N 1
ATOM 1416 C CA . LEU A 1 172 ? 27.854 3.400 -46.919 1.00 92.50 172 LEU A CA 1
ATOM 1417 C C . LEU A 1 172 ? 27.298 3.218 -45.515 1.00 92.50 172 LEU A C 1
ATOM 1419 O O . LEU A 1 172 ? 27.102 2.079 -45.093 1.00 92.50 172 LEU A O 1
ATOM 1423 N N . LEU A 1 173 ? 27.053 4.319 -44.807 1.00 87.94 173 LEU A N 1
ATOM 1424 C CA . LEU A 1 173 ? 26.471 4.306 -43.479 1.00 87.94 173 LEU A CA 1
ATOM 1425 C C . LEU A 1 173 ? 24.942 4.300 -43.586 1.00 87.94 173 LEU A C 1
ATOM 1427 O O . LEU A 1 173 ? 24.290 5.347 -43.592 1.00 87.94 173 LEU A O 1
ATOM 1431 N N . ILE A 1 174 ? 24.390 3.097 -43.753 1.00 84.81 174 ILE A N 1
ATOM 1432 C CA . ILE A 1 174 ? 22.952 2.874 -43.929 1.00 84.81 174 ILE A CA 1
ATOM 1433 C C . ILE A 1 174 ? 22.283 2.703 -42.566 1.00 84.81 174 ILE A C 1
ATOM 1435 O O . ILE A 1 174 ? 21.286 3.377 -42.302 1.00 84.81 174 ILE A O 1
ATOM 1439 N N . GLU A 1 175 ? 22.853 1.857 -41.702 1.00 86.88 175 GLU A N 1
ATOM 1440 C CA . GLU A 1 175 ? 22.295 1.534 -40.387 1.00 86.88 175 GLU A CA 1
ATOM 1441 C C . GLU A 1 175 ? 23.235 1.952 -39.239 1.00 86.88 175 GLU A C 1
ATOM 1443 O O . GLU A 1 175 ? 24.459 1.902 -39.382 1.00 86.88 175 GLU A O 1
ATOM 1448 N N . PRO A 1 176 ? 22.702 2.340 -38.063 1.00 85.50 176 PRO A N 1
ATOM 1449 C CA . PRO A 1 176 ? 23.523 2.684 -36.897 1.00 85.50 176 PRO A CA 1
ATOM 1450 C C . PRO A 1 176 ? 24.447 1.546 -36.440 1.00 85.50 176 PRO A C 1
ATOM 1452 O O . PRO A 1 176 ? 25.561 1.795 -35.975 1.00 85.50 176 PRO A O 1
ATOM 1455 N N . ASP A 1 177 ? 24.003 0.295 -36.582 1.00 87.19 177 ASP A N 1
ATOM 1456 C CA . ASP A 1 177 ? 24.764 -0.880 -36.153 1.00 87.19 177 ASP A CA 1
ATOM 1457 C C . ASP A 1 177 ? 26.018 -1.122 -37.001 1.00 87.19 177 ASP A C 1
ATOM 1459 O O . ASP A 1 177 ? 27.014 -1.632 -36.481 1.00 87.19 177 ASP A O 1
ATOM 1463 N N . ASP A 1 178 ? 26.024 -0.670 -38.258 1.00 87.12 178 ASP A N 1
ATOM 1464 C CA . ASP A 1 178 ? 27.212 -0.707 -39.109 1.00 87.12 178 ASP A CA 1
ATOM 1465 C C . ASP A 1 178 ? 28.346 0.122 -38.494 1.00 87.12 178 ASP A C 1
ATOM 1467 O O . ASP A 1 178 ? 29.482 -0.348 -38.380 1.00 87.12 178 ASP A O 1
ATOM 1471 N N . LEU A 1 179 ? 28.029 1.342 -38.040 1.00 87.62 179 LEU A N 1
ATOM 1472 C CA . LEU A 1 179 ? 28.994 2.216 -37.372 1.00 87.62 179 LEU A CA 1
ATOM 1473 C C . LEU A 1 179 ? 29.499 1.582 -36.079 1.00 87.62 179 LEU A C 1
ATOM 1475 O O . LEU A 1 179 ? 30.704 1.574 -35.829 1.00 87.62 179 LEU A O 1
ATOM 1479 N N . ARG A 1 180 ? 28.588 1.021 -35.272 1.00 89.88 180 ARG A N 1
ATOM 1480 C CA . ARG A 1 180 ? 28.948 0.373 -34.004 1.00 89.88 180 ARG A CA 1
ATOM 1481 C C . ARG A 1 180 ? 29.925 -0.770 -34.222 1.00 89.88 180 ARG A C 1
ATOM 1483 O O . ARG A 1 180 ? 30.920 -0.862 -33.506 1.00 89.88 180 ARG A O 1
ATOM 1490 N N . LYS A 1 181 ? 29.652 -1.623 -35.211 1.00 88.88 181 LYS A N 1
ATOM 1491 C CA . LYS A 1 181 ? 30.495 -2.768 -35.550 1.00 88.88 181 LYS A CA 1
ATOM 1492 C C . LYS A 1 181 ? 31.890 -2.317 -35.969 1.00 88.88 181 LYS A C 1
ATOM 1494 O O . LYS A 1 181 ? 32.864 -2.738 -35.354 1.00 88.88 181 LYS A O 1
ATOM 1499 N N . VAL A 1 182 ? 31.980 -1.390 -36.924 1.00 87.62 182 VAL A N 1
ATOM 1500 C CA . VAL A 1 182 ? 33.272 -0.865 -37.391 1.00 87.62 182 VAL A CA 1
ATOM 1501 C C . VAL A 1 182 ? 34.076 -0.238 -36.264 1.00 87.62 182 VAL A C 1
ATOM 1503 O O . VAL A 1 182 ? 35.249 -0.546 -36.100 1.00 87.62 182 VAL A O 1
ATOM 1506 N N . CYS A 1 183 ? 33.458 0.613 -35.458 1.00 88.50 183 CYS A N 1
ATOM 1507 C CA . CYS A 1 183 ? 34.152 1.317 -34.391 1.00 88.50 183 CYS A CA 1
ATOM 1508 C C . CYS A 1 183 ? 34.508 0.437 -33.182 1.00 88.50 183 CYS A C 1
ATOM 1510 O O . CYS A 1 183 ? 35.373 0.815 -32.393 1.00 88.50 183 CYS A O 1
ATOM 1512 N N . ASN A 1 184 ? 33.851 -0.711 -32.997 1.00 89.75 184 ASN A N 1
ATOM 1513 C CA . ASN A 1 184 ? 34.254 -1.674 -31.972 1.00 89.75 184 ASN A CA 1
ATOM 1514 C C . ASN A 1 184 ? 35.558 -2.378 -32.354 1.00 89.75 184 ASN A C 1
ATOM 1516 O O . ASN A 1 184 ? 36.409 -2.571 -31.487 1.00 89.75 184 ASN A O 1
ATOM 1520 N N . ASP A 1 185 ? 35.710 -2.711 -33.634 1.00 88.56 185 ASP A N 1
ATOM 1521 C CA . ASP A 1 185 ? 36.887 -3.407 -34.154 1.00 88.56 185 ASP A CA 1
ATOM 1522 C C . ASP A 1 185 ? 38.034 -2.447 -34.513 1.00 88.56 185 ASP A C 1
ATOM 1524 O O . ASP A 1 185 ? 39.199 -2.832 -34.441 1.00 88.56 185 ASP A O 1
ATOM 1528 N N . TYR A 1 186 ? 37.712 -1.181 -34.809 1.00 89.69 186 TYR A N 1
ATOM 1529 C CA . TYR A 1 186 ? 38.661 -0.101 -35.108 1.00 89.69 186 TYR A CA 1
ATOM 1530 C C . TYR A 1 186 ? 38.370 1.150 -34.251 1.00 89.69 186 TYR A C 1
ATOM 1532 O O . TYR A 1 186 ? 37.786 2.130 -34.737 1.00 89.69 186 TYR A O 1
ATOM 1540 N N . PRO A 1 187 ? 38.726 1.144 -32.949 1.00 90.75 187 PRO A N 1
ATOM 1541 C CA . PRO A 1 187 ? 38.414 2.235 -32.020 1.00 90.75 187 PRO A CA 1
ATOM 1542 C C . PRO A 1 187 ? 38.977 3.605 -32.425 1.00 90.75 187 PRO A C 1
ATOM 1544 O O . PRO A 1 187 ? 38.388 4.636 -32.104 1.00 90.75 187 PRO A O 1
ATOM 1547 N N . GLU A 1 188 ? 40.089 3.641 -33.158 1.00 90.81 188 GLU A N 1
ATOM 1548 C CA . GLU A 1 188 ? 40.715 4.860 -33.677 1.00 90.81 188 GLU A CA 1
ATOM 1549 C C . GLU A 1 188 ? 39.836 5.615 -34.686 1.00 90.81 188 GLU A C 1
ATOM 1551 O O . GLU A 1 188 ? 40.020 6.816 -34.897 1.00 90.81 188 GLU A O 1
ATOM 1556 N N . LEU A 1 189 ? 38.851 4.937 -35.282 1.00 91.19 189 LEU A N 1
ATOM 1557 C CA . LEU A 1 189 ? 37.922 5.527 -36.243 1.00 91.19 189 LEU A CA 1
ATOM 1558 C C . LEU A 1 189 ? 36.721 6.203 -35.581 1.00 91.19 189 LEU A C 1
ATOM 1560 O O . LEU A 1 189 ? 36.050 7.000 -36.236 1.00 91.19 189 LEU A O 1
ATOM 1564 N N . VAL A 1 190 ? 36.453 5.945 -34.296 1.00 91.88 190 VAL A N 1
ATOM 1565 C CA . VAL A 1 190 ? 35.288 6.514 -33.597 1.00 91.88 190 VAL A CA 1
ATOM 1566 C C . VAL A 1 190 ? 35.287 8.042 -33.698 1.00 91.88 190 VAL A C 1
ATOM 1568 O O . VAL A 1 190 ? 34.277 8.632 -34.084 1.00 91.88 190 VAL A O 1
ATOM 1571 N N . GLU A 1 191 ? 36.404 8.693 -33.365 1.00 92.19 191 GLU A N 1
ATOM 1572 C CA . GLU A 1 191 ? 36.484 10.157 -33.324 1.00 92.19 191 GLU A CA 1
ATOM 1573 C C . GLU A 1 191 ? 36.320 10.778 -34.734 1.00 92.19 191 GLU A C 1
ATOM 1575 O O . GLU A 1 191 ? 35.467 11.655 -34.890 1.00 92.19 191 GLU A O 1
ATOM 1580 N N . PRO A 1 192 ? 37.018 10.321 -35.800 1.00 93.12 192 PRO A N 1
ATOM 1581 C CA . PRO A 1 192 ? 36.775 10.795 -37.168 1.00 93.12 192 PRO A CA 1
ATOM 1582 C C . PRO A 1 192 ? 35.343 10.580 -37.670 1.00 93.12 192 PRO A C 1
ATOM 1584 O O . PRO A 1 192 ? 34.759 11.493 -38.261 1.00 93.12 192 PRO A O 1
ATOM 1587 N N . PHE A 1 193 ? 34.758 9.402 -37.425 1.00 92.19 193 PHE A N 1
ATOM 1588 C CA . PHE A 1 193 ? 33.381 9.130 -37.834 1.00 92.19 193 PHE A CA 1
ATOM 1589 C C . PHE A 1 193 ? 32.396 10.012 -37.075 1.00 92.19 193 PHE A C 1
ATOM 1591 O O . PHE A 1 193 ? 31.487 10.561 -37.693 1.00 92.19 193 PHE A O 1
ATOM 1598 N N . THR A 1 194 ? 32.591 10.201 -35.772 1.00 92.25 194 THR A N 1
ATOM 1599 C CA . THR A 1 194 ? 31.720 11.054 -34.958 1.00 92.25 194 THR A CA 1
ATOM 1600 C C . THR A 1 194 ? 31.843 12.512 -35.364 1.00 92.25 194 THR A C 1
ATOM 1602 O O . THR A 1 194 ? 30.824 13.182 -35.503 1.00 92.25 194 THR A O 1
ATOM 1605 N N . LYS A 1 195 ? 33.059 12.995 -35.648 1.00 93.75 195 LYS A N 1
ATOM 1606 C CA . LYS A 1 195 ? 33.278 14.333 -36.206 1.00 93.75 195 LYS A CA 1
ATOM 1607 C C . LYS A 1 195 ? 32.474 14.535 -37.490 1.00 93.75 195 LYS A C 1
ATOM 1609 O O . LYS A 1 195 ? 31.773 15.531 -37.636 1.00 93.75 195 LYS A O 1
ATOM 1614 N N . ARG A 1 196 ? 32.542 13.577 -38.417 1.00 92.12 196 ARG A N 1
ATOM 1615 C CA . ARG A 1 196 ? 31.796 13.662 -39.676 1.00 92.12 196 ARG A CA 1
ATOM 1616 C C . ARG A 1 196 ? 30.284 13.591 -39.451 1.00 92.12 196 ARG A C 1
ATOM 1618 O O . ARG A 1 196 ? 29.537 14.310 -40.109 1.00 92.12 196 ARG A O 1
ATOM 1625 N N . LEU A 1 197 ? 29.847 12.787 -38.481 1.00 91.62 197 LEU A N 1
ATOM 1626 C CA . LEU A 1 197 ? 28.451 12.679 -38.068 1.00 91.62 197 LEU A CA 1
ATOM 1627 C C . LEU A 1 197 ? 27.892 14.020 -37.571 1.00 91.62 197 LEU A C 1
ATOM 1629 O O . LEU A 1 197 ? 26.833 14.447 -38.025 1.00 91.62 197 LEU A O 1
ATOM 1633 N N . ILE A 1 198 ? 28.615 14.716 -36.686 1.00 91.56 198 ILE A N 1
ATOM 1634 C CA . ILE A 1 198 ? 28.173 16.005 -36.123 1.00 91.56 198 ILE A CA 1
ATOM 1635 C C . ILE A 1 198 ? 28.217 17.162 -37.135 1.00 91.56 198 ILE A C 1
ATOM 1637 O O . ILE A 1 198 ? 27.548 18.175 -36.932 1.00 91.56 198 ILE A O 1
ATOM 1641 N N . GLU A 1 199 ? 28.961 17.035 -38.236 1.00 91.38 199 GLU A N 1
ATOM 1642 C CA . GLU A 1 199 ? 28.971 18.030 -39.320 1.00 91.38 199 GLU A CA 1
ATOM 1643 C C . GLU A 1 199 ? 27.642 18.060 -40.103 1.00 91.38 199 GLU A C 1
ATOM 1645 O O . GLU A 1 199 ? 27.333 19.069 -40.738 1.00 91.38 199 GLU A O 1
ATOM 1650 N N . SER A 1 200 ? 26.823 16.999 -40.033 1.00 90.19 200 SER A N 1
ATOM 1651 C CA . SER A 1 200 ? 25.529 16.910 -40.721 1.00 90.19 200 SER A CA 1
ATOM 1652 C C . SER A 1 200 ? 24.374 16.638 -39.757 1.00 90.19 200 SER A C 1
ATOM 1654 O O . SER A 1 200 ? 24.123 15.506 -39.342 1.00 90.19 200 SER A O 1
ATOM 1656 N N . LYS A 1 201 ? 23.578 17.676 -39.470 1.00 88.69 201 LYS A N 1
ATOM 1657 C CA . LYS A 1 201 ? 22.388 17.566 -38.607 1.00 88.69 201 LYS A CA 1
ATOM 1658 C C . LYS A 1 201 ? 21.390 16.509 -39.086 1.00 88.69 201 LYS A C 1
ATOM 1660 O O . LYS A 1 201 ? 20.788 15.818 -38.269 1.00 88.69 201 LYS A O 1
ATOM 1665 N N . TYR A 1 202 ? 21.165 16.421 -40.398 1.00 89.31 202 TYR A N 1
ATOM 1666 C CA . TYR A 1 202 ? 20.222 15.460 -40.978 1.00 89.31 202 TYR A CA 1
ATOM 1667 C C . TYR A 1 202 ? 20.643 14.022 -40.667 1.00 89.31 202 TYR A C 1
ATOM 1669 O O . TYR A 1 202 ? 19.834 13.196 -40.254 1.00 89.31 202 TYR A O 1
ATOM 1677 N N . GLU A 1 203 ? 21.934 13.758 -40.794 1.00 88.19 203 GLU A N 1
ATOM 1678 C CA . GLU A 1 203 ? 22.489 12.421 -40.660 1.00 88.19 203 GLU A CA 1
ATOM 1679 C C . GLU A 1 203 ? 22.666 12.004 -39.208 1.00 88.19 203 GLU A C 1
ATOM 1681 O O . GLU A 1 203 ? 22.384 10.861 -38.854 1.00 88.19 203 GLU A O 1
ATOM 1686 N N . TYR A 1 204 ? 23.021 12.957 -38.344 1.00 90.06 204 TYR A N 1
ATOM 1687 C CA . TYR A 1 204 ? 22.958 12.768 -36.901 1.00 90.06 204 TYR A CA 1
ATOM 1688 C C . TYR A 1 204 ? 21.579 12.247 -36.477 1.00 90.06 204 TYR A C 1
ATOM 1690 O O . TYR A 1 204 ? 21.491 11.246 -35.775 1.00 90.06 204 TYR A O 1
ATOM 1698 N N . LYS A 1 205 ? 20.492 12.862 -36.963 1.00 88.50 205 LYS A N 1
ATOM 1699 C CA . LYS A 1 205 ? 19.124 12.403 -36.662 1.00 88.50 205 LYS A CA 1
ATOM 1700 C C . LYS A 1 205 ? 18.809 11.032 -37.242 1.00 88.50 205 LYS A C 1
ATOM 1702 O O . LYS A 1 205 ? 18.074 10.273 -36.620 1.00 88.50 205 LYS A O 1
ATOM 1707 N N . ARG A 1 206 ? 19.304 10.748 -38.450 1.00 88.38 206 ARG A N 1
ATOM 1708 C CA . ARG A 1 206 ? 19.082 9.462 -39.119 1.00 88.38 206 ARG A CA 1
ATOM 1709 C C . ARG A 1 206 ? 19.721 8.314 -38.340 1.00 88.38 206 ARG A C 1
ATOM 1711 O O . ARG A 1 206 ? 19.149 7.233 -38.311 1.00 88.38 206 ARG A O 1
ATOM 1718 N N . LEU A 1 207 ? 20.878 8.554 -37.719 1.00 87.50 207 LEU A N 1
ATOM 1719 C CA . LEU A 1 207 ? 21.675 7.508 -37.074 1.00 87.50 207 LEU A CA 1
ATOM 1720 C C . LEU A 1 207 ? 21.520 7.448 -35.552 1.00 87.50 207 LEU A C 1
ATOM 1722 O O . LEU A 1 207 ? 21.655 6.380 -34.966 1.00 87.50 207 LEU A O 1
ATOM 1726 N N . VAL A 1 208 ? 21.224 8.569 -34.898 1.00 91.50 208 VAL A N 1
ATOM 1727 C CA . VAL A 1 208 ? 20.950 8.625 -33.457 1.00 91.50 208 VAL A CA 1
ATOM 1728 C C . VAL A 1 208 ? 19.440 8.651 -33.256 1.00 91.50 208 VAL A C 1
ATOM 1730 O O . VAL A 1 208 ? 18.837 9.688 -32.985 1.00 91.50 208 VAL A O 1
ATOM 1733 N N . THR A 1 209 ? 18.818 7.489 -33.447 1.00 90.31 209 THR A N 1
ATOM 1734 C CA . THR A 1 209 ? 17.359 7.313 -33.360 1.00 90.31 209 THR A CA 1
ATOM 1735 C C . THR A 1 209 ? 16.868 7.031 -31.943 1.00 90.31 209 THR A C 1
ATOM 1737 O O . THR A 1 209 ? 15.698 7.265 -31.637 1.00 90.31 209 THR A O 1
ATOM 1740 N N . ASP A 1 210 ? 17.752 6.544 -31.073 1.00 92.94 210 ASP A N 1
ATOM 1741 C CA . ASP A 1 210 ? 17.449 6.119 -29.709 1.00 92.94 210 ASP A CA 1
ATOM 1742 C C . ASP A 1 210 ? 18.576 6.457 -28.720 1.00 92.94 210 ASP A C 1
ATOM 1744 O O . ASP A 1 210 ? 19.681 6.879 -29.082 1.00 92.94 210 ASP A O 1
ATOM 1748 N N . ILE A 1 211 ? 18.264 6.281 -27.435 1.00 94.19 211 ILE A N 1
ATOM 1749 C CA . ILE A 1 211 ? 19.176 6.566 -26.330 1.00 94.19 211 ILE A CA 1
ATOM 1750 C C . ILE A 1 211 ? 20.402 5.646 -26.314 1.00 94.19 211 ILE A C 1
ATOM 1752 O O . ILE A 1 211 ? 21.467 6.076 -25.879 1.00 94.19 211 ILE A O 1
ATOM 1756 N N . ASP A 1 212 ? 20.300 4.412 -26.805 1.00 93.44 212 ASP A N 1
ATOM 1757 C CA . ASP A 1 212 ? 21.413 3.459 -26.780 1.00 93.44 212 ASP A CA 1
ATOM 1758 C C . ASP A 1 212 ? 22.472 3.809 -27.827 1.00 93.44 212 ASP A C 1
ATOM 1760 O O . ASP A 1 212 ? 23.674 3.745 -27.558 1.00 93.44 212 ASP A O 1
ATOM 1764 N N . SER A 1 213 ? 22.036 4.295 -28.990 1.00 91.88 213 SER A N 1
ATOM 1765 C CA . SER A 1 213 ? 22.904 4.872 -30.020 1.00 91.88 213 SER A CA 1
ATOM 1766 C C . SER A 1 213 ? 23.660 6.077 -29.483 1.00 91.88 213 SER A C 1
ATOM 1768 O O . SER A 1 213 ? 24.873 6.196 -29.671 1.00 91.88 213 SER A O 1
ATOM 1770 N N . LEU A 1 214 ? 22.958 6.935 -28.742 1.00 93.62 214 LEU A N 1
ATOM 1771 C CA . LEU A 1 214 ? 23.570 8.083 -28.097 1.00 93.62 214 LEU A CA 1
ATOM 1772 C C . LEU A 1 214 ? 24.570 7.674 -27.006 1.00 93.62 214 LEU A C 1
ATOM 1774 O O . LEU A 1 214 ? 25.685 8.195 -26.977 1.00 93.62 214 LEU A O 1
ATOM 1778 N N . LYS A 1 215 ? 24.187 6.736 -26.131 1.00 94.50 215 LYS A N 1
ATOM 1779 C CA . LYS A 1 215 ? 25.031 6.174 -25.065 1.00 94.50 215 LYS A CA 1
ATOM 1780 C C . LYS A 1 215 ? 26.324 5.610 -25.626 1.00 94.50 215 LYS A C 1
ATOM 1782 O O . LYS A 1 215 ? 27.403 5.903 -25.108 1.00 94.50 215 LYS A O 1
ATOM 1787 N N . TRP A 1 216 ? 26.218 4.833 -26.699 1.00 93.25 216 TRP A N 1
ATOM 1788 C CA . TRP A 1 216 ? 27.368 4.244 -27.364 1.00 93.25 216 TRP A CA 1
ATOM 1789 C C . TRP A 1 216 ? 28.334 5.320 -27.888 1.00 93.25 216 TRP A C 1
ATOM 1791 O O . TRP A 1 216 ? 29.523 5.251 -27.577 1.00 93.25 216 TRP A O 1
ATOM 1801 N N . LEU A 1 217 ? 27.830 6.357 -28.573 1.00 91.50 217 LEU A N 1
ATOM 1802 C CA . LEU A 1 217 ? 28.656 7.481 -29.038 1.00 91.50 217 LEU A CA 1
ATOM 1803 C C . LEU A 1 217 ? 29.313 8.230 -27.869 1.00 91.50 217 LEU A C 1
ATOM 1805 O O . LEU A 1 217 ? 30.529 8.410 -27.851 1.00 91.50 217 LEU A O 1
ATOM 1809 N N . PHE A 1 218 ? 28.538 8.604 -26.848 1.00 92.56 218 PHE A N 1
ATOM 1810 C CA . PHE A 1 218 ? 29.037 9.334 -25.675 1.00 92.56 218 PHE A CA 1
ATOM 1811 C C . PHE A 1 218 ? 30.147 8.591 -24.930 1.00 92.56 218 PHE A C 1
ATOM 1813 O O . PHE A 1 218 ? 31.096 9.212 -24.451 1.00 92.56 218 PHE A O 1
ATOM 1820 N N . ASN A 1 219 ? 30.041 7.269 -24.823 1.00 91.62 219 ASN A N 1
ATOM 1821 C CA . ASN A 1 219 ? 31.037 6.454 -24.132 1.00 91.62 219 ASN A CA 1
ATOM 1822 C C . ASN A 1 219 ? 32.332 6.290 -24.936 1.00 91.62 219 ASN A C 1
ATOM 1824 O O . ASN A 1 219 ? 33.357 5.928 -24.361 1.00 91.62 219 ASN A O 1
ATOM 1828 N N . ARG A 1 220 ? 32.297 6.536 -26.250 1.00 90.25 220 ARG A N 1
ATOM 1829 C CA . ARG A 1 220 ? 33.428 6.309 -27.156 1.00 90.25 220 ARG A CA 1
ATOM 1830 C C . ARG A 1 220 ? 34.070 7.593 -27.674 1.00 90.25 220 ARG A C 1
ATOM 1832 O O . ARG A 1 220 ? 35.228 7.540 -28.070 1.00 90.25 220 ARG A O 1
ATOM 1839 N N . THR A 1 221 ? 33.380 8.732 -27.609 1.00 89.56 221 THR A N 1
ATOM 1840 C CA . THR A 1 221 ? 33.956 10.038 -27.956 1.00 89.56 221 THR A CA 1
ATOM 1841 C C . THR A 1 221 ? 34.037 10.949 -26.756 1.00 89.56 221 THR A C 1
ATOM 1843 O O . THR A 1 221 ? 33.016 11.362 -26.207 1.00 89.56 221 THR A O 1
ATOM 1846 N N . SER A 1 222 ? 35.256 11.305 -26.371 1.00 86.44 222 SER A N 1
ATOM 1847 C CA . SER A 1 222 ? 35.467 12.268 -25.288 1.00 86.44 222 SER A CA 1
ATOM 1848 C C . SER A 1 222 ? 35.424 13.705 -25.807 1.00 86.44 222 SER A C 1
ATOM 1850 O O . SER A 1 222 ? 34.892 14.585 -25.132 1.00 86.44 222 SER A O 1
ATOM 1852 N N . GLN A 1 223 ? 35.911 13.929 -27.033 1.00 90.94 223 GLN A N 1
ATOM 1853 C CA . GLN A 1 223 ? 36.094 15.262 -27.598 1.00 90.94 223 GLN A CA 1
ATOM 1854 C C . GLN A 1 223 ? 34.775 15.913 -28.040 1.00 90.94 223 GLN A C 1
ATOM 1856 O O . GLN A 1 223 ? 34.605 17.120 -27.876 1.00 90.94 223 GLN A O 1
ATOM 1861 N N . TYR A 1 224 ? 33.828 15.123 -28.555 1.00 91.69 224 TYR A N 1
ATOM 1862 C CA . TYR A 1 224 ? 32.600 15.637 -29.177 1.00 91.69 224 TYR A CA 1
ATOM 1863 C C . TYR A 1 224 ? 31.350 15.572 -28.293 1.00 91.69 224 TYR A C 1
ATOM 1865 O O . TYR A 1 224 ? 30.266 15.909 -28.763 1.00 91.69 224 TYR A O 1
ATOM 1873 N N . LYS A 1 225 ? 31.456 15.200 -27.006 1.00 91.94 225 LYS A N 1
ATOM 1874 C CA . LYS A 1 225 ? 30.289 15.136 -26.094 1.00 91.94 225 LYS A CA 1
ATOM 1875 C C . LYS A 1 225 ? 29.476 16.430 -26.082 1.00 91.94 225 LYS A C 1
ATOM 1877 O O . LYS A 1 225 ? 28.250 16.400 -26.129 1.00 91.94 225 LYS A O 1
ATOM 1882 N N . LYS A 1 226 ? 30.170 17.571 -26.075 1.00 91.44 226 LYS A N 1
ATOM 1883 C CA . LYS A 1 226 ? 29.570 18.909 -26.122 1.00 91.44 226 LYS A CA 1
ATOM 1884 C C . LYS A 1 226 ? 28.769 19.149 -27.402 1.00 91.44 226 LYS A C 1
ATOM 1886 O O . LYS A 1 226 ? 27.653 19.659 -27.333 1.00 91.44 226 LYS A O 1
ATOM 1891 N N . ASP A 1 227 ? 29.327 18.788 -28.551 1.00 92.56 227 ASP A N 1
ATOM 1892 C CA . ASP A 1 227 ? 28.677 18.989 -29.847 1.00 92.56 227 ASP A CA 1
ATOM 1893 C C . ASP A 1 227 ? 27.492 18.034 -30.025 1.00 92.56 227 ASP A C 1
ATOM 1895 O O . ASP A 1 227 ? 26.422 18.454 -30.466 1.00 92.56 227 ASP A O 1
ATOM 1899 N N . LEU A 1 228 ? 27.637 16.780 -29.583 1.00 91.62 228 LEU A N 1
ATOM 1900 C CA . LEU A 1 228 ? 26.543 15.810 -29.544 1.00 91.62 228 LEU A CA 1
ATOM 1901 C C . LEU A 1 228 ? 25.406 16.301 -28.633 1.00 91.62 228 LEU A C 1
ATOM 1903 O O . LEU A 1 228 ? 24.242 16.271 -29.030 1.00 91.62 228 LEU A O 1
ATOM 1907 N N . PHE A 1 229 ? 25.728 16.812 -27.437 1.00 91.69 229 PHE A N 1
ATOM 1908 C CA . PHE A 1 229 ? 24.733 17.385 -26.528 1.00 91.69 229 PHE A CA 1
ATOM 1909 C C . PHE A 1 229 ? 24.016 18.589 -27.145 1.00 91.69 229 PHE A C 1
ATOM 1911 O O . PHE A 1 229 ? 22.796 18.697 -27.030 1.00 91.69 229 PHE A O 1
ATOM 1918 N N . LYS A 1 230 ? 24.749 19.480 -27.825 1.00 90.44 230 LYS A N 1
ATOM 1919 C CA . LYS A 1 230 ? 24.177 20.668 -28.470 1.00 90.44 230 LYS A CA 1
ATOM 1920 C C . LYS A 1 230 ? 23.040 20.290 -29.421 1.00 90.44 230 LYS A C 1
ATOM 1922 O O . LYS A 1 230 ? 21.965 20.872 -29.309 1.00 90.44 230 LYS A O 1
ATOM 1927 N N . TYR A 1 231 ? 23.232 19.280 -30.270 1.00 87.94 231 TYR A N 1
ATOM 1928 C CA . TYR A 1 231 ? 22.185 18.817 -31.187 1.00 87.94 231 TYR A CA 1
ATOM 1929 C C . TYR A 1 231 ? 20.933 18.313 -30.470 1.00 87.94 231 TYR A C 1
ATOM 1931 O O . TYR A 1 231 ? 19.825 18.595 -30.906 1.00 87.94 231 TYR A O 1
ATOM 1939 N N . ILE A 1 232 ? 21.089 17.620 -29.347 1.00 89.19 232 ILE A N 1
ATOM 1940 C CA . ILE A 1 232 ? 19.958 17.098 -28.567 1.00 89.19 232 ILE A CA 1
ATOM 1941 C C . ILE A 1 232 ? 19.233 18.220 -27.815 1.00 89.19 232 ILE A C 1
ATOM 1943 O O . ILE A 1 232 ? 18.010 18.216 -27.642 1.00 89.19 232 ILE A O 1
ATOM 1947 N N . ALA A 1 233 ? 19.996 19.201 -27.339 1.00 87.38 233 ALA A N 1
ATOM 1948 C CA . ALA A 1 233 ? 19.481 20.335 -26.595 1.00 87.38 233 ALA A CA 1
ATOM 1949 C C . ALA A 1 233 ? 18.759 21.357 -27.491 1.00 87.38 233 ALA A C 1
ATOM 1951 O O . ALA A 1 233 ? 17.963 22.140 -26.969 1.00 87.38 233 ALA A O 1
ATOM 1952 N N . GLU A 1 234 ? 18.961 21.327 -28.811 1.00 86.31 234 GLU A N 1
ATOM 1953 C CA . GLU A 1 234 ? 18.416 22.313 -29.751 1.00 86.31 234 GLU A CA 1
ATOM 1954 C C . GLU A 1 234 ? 16.886 22.300 -29.851 1.00 86.31 234 GLU A C 1
ATOM 1956 O O . GLU A 1 234 ? 16.278 23.370 -29.835 1.00 86.31 234 GLU A O 1
ATOM 1961 N N . THR A 1 235 ? 16.234 21.133 -29.919 1.00 85.94 235 THR A N 1
ATOM 1962 C CA . THR A 1 235 ? 14.765 21.071 -30.055 1.00 85.94 235 THR A CA 1
ATOM 1963 C C . THR A 1 235 ? 14.101 20.209 -28.988 1.00 85.94 235 THR A C 1
ATOM 1965 O O . THR A 1 235 ? 14.702 19.297 -28.421 1.00 85.94 235 THR A O 1
ATOM 1968 N N . THR A 1 236 ? 12.846 20.510 -28.655 1.00 88.50 236 THR A N 1
ATOM 1969 C CA . THR A 1 236 ? 12.026 19.668 -27.765 1.00 88.50 236 THR A CA 1
ATOM 1970 C C . THR A 1 236 ? 11.712 18.319 -28.413 1.00 88.50 236 THR A C 1
ATOM 1972 O O . THR A 1 236 ? 11.699 17.297 -27.732 1.00 88.50 236 THR A O 1
ATOM 1975 N N . ALA A 1 237 ? 11.511 18.289 -29.734 1.00 88.62 237 ALA A N 1
ATOM 1976 C CA . ALA A 1 237 ? 11.196 17.067 -30.471 1.00 88.62 237 ALA A CA 1
ATOM 1977 C C . ALA A 1 237 ? 12.334 16.034 -30.402 1.00 88.62 237 ALA A C 1
ATOM 1979 O O . ALA A 1 237 ? 12.072 14.879 -30.094 1.00 88.62 237 ALA A O 1
ATOM 1980 N N . GLU A 1 238 ? 13.588 16.447 -30.611 1.00 89.00 238 GLU A N 1
ATOM 1981 C CA . GLU A 1 238 ? 14.754 15.549 -30.507 1.00 89.00 238 GLU A CA 1
ATOM 1982 C C . GLU A 1 238 ? 14.976 15.085 -29.063 1.00 89.00 238 GLU A C 1
ATOM 1984 O O . GLU A 1 238 ? 15.205 13.907 -28.796 1.00 89.00 238 GLU A O 1
ATOM 1989 N N . PHE A 1 239 ? 14.848 16.007 -28.108 1.00 91.88 239 PHE A N 1
ATOM 1990 C CA . PHE A 1 239 ? 14.993 15.680 -26.695 1.00 91.88 239 PHE A CA 1
ATOM 1991 C C . PHE A 1 239 ? 13.958 14.631 -26.262 1.00 91.88 239 PHE A C 1
ATOM 1993 O O . PHE A 1 239 ? 14.292 13.610 -25.668 1.00 91.88 239 PHE A O 1
ATOM 2000 N N . THR A 1 240 ? 12.691 14.838 -26.621 1.00 90.62 240 THR A N 1
ATOM 2001 C CA . THR A 1 240 ? 11.616 13.886 -26.319 1.00 90.62 240 THR A CA 1
ATOM 2002 C C . THR A 1 240 ? 11.698 12.616 -27.165 1.00 90.62 240 THR A C 1
ATOM 2004 O O . THR A 1 240 ? 11.236 11.563 -26.721 1.00 90.62 240 THR A O 1
ATOM 2007 N N . SER A 1 241 ? 12.249 12.636 -28.380 1.00 91.12 241 SER A N 1
ATOM 2008 C CA . SER A 1 241 ? 12.414 11.406 -29.159 1.00 91.12 241 SER A CA 1
ATOM 2009 C C . SER A 1 241 ? 13.454 10.492 -28.519 1.00 91.12 241 SER A C 1
ATOM 2011 O O . SER A 1 241 ? 13.192 9.296 -28.428 1.00 91.12 241 SER A O 1
ATOM 2013 N N . LEU A 1 242 ? 14.552 11.047 -28.005 1.00 92.25 242 LEU A N 1
ATOM 2014 C CA . LEU A 1 242 ? 15.655 10.281 -27.425 1.00 92.25 242 LEU A CA 1
ATOM 2015 C C . LEU A 1 242 ? 15.394 9.843 -25.983 1.00 92.25 242 LEU A C 1
ATOM 2017 O O . LEU A 1 242 ? 15.538 8.664 -25.674 1.00 92.25 242 LEU A O 1
ATOM 2021 N N . PHE A 1 243 ? 14.967 10.754 -25.108 1.00 94.25 243 PHE A N 1
ATOM 2022 C CA . PHE A 1 243 ? 14.775 10.438 -23.692 1.00 94.25 243 PHE A CA 1
ATOM 2023 C C . PHE A 1 243 ? 13.357 9.929 -23.453 1.00 94.25 243 PHE A C 1
ATOM 2025 O O . PHE A 1 243 ? 12.366 10.630 -23.696 1.00 94.25 243 PHE A O 1
ATOM 2032 N N . LYS A 1 244 ? 13.251 8.667 -23.028 1.00 93.06 244 LYS A N 1
ATOM 2033 C CA . LYS A 1 244 ? 11.966 8.018 -22.745 1.00 93.06 244 LYS A CA 1
ATOM 2034 C C . LYS A 1 244 ? 11.649 8.015 -21.258 1.00 93.06 244 LYS A C 1
ATOM 2036 O O . LYS A 1 244 ? 10.471 8.044 -20.918 1.00 93.06 244 LYS A O 1
ATOM 2041 N N . THR A 1 245 ? 12.679 8.026 -20.417 1.00 94.31 245 THR A N 1
ATOM 2042 C CA . THR A 1 245 ? 12.573 7.904 -18.962 1.00 94.31 245 THR A CA 1
ATOM 2043 C C . THR A 1 245 ? 13.429 8.945 -18.238 1.00 94.31 245 THR A C 1
ATOM 2045 O O . THR A 1 245 ? 14.335 9.547 -18.822 1.00 94.31 245 THR A O 1
ATOM 2048 N N . ILE A 1 246 ? 13.165 9.140 -16.943 1.00 93.56 246 ILE A N 1
ATOM 2049 C CA . ILE A 1 246 ? 13.992 9.985 -16.072 1.00 93.56 246 ILE A CA 1
ATOM 2050 C C . ILE A 1 246 ? 15.418 9.428 -15.917 1.00 93.56 246 ILE A C 1
ATOM 2052 O O . ILE A 1 246 ? 16.376 10.187 -15.782 1.00 93.56 246 ILE A O 1
ATOM 2056 N N . ASP A 1 247 ? 15.583 8.105 -15.982 1.00 93.94 247 ASP A N 1
ATOM 2057 C CA . ASP A 1 247 ? 16.884 7.452 -15.835 1.00 93.94 247 ASP A CA 1
ATOM 2058 C C . ASP A 1 247 ? 17.784 7.705 -17.047 1.00 93.94 247 ASP A C 1
ATOM 2060 O O . ASP A 1 247 ? 19.001 7.842 -16.899 1.00 93.94 247 ASP A O 1
ATOM 2064 N N . ASP A 1 248 ? 17.195 7.884 -18.233 1.00 94.94 248 ASP A N 1
ATOM 2065 C CA . ASP A 1 248 ? 17.947 8.331 -19.404 1.00 94.94 248 ASP A CA 1
ATOM 2066 C C . ASP A 1 248 ? 18.526 9.742 -19.194 1.00 94.94 248 ASP A C 1
ATOM 2068 O O . ASP A 1 248 ? 19.654 10.018 -19.613 1.00 94.94 248 ASP A O 1
ATOM 2072 N N . LEU A 1 249 ? 17.797 10.623 -18.493 1.00 94.06 249 LEU A N 1
ATOM 2073 C CA . LEU A 1 249 ? 18.296 11.950 -18.120 1.00 94.06 249 LEU A CA 1
ATOM 2074 C C . LEU A 1 249 ? 19.368 11.879 -17.033 1.00 94.06 249 LEU A C 1
ATOM 2076 O O . LEU A 1 249 ? 20.391 12.552 -17.161 1.00 94.06 249 LEU A O 1
ATOM 2080 N N . LYS A 1 250 ? 19.185 11.038 -16.005 1.00 94.25 250 LYS A N 1
ATOM 2081 C CA . LYS A 1 250 ? 20.216 10.782 -14.981 1.00 94.25 250 LYS A CA 1
ATOM 2082 C C . LYS A 1 250 ? 21.523 10.336 -15.624 1.00 94.25 250 LYS A C 1
ATOM 2084 O O . LYS A 1 250 ? 22.585 10.871 -15.301 1.00 94.25 250 LYS A O 1
ATOM 2089 N N . TRP A 1 251 ? 21.445 9.400 -16.571 1.00 95.19 251 TRP A N 1
ATOM 2090 C CA . TRP A 1 251 ? 22.605 8.954 -17.331 1.00 95.19 251 TRP A CA 1
ATOM 2091 C C . TRP A 1 251 ? 23.256 10.113 -18.100 1.00 95.19 251 TRP A C 1
ATOM 2093 O O . TRP A 1 251 ? 24.471 10.308 -17.993 1.00 95.19 251 TRP A O 1
ATOM 2103 N N . LEU A 1 252 ? 22.469 10.917 -18.824 1.00 94.31 252 LEU A N 1
ATOM 2104 C CA . LEU A 1 252 ? 22.997 12.043 -19.596 1.00 94.31 252 LEU A CA 1
ATOM 2105 C C . LEU A 1 252 ? 23.721 13.053 -18.700 1.00 94.31 252 LEU A C 1
ATOM 2107 O O . LEU A 1 252 ? 24.829 13.475 -19.017 1.00 94.31 252 LEU A O 1
ATOM 2111 N N . MET A 1 253 ? 23.125 13.397 -17.559 1.00 93.00 253 MET A N 1
ATOM 2112 C CA . MET A 1 253 ? 23.699 14.332 -16.589 1.00 93.00 253 MET A CA 1
ATOM 2113 C C . MET A 1 253 ? 24.980 13.785 -15.961 1.00 93.00 253 MET A C 1
ATOM 2115 O O . MET A 1 253 ? 25.948 14.522 -15.814 1.00 93.00 253 MET A O 1
ATOM 2119 N N . SER A 1 254 ? 25.040 12.483 -15.665 1.00 92.75 254 SER A N 1
ATOM 2120 C CA . SER A 1 254 ? 26.280 11.851 -15.193 1.00 92.75 254 SER A CA 1
ATOM 2121 C C . SER A 1 254 ? 27.390 11.859 -16.253 1.00 92.75 254 SER A C 1
ATOM 2123 O O . SER A 1 254 ? 28.568 11.962 -15.921 1.00 92.75 254 SER A O 1
ATOM 2125 N N . SER A 1 255 ? 27.014 11.798 -17.534 1.00 91.94 255 SER A N 1
ATOM 2126 C CA . SER A 1 255 ? 27.952 11.768 -18.660 1.00 91.94 255 SER A CA 1
ATOM 2127 C C . SER A 1 255 ? 28.431 13.158 -19.094 1.00 91.94 255 SER A C 1
ATOM 2129 O O . SER A 1 255 ? 29.482 13.254 -19.737 1.00 91.94 255 SER A O 1
ATOM 2131 N N . CYS A 1 256 ? 27.658 14.194 -18.751 1.00 91.69 256 CYS A N 1
ATOM 2132 C CA . CYS A 1 256 ? 27.819 15.596 -19.135 1.00 91.69 256 CYS A CA 1
ATOM 2133 C C . CYS A 1 256 ? 27.400 16.540 -17.982 1.00 91.69 256 CYS A C 1
ATOM 2135 O O . CYS A 1 256 ? 26.424 17.294 -18.110 1.00 91.69 256 CYS A O 1
ATOM 2137 N N . PRO A 1 257 ? 28.109 16.504 -16.837 1.00 91.38 257 PRO A N 1
ATOM 2138 C CA . PRO A 1 257 ? 27.713 17.225 -15.628 1.00 91.38 257 PRO A CA 1
ATOM 2139 C C . PRO A 1 257 ? 27.625 18.742 -15.829 1.00 91.38 257 PRO A C 1
ATOM 2141 O O . PRO A 1 257 ? 26.773 19.389 -15.222 1.00 91.38 257 PRO A O 1
ATOM 2144 N N . GLU A 1 258 ? 28.426 19.311 -16.728 1.00 91.25 258 GLU A N 1
ATOM 2145 C CA . GLU A 1 258 ? 28.425 20.736 -17.067 1.00 91.25 258 GLU A CA 1
ATOM 2146 C C . GLU A 1 258 ? 27.122 21.227 -17.729 1.00 91.25 258 GLU A C 1
ATOM 2148 O O . GLU A 1 258 ? 26.865 22.430 -17.754 1.00 91.25 258 GLU A O 1
ATOM 2153 N N . TYR A 1 259 ? 26.278 20.317 -18.233 1.00 92.12 259 TYR A N 1
ATOM 2154 C CA . TYR A 1 259 ? 24.973 20.639 -18.825 1.00 92.12 259 TYR A CA 1
ATOM 2155 C C . TYR A 1 259 ? 23.787 20.315 -17.916 1.00 92.12 259 TYR A C 1
ATOM 2157 O O . TYR A 1 259 ? 22.641 20.505 -18.326 1.00 92.12 259 TYR A O 1
ATOM 2165 N N . THR A 1 260 ? 24.040 19.869 -16.685 1.00 90.94 260 THR A N 1
ATOM 2166 C CA . THR A 1 260 ? 23.008 19.477 -15.716 1.00 90.94 260 THR A CA 1
ATOM 2167 C C . THR A 1 260 ? 21.924 20.542 -15.553 1.00 90.94 260 THR A C 1
ATOM 2169 O O . THR A 1 260 ? 20.740 20.249 -15.718 1.00 90.94 260 THR A O 1
ATOM 2172 N N . ASP A 1 261 ? 22.315 21.801 -15.345 1.00 88.38 261 ASP A N 1
ATOM 2173 C CA . ASP A 1 261 ? 21.368 22.909 -15.187 1.00 88.38 261 ASP A CA 1
ATOM 2174 C C . ASP A 1 261 ? 20.530 23.151 -16.448 1.00 88.38 261 ASP A C 1
ATOM 2176 O O . ASP A 1 261 ? 19.342 23.459 -16.362 1.00 88.38 261 ASP A O 1
ATOM 2180 N N . VAL A 1 262 ? 21.120 22.987 -17.636 1.00 91.25 262 VAL A N 1
ATOM 2181 C CA . VAL A 1 262 ? 20.414 23.152 -18.916 1.00 91.25 262 VAL A CA 1
ATOM 2182 C C . VAL A 1 262 ? 19.389 22.035 -19.108 1.00 91.25 262 VAL A C 1
ATOM 2184 O O . VAL A 1 262 ? 18.257 22.310 -19.509 1.00 91.25 262 VAL A O 1
ATOM 2187 N N . ILE A 1 263 ? 19.767 20.793 -18.787 1.00 92.62 263 ILE A N 1
ATOM 2188 C CA . ILE A 1 263 ? 18.905 19.607 -18.876 1.00 92.62 263 ILE A CA 1
ATOM 2189 C C . ILE A 1 263 ? 17.716 19.753 -17.929 1.00 92.62 263 ILE A C 1
ATOM 2191 O O . ILE A 1 263 ? 16.573 19.637 -18.369 1.00 92.62 263 ILE A O 1
ATOM 2195 N N . ILE A 1 264 ? 17.967 20.072 -16.656 1.00 90.19 264 ILE A N 1
ATOM 2196 C CA . ILE A 1 264 ? 16.902 20.215 -15.660 1.00 90.19 264 ILE A CA 1
ATOM 2197 C C . ILE A 1 264 ? 16.019 21.424 -15.963 1.00 90.19 264 ILE A C 1
ATOM 2199 O O . ILE A 1 264 ? 14.794 21.322 -15.901 1.00 90.19 264 ILE A O 1
ATOM 2203 N N . LYS A 1 265 ? 16.596 22.554 -16.385 1.00 89.44 265 LYS A N 1
ATOM 2204 C CA . LYS A 1 265 ? 15.798 23.705 -16.817 1.00 89.44 265 LYS A CA 1
ATOM 2205 C C . LYS A 1 265 ? 14.888 23.339 -17.987 1.00 89.44 265 LYS A C 1
ATOM 2207 O O . LYS A 1 265 ? 13.726 23.731 -17.986 1.00 89.44 265 LYS A O 1
ATOM 2212 N N . LYS A 1 266 ? 15.375 22.570 -18.964 1.00 91.12 266 LYS A N 1
ATOM 2213 C CA . LYS A 1 266 ? 14.559 22.109 -20.094 1.00 91.12 266 LYS A CA 1
ATOM 2214 C C . LYS A 1 266 ? 13.466 21.132 -19.642 1.00 91.12 266 LYS A C 1
ATOM 2216 O O . LYS A 1 266 ? 12.318 21.324 -20.031 1.00 91.12 266 LYS A O 1
ATOM 2221 N N . LEU A 1 267 ? 13.792 20.175 -18.768 1.00 92.00 267 LEU A N 1
ATOM 2222 C CA . LEU A 1 267 ? 12.838 19.249 -18.142 1.00 92.00 267 LEU A CA 1
ATOM 2223 C C . LEU A 1 267 ? 11.709 19.985 -17.411 1.00 92.00 267 LEU A C 1
ATOM 2225 O O . LEU A 1 267 ? 10.555 19.603 -17.544 1.00 92.00 267 LEU A O 1
ATOM 2229 N N . LEU A 1 268 ? 12.029 21.033 -16.648 1.00 87.56 268 LEU A N 1
ATOM 2230 C CA . LEU A 1 268 ? 11.069 21.723 -15.781 1.00 87.56 268 LEU A CA 1
ATOM 2231 C C . LEU A 1 268 ? 10.315 22.868 -16.470 1.00 87.56 268 LEU A C 1
ATOM 2233 O O . LEU A 1 268 ? 9.201 23.202 -16.065 1.00 87.56 268 LEU A O 1
ATOM 2237 N N . CYS A 1 269 ? 10.906 23.505 -17.483 1.00 87.81 269 CYS A N 1
ATOM 2238 C CA . CYS A 1 269 ? 10.276 24.619 -18.195 1.00 87.81 269 CYS A CA 1
ATOM 2239 C C . CYS A 1 269 ? 9.429 24.169 -19.391 1.00 87.81 269 CYS A C 1
ATOM 2241 O O . CYS A 1 269 ? 8.470 24.865 -19.730 1.00 87.81 269 CYS A O 1
ATOM 2243 N N . ASP A 1 270 ? 9.754 23.041 -20.027 1.00 90.81 270 ASP A N 1
ATOM 2244 C CA . ASP A 1 270 ? 8.987 22.519 -21.158 1.00 90.81 270 ASP A CA 1
ATOM 2245 C C . ASP A 1 270 ? 7.828 21.632 -20.658 1.00 90.81 270 ASP A C 1
ATOM 2247 O O . ASP A 1 270 ? 8.079 20.581 -20.066 1.00 90.81 270 ASP A O 1
ATOM 2251 N N . PRO A 1 271 ? 6.555 22.019 -20.880 1.00 89.12 271 PRO A N 1
ATOM 2252 C CA . PRO A 1 271 ? 5.408 21.249 -20.404 1.00 89.12 271 PRO A CA 1
ATOM 2253 C C . PRO A 1 271 ? 5.384 19.810 -20.931 1.00 89.12 271 PRO A C 1
ATOM 2255 O O . PRO A 1 271 ? 5.014 18.912 -20.184 1.00 89.12 271 PRO A O 1
ATOM 2258 N N . VAL A 1 272 ? 5.784 19.598 -22.190 1.00 89.75 272 VAL A N 1
ATOM 2259 C CA . VAL A 1 272 ? 5.702 18.293 -22.860 1.00 89.75 272 VAL A CA 1
ATOM 2260 C C . VAL A 1 272 ? 6.756 17.348 -22.296 1.00 89.75 272 VAL A C 1
ATOM 2262 O O . VAL A 1 272 ? 6.474 16.177 -22.046 1.00 89.75 272 VAL A O 1
ATOM 2265 N N . ILE A 1 273 ? 7.971 17.855 -22.067 1.00 92.50 273 ILE A N 1
ATOM 2266 C CA . ILE A 1 273 ? 9.047 17.070 -21.450 1.00 92.50 273 ILE A CA 1
ATOM 2267 C C . ILE A 1 273 ? 8.689 16.756 -19.997 1.00 92.50 273 ILE A C 1
ATOM 2269 O O . ILE A 1 273 ? 8.798 15.603 -19.585 1.00 92.50 273 ILE A O 1
ATOM 2273 N N . PHE A 1 274 ? 8.229 17.760 -19.247 1.00 92.75 274 PHE A N 1
ATOM 2274 C CA . PHE A 1 274 ? 7.848 17.607 -17.848 1.00 92.75 274 PHE A CA 1
ATOM 2275 C C . PHE A 1 274 ? 6.753 16.554 -17.668 1.00 92.75 274 PHE A C 1
ATOM 2277 O O . PHE A 1 274 ? 6.911 15.622 -16.886 1.00 92.75 274 PHE A O 1
ATOM 2284 N N . GLU A 1 275 ? 5.649 16.683 -18.407 1.00 91.06 275 GLU A N 1
ATOM 2285 C CA . GLU A 1 275 ? 4.507 15.775 -18.296 1.00 91.06 275 GLU A CA 1
ATOM 2286 C C . GLU A 1 275 ? 4.887 14.336 -18.641 1.00 91.06 275 GLU A C 1
ATOM 2288 O O . GLU A 1 275 ? 4.415 13.393 -18.013 1.00 91.06 275 GLU A O 1
ATOM 2293 N N . ARG A 1 276 ? 5.784 14.164 -19.610 1.00 92.12 276 ARG A N 1
ATOM 2294 C CA . ARG A 1 276 ? 6.193 12.842 -20.063 1.00 92.12 276 ARG A CA 1
ATOM 2295 C C . ARG A 1 276 ? 7.230 12.170 -19.164 1.00 92.12 276 ARG A C 1
ATOM 2297 O O . ARG A 1 276 ? 7.167 10.956 -19.008 1.00 92.12 276 ARG A O 1
ATOM 2304 N N . LEU A 1 277 ? 8.208 12.919 -18.654 1.00 93.44 277 LEU A N 1
ATOM 2305 C CA . LEU A 1 277 ? 9.364 12.346 -17.951 1.00 93.44 277 LEU A CA 1
ATOM 2306 C C . LEU A 1 277 ? 9.267 12.428 -16.429 1.00 93.44 277 LEU A C 1
ATOM 2308 O O . LEU A 1 277 ? 9.888 11.611 -15.765 1.00 93.44 277 LEU A O 1
ATOM 2312 N N . VAL A 1 278 ? 8.518 13.388 -15.880 1.00 94.12 278 VAL A N 1
ATOM 2313 C CA . VAL A 1 278 ? 8.249 13.471 -14.438 1.00 94.12 278 VAL A CA 1
ATOM 2314 C C . VAL A 1 278 ? 6.906 12.805 -14.202 1.00 94.12 278 VAL A C 1
ATOM 2316 O O . VAL A 1 278 ? 5.871 13.431 -14.444 1.00 94.12 278 VAL A O 1
ATOM 2319 N N . ILE A 1 279 ? 6.913 11.528 -13.823 1.00 93.25 279 ILE A N 1
ATOM 2320 C CA . ILE A 1 279 ? 5.699 10.706 -13.733 1.00 93.25 279 ILE A CA 1
ATOM 2321 C C . ILE A 1 279 ? 5.098 10.779 -12.328 1.00 93.25 279 ILE A C 1
ATOM 2323 O O . ILE A 1 279 ? 3.873 10.824 -12.202 1.00 93.25 279 ILE A O 1
ATOM 2327 N N . ASP A 1 280 ? 5.942 10.862 -11.299 1.00 94.38 280 ASP A N 1
ATOM 2328 C CA . ASP A 1 280 ? 5.531 10.867 -9.895 1.00 94.38 280 ASP A CA 1
ATOM 2329 C C . ASP A 1 280 ? 6.270 11.915 -9.030 1.00 94.38 280 ASP A C 1
ATOM 2331 O O . ASP A 1 280 ? 7.069 12.736 -9.501 1.00 94.38 280 ASP A O 1
ATOM 2335 N N . SER A 1 281 ? 5.953 11.922 -7.732 1.00 93.94 281 SER A N 1
ATOM 2336 C CA . SER A 1 281 ? 6.551 12.817 -6.737 1.00 93.94 281 SER A CA 1
ATOM 2337 C C . SER A 1 281 ? 8.055 12.576 -6.529 1.00 93.94 281 SER A C 1
ATOM 2339 O O . SER A 1 281 ? 8.779 13.513 -6.172 1.00 93.94 281 SER A O 1
ATOM 2341 N N . HIS A 1 282 ? 8.545 11.356 -6.770 1.00 93.94 282 HIS A N 1
ATOM 2342 C CA . HIS A 1 282 ? 9.948 10.986 -6.613 1.00 93.94 282 HIS A CA 1
ATOM 2343 C C . HIS A 1 282 ? 10.799 11.573 -7.740 1.00 93.94 282 HIS A C 1
ATOM 2345 O O . HIS A 1 282 ? 11.835 12.185 -7.465 1.00 93.94 282 HIS A O 1
ATOM 2351 N N . ASP A 1 283 ? 10.323 11.483 -8.983 1.00 94.06 283 ASP A N 1
ATOM 2352 C CA . ASP A 1 283 ? 10.961 12.112 -10.142 1.00 94.06 283 ASP A CA 1
ATOM 2353 C C . ASP A 1 283 ? 11.074 13.627 -9.961 1.00 94.06 283 ASP A C 1
ATOM 2355 O O . ASP A 1 283 ? 12.124 14.227 -10.220 1.00 94.06 283 ASP A O 1
ATOM 2359 N N . LEU A 1 284 ? 9.997 14.256 -9.472 1.00 93.56 284 LEU A N 1
ATOM 2360 C CA . LEU A 1 284 ? 9.977 15.693 -9.219 1.00 93.56 284 LEU A CA 1
ATOM 2361 C C . LEU A 1 284 ? 10.998 16.076 -8.146 1.00 93.56 284 LEU A C 1
ATOM 2363 O O . LEU A 1 284 ? 11.739 17.047 -8.314 1.00 93.56 284 LEU A O 1
ATOM 2367 N N . ARG A 1 285 ? 11.046 15.314 -7.050 1.00 93.81 285 ARG A N 1
ATOM 2368 C CA . ARG A 1 285 ? 12.006 15.537 -5.970 1.00 93.81 285 ARG A CA 1
ATOM 2369 C C . ARG A 1 285 ? 13.437 15.428 -6.475 1.00 93.81 285 ARG A C 1
ATOM 2371 O O . ARG A 1 285 ? 14.223 16.335 -6.226 1.00 93.81 285 ARG A O 1
ATOM 2378 N N . TRP A 1 286 ? 13.749 14.367 -7.214 1.00 93.50 286 TRP A N 1
ATOM 2379 C CA . TRP A 1 286 ? 15.066 14.192 -7.814 1.00 93.50 286 TRP A CA 1
ATOM 2380 C C . TRP A 1 286 ? 15.445 15.394 -8.693 1.00 93.50 286 TRP A C 1
ATOM 2382 O O . TRP A 1 286 ? 16.542 15.933 -8.556 1.00 93.50 286 TRP A O 1
ATOM 2392 N N . ALA A 1 287 ? 14.530 15.876 -9.541 1.00 90.25 287 ALA A N 1
ATOM 2393 C CA . ALA A 1 287 ? 14.802 17.021 -10.406 1.00 90.25 287 ALA A CA 1
ATOM 2394 C C . ALA A 1 287 ? 15.106 18.308 -9.610 1.00 90.25 287 ALA A C 1
ATOM 2396 O O . ALA A 1 287 ? 15.999 19.069 -9.990 1.00 90.25 287 ALA A O 1
ATOM 2397 N N . ILE A 1 288 ? 14.399 18.548 -8.498 1.00 89.81 288 ILE A N 1
ATOM 2398 C CA . ILE A 1 288 ? 14.649 19.706 -7.622 1.00 89.81 288 ILE A CA 1
ATOM 2399 C C . ILE A 1 288 ? 15.977 19.557 -6.875 1.00 89.81 288 ILE A C 1
ATOM 2401 O O . ILE A 1 288 ? 16.738 20.522 -6.814 1.00 89.81 288 ILE A O 1
ATOM 2405 N N . ASP A 1 289 ? 16.262 18.370 -6.336 1.00 89.94 289 ASP A N 1
ATOM 2406 C CA . ASP A 1 289 ? 17.492 18.092 -5.585 1.00 89.94 289 ASP A CA 1
ATOM 2407 C C . ASP A 1 289 ? 18.733 18.316 -6.462 1.00 89.94 289 ASP A C 1
ATOM 2409 O O . ASP A 1 289 ? 19.742 18.841 -5.990 1.00 89.94 289 ASP A O 1
ATOM 2413 N N . VAL A 1 290 ? 18.650 17.981 -7.755 1.00 88.56 290 VAL A N 1
ATOM 2414 C CA . VAL A 1 290 ? 19.764 18.186 -8.687 1.00 88.56 290 VAL A CA 1
ATOM 2415 C C . VAL A 1 290 ? 19.908 19.644 -9.140 1.00 88.56 290 VAL A C 1
ATOM 2417 O O . VAL A 1 290 ? 21.032 20.107 -9.326 1.00 88.56 290 VAL A O 1
ATOM 2420 N N . CYS A 1 291 ? 18.815 20.399 -9.296 1.00 87.25 291 CYS A N 1
ATOM 2421 C CA . CYS A 1 291 ? 18.892 21.816 -9.669 1.00 87.25 291 CYS A CA 1
ATOM 2422 C C . CYS A 1 291 ? 17.974 22.700 -8.804 1.00 87.25 291 CYS A C 1
ATOM 2424 O O . CYS A 1 291 ? 16.914 23.151 -9.262 1.00 87.25 291 CYS A O 1
ATOM 2426 N N . PRO A 1 292 ? 18.404 23.052 -7.576 1.00 85.75 292 PRO A N 1
ATOM 2427 C CA . PRO A 1 292 ? 17.616 23.888 -6.667 1.00 85.75 292 PRO A CA 1
ATOM 2428 C C . PRO A 1 292 ? 17.287 25.283 -7.227 1.00 85.75 292 PRO A C 1
ATOM 2430 O O . PRO A 1 292 ? 16.345 25.937 -6.787 1.00 85.75 292 PRO A O 1
ATOM 2433 N N . SER A 1 293 ? 18.032 25.765 -8.227 1.00 84.94 293 SER A N 1
ATOM 2434 C CA . SER A 1 293 ? 17.754 27.051 -8.881 1.00 84.94 293 SER A CA 1
ATOM 2435 C C . SER A 1 293 ? 16.464 27.036 -9.721 1.00 84.94 293 SER A C 1
ATOM 2437 O O . SER A 1 293 ? 15.863 28.089 -9.950 1.00 84.94 293 SER A O 1
ATOM 2439 N N . CYS A 1 294 ? 15.978 25.855 -10.127 1.00 83.19 294 CYS A N 1
ATOM 2440 C CA . CYS A 1 294 ? 14.779 25.693 -10.956 1.00 83.19 294 CYS A CA 1
ATOM 2441 C C . CYS A 1 294 ? 13.460 25.661 -10.165 1.00 83.19 294 CYS A C 1
ATOM 2443 O O . CYS A 1 294 ? 12.387 25.464 -10.739 1.00 83.19 294 CYS A O 1
ATOM 2445 N N . VAL A 1 295 ? 13.513 25.918 -8.861 1.00 84.44 295 VAL A N 1
ATOM 2446 C CA . VAL A 1 295 ? 12.363 25.932 -7.948 1.00 84.44 295 VAL A CA 1
ATOM 2447 C C . VAL A 1 295 ? 11.181 26.764 -8.450 1.00 84.44 295 VAL A C 1
ATOM 2449 O O . VAL A 1 295 ? 10.035 26.321 -8.381 1.00 84.44 295 VAL A O 1
ATOM 2452 N N . LYS A 1 296 ? 11.439 27.948 -9.018 1.00 86.94 296 LYS A N 1
ATOM 2453 C CA . LYS A 1 296 ? 10.369 28.803 -9.559 1.00 86.94 296 LYS A CA 1
ATOM 2454 C C . LYS A 1 296 ? 9.618 28.123 -10.707 1.00 86.94 296 LYS A C 1
ATOM 2456 O O . LYS A 1 296 ? 8.399 28.252 -10.790 1.00 86.94 296 LYS A O 1
ATOM 2461 N N . SER A 1 297 ? 10.327 27.387 -11.563 1.00 86.75 297 SER A N 1
ATOM 2462 C CA . SER A 1 297 ? 9.731 26.650 -12.681 1.00 86.75 297 SER A CA 1
ATOM 2463 C C . SER A 1 297 ? 8.857 25.500 -12.189 1.00 86.75 297 SER A C 1
ATOM 2465 O O . SER A 1 297 ? 7.780 25.292 -12.739 1.00 86.75 297 SER A O 1
ATOM 2467 N N . VAL A 1 298 ? 9.264 24.814 -11.114 1.00 88.50 298 VAL A N 1
ATOM 2468 C CA . VAL A 1 298 ? 8.449 23.766 -10.479 1.00 88.50 298 VAL A CA 1
ATOM 2469 C C . VAL A 1 298 ? 7.150 24.327 -9.925 1.00 88.50 298 VAL A C 1
ATOM 2471 O O . VAL A 1 298 ? 6.090 23.765 -10.190 1.00 88.50 298 VAL A O 1
ATOM 2474 N N . SER A 1 299 ? 7.207 25.454 -9.211 1.00 89.31 299 SER A N 1
ATOM 2475 C CA . SER A 1 299 ? 6.000 26.120 -8.716 1.00 89.31 299 SER A CA 1
ATOM 2476 C C . SER A 1 299 ? 5.028 26.428 -9.856 1.00 89.31 299 SER A C 1
ATOM 2478 O O . SER A 1 299 ? 3.838 26.153 -9.743 1.00 89.31 299 SER A O 1
ATOM 2480 N N . VAL A 1 300 ? 5.529 26.931 -10.989 1.00 89.94 300 VAL A N 1
ATOM 2481 C CA . VAL A 1 300 ? 4.701 27.181 -12.179 1.00 89.94 300 VAL A CA 1
ATOM 2482 C C . VAL A 1 300 ? 4.160 25.875 -12.772 1.00 89.94 300 VAL A C 1
ATOM 2484 O O . VAL A 1 300 ? 2.979 25.810 -13.106 1.00 89.94 300 VAL A O 1
ATOM 2487 N N . ALA A 1 301 ? 4.971 24.819 -12.873 1.00 88.31 301 ALA A N 1
ATOM 2488 C CA . ALA A 1 301 ? 4.537 23.525 -13.399 1.00 88.31 301 ALA A CA 1
ATOM 2489 C C . ALA A 1 301 ? 3.422 22.891 -12.549 1.00 88.31 301 ALA A C 1
ATOM 2491 O O . ALA A 1 301 ? 2.419 22.454 -13.107 1.00 88.31 301 ALA A O 1
ATOM 2492 N N . LEU A 1 302 ? 3.543 22.919 -11.217 1.00 90.75 302 LEU A N 1
ATOM 2493 C CA . LEU A 1 302 ? 2.539 22.390 -10.285 1.00 90.75 302 LEU A CA 1
ATOM 2494 C C . LEU A 1 302 ? 1.204 23.149 -10.333 1.00 90.75 302 LEU A C 1
ATOM 2496 O O . LEU A 1 302 ? 0.171 22.570 -10.013 1.00 90.75 302 LEU A O 1
ATOM 2500 N N . THR A 1 303 ? 1.200 24.419 -10.759 1.00 89.56 303 THR A N 1
ATOM 2501 C CA . THR A 1 303 ? -0.049 25.181 -10.961 1.00 89.56 303 THR A CA 1
ATOM 2502 C C . THR A 1 303 ? -0.795 24.833 -12.251 1.00 89.56 303 THR A C 1
ATOM 2504 O O . THR A 1 303 ? -1.926 25.284 -12.430 1.00 89.56 303 THR A O 1
ATOM 2507 N N . LYS A 1 304 ? -0.205 24.045 -13.163 1.00 89.25 304 LYS A N 1
ATOM 2508 C CA . LYS A 1 304 ? -0.890 23.622 -14.392 1.00 89.25 304 LYS A CA 1
ATOM 2509 C C . LYS A 1 304 ? -1.957 22.573 -14.085 1.00 89.25 304 LYS A C 1
ATOM 2511 O O . LYS A 1 304 ? -1.759 21.679 -13.263 1.00 89.25 304 LYS A O 1
ATOM 2516 N N . HIS A 1 305 ? -3.079 22.672 -14.794 1.00 86.75 305 HIS A N 1
ATOM 2517 C CA . HIS A 1 305 ? -4.212 21.764 -14.642 1.00 86.75 305 HIS A CA 1
ATOM 2518 C C . HIS A 1 305 ? -3.780 20.295 -14.803 1.00 86.75 305 HIS A C 1
ATOM 2520 O O . HIS A 1 305 ? -3.089 19.953 -15.759 1.00 86.75 305 HIS A O 1
ATOM 2526 N N . GLY A 1 306 ? -4.172 19.436 -13.858 1.00 88.38 306 GLY A N 1
ATOM 2527 C CA . GLY A 1 306 ? -3.882 17.996 -13.868 1.00 88.38 306 GLY A CA 1
ATOM 2528 C C . GLY A 1 306 ? -2.470 17.585 -13.428 1.00 88.38 306 GLY A C 1
ATOM 2529 O O . GLY A 1 306 ? -2.266 16.427 -13.079 1.00 88.38 306 GLY A O 1
ATOM 2530 N N . VAL A 1 307 ? -1.493 18.500 -13.377 1.00 92.06 307 VAL A N 1
ATOM 2531 C CA . VAL A 1 307 ? -0.123 18.151 -12.958 1.00 92.06 307 VAL A CA 1
ATOM 2532 C C . VAL A 1 307 ? -0.072 17.782 -11.478 1.00 92.06 307 VAL A C 1
ATOM 2534 O O . VAL A 1 307 ? 0.507 16.758 -11.125 1.00 92.06 307 VAL A O 1
ATOM 2537 N N . HIS A 1 308 ? -0.695 18.591 -10.617 1.00 93.00 308 HIS A N 1
ATOM 2538 C CA . HIS A 1 308 ? -0.724 18.346 -9.172 1.00 93.00 308 HIS A CA 1
ATOM 2539 C C . HIS A 1 308 ? -1.344 16.984 -8.840 1.00 93.00 308 HIS A C 1
ATOM 2541 O O . HIS A 1 308 ? -0.693 16.161 -8.205 1.00 93.00 308 HIS A O 1
ATOM 2547 N N . SER A 1 309 ? -2.539 16.698 -9.362 1.00 92.12 309 SER A N 1
ATOM 2548 C CA . SER A 1 309 ? -3.261 15.450 -9.088 1.00 92.12 309 SER A CA 1
ATOM 2549 C C . SER A 1 309 ? -2.595 14.203 -9.678 1.00 92.12 309 SER A C 1
ATOM 2551 O O . SER A 1 309 ? -2.831 13.095 -9.185 1.00 92.12 309 SER A O 1
ATOM 2553 N N . ARG A 1 310 ? -1.778 14.366 -10.727 1.00 94.12 310 ARG A N 1
ATOM 2554 C CA . ARG A 1 310 ? -0.955 13.302 -11.313 1.00 94.12 310 ARG A CA 1
ATOM 2555 C C . ARG A 1 310 ? 0.258 12.977 -10.445 1.00 94.12 310 ARG A C 1
ATOM 2557 O O . ARG A 1 310 ? 0.506 11.806 -10.200 1.00 94.12 310 ARG A O 1
ATOM 2564 N N . LEU A 1 311 ? 0.983 13.996 -9.979 1.00 94.38 311 LEU A N 1
ATOM 2565 C CA . LEU A 1 311 ? 2.217 13.811 -9.203 1.00 94.38 311 LEU A CA 1
ATOM 2566 C C . LEU A 1 311 ? 1.960 13.502 -7.725 1.00 94.38 311 LEU A C 1
ATOM 2568 O O . LEU A 1 311 ? 2.760 12.820 -7.093 1.00 94.38 311 LEU A O 1
ATOM 2572 N N . ILE A 1 312 ? 0.865 14.017 -7.168 1.00 95.06 312 ILE A N 1
ATOM 2573 C CA . ILE A 1 312 ? 0.506 13.875 -5.757 1.00 95.06 312 ILE A CA 1
ATOM 2574 C C . ILE A 1 312 ? -0.721 12.984 -5.695 1.00 95.06 312 ILE A C 1
ATOM 2576 O O . ILE A 1 312 ? -1.863 13.431 -5.820 1.00 95.06 312 ILE A O 1
ATOM 2580 N N . VAL A 1 313 ? -0.466 11.686 -5.561 1.00 94.50 313 VAL A N 1
ATOM 2581 C CA . VAL A 1 313 ? -1.525 10.677 -5.553 1.00 94.50 313 VAL A CA 1
ATOM 2582 C C . VAL A 1 313 ? -1.987 10.334 -4.141 1.00 94.50 313 VAL A C 1
ATOM 2584 O O . VAL A 1 313 ? -3.078 9.793 -3.993 1.00 94.50 313 VAL A O 1
ATOM 2587 N N . SER A 1 314 ? -1.193 10.679 -3.123 1.00 95.88 314 SER A N 1
ATOM 2588 C CA . SER A 1 314 ? -1.472 10.413 -1.712 1.00 95.88 314 SER A CA 1
ATOM 2589 C C . SER A 1 314 ? -1.029 11.561 -0.793 1.00 95.88 314 SER A C 1
ATOM 2591 O O . SER A 1 314 ? -0.226 12.419 -1.171 1.00 95.88 314 SER A O 1
ATOM 2593 N N . HIS A 1 315 ? -1.499 11.557 0.460 1.00 95.81 315 HIS A N 1
ATOM 2594 C CA . HIS A 1 315 ? -0.975 12.464 1.488 1.00 95.81 315 HIS A CA 1
ATOM 2595 C C . HIS A 1 315 ? 0.523 12.262 1.749 1.00 95.81 315 HIS A C 1
ATOM 2597 O O . HIS A 1 315 ? 1.198 13.235 2.061 1.00 95.81 315 HIS A O 1
ATOM 2603 N N . TYR A 1 316 ? 1.080 11.057 1.579 1.00 96.19 316 TYR A N 1
ATOM 2604 C CA . TYR A 1 316 ? 2.519 10.832 1.757 1.00 96.19 316 TYR A CA 1
ATOM 2605 C C . TYR A 1 316 ? 3.359 11.604 0.738 1.00 96.19 316 TYR A C 1
ATOM 2607 O O . TYR A 1 316 ? 4.360 12.204 1.124 1.00 96.19 316 TYR A O 1
ATOM 2615 N N . ASP A 1 317 ? 2.930 11.656 -0.525 1.00 96.31 317 ASP A N 1
ATOM 2616 C CA . ASP A 1 317 ? 3.598 12.452 -1.564 1.00 96.31 317 ASP A CA 1
ATOM 2617 C C . ASP A 1 317 ? 3.597 13.937 -1.200 1.00 96.31 317 ASP A C 1
ATOM 2619 O O . ASP A 1 317 ? 4.625 14.615 -1.279 1.00 96.31 317 ASP A O 1
ATOM 2623 N N . LEU A 1 318 ? 2.439 14.429 -0.744 1.00 96.38 318 LEU A N 1
ATOM 2624 C CA . LEU A 1 318 ? 2.274 15.804 -0.292 1.00 96.38 318 LEU A CA 1
ATOM 2625 C C . LEU A 1 318 ? 3.203 16.105 0.888 1.00 96.38 318 LEU A C 1
ATOM 2627 O O . LEU A 1 318 ? 3.919 17.106 0.859 1.00 96.38 318 LEU A O 1
ATOM 2631 N N . LEU A 1 319 ? 3.213 15.235 1.904 1.00 95.25 319 LEU A N 1
ATOM 2632 C CA . LEU A 1 319 ? 4.048 15.380 3.093 1.00 95.25 319 LEU A CA 1
ATOM 2633 C C . LEU A 1 319 ? 5.532 15.378 2.730 1.00 95.25 319 LEU A C 1
ATOM 2635 O O . LEU A 1 319 ? 6.274 16.250 3.179 1.00 95.25 319 LEU A O 1
ATOM 2639 N N . LEU A 1 320 ? 5.958 14.434 1.890 1.00 95.00 320 LEU A N 1
ATOM 2640 C CA . LEU A 1 320 ? 7.346 14.291 1.476 1.00 95.00 320 LEU A CA 1
ATOM 2641 C C . LEU A 1 320 ? 7.825 15.525 0.707 1.00 95.00 320 LEU A C 1
ATOM 2643 O O . LEU A 1 320 ? 8.880 16.074 1.030 1.00 95.00 320 LEU A O 1
ATOM 2647 N N . LEU A 1 321 ? 7.044 15.999 -0.269 1.00 95.00 321 LEU A N 1
ATOM 2648 C CA . LEU A 1 321 ? 7.391 17.182 -1.056 1.00 95.00 321 LEU A CA 1
ATOM 2649 C C . LEU A 1 321 ? 7.397 18.453 -0.204 1.00 95.00 321 LEU A C 1
ATOM 2651 O O . LEU A 1 321 ? 8.349 19.223 -0.281 1.00 95.00 321 LEU A O 1
ATOM 2655 N N . ALA A 1 322 ? 6.384 18.675 0.635 1.00 95.31 322 ALA A N 1
ATOM 2656 C CA . ALA A 1 322 ? 6.306 19.883 1.456 1.00 95.31 322 ALA A CA 1
ATOM 2657 C C . ALA A 1 322 ? 7.306 19.896 2.629 1.00 95.31 322 ALA A C 1
ATOM 2659 O O . ALA A 1 322 ? 7.710 20.979 3.060 1.00 95.31 322 ALA A O 1
ATOM 2660 N N . ALA A 1 323 ? 7.727 18.731 3.134 1.00 94.12 323 ALA A N 1
ATOM 2661 C CA . ALA A 1 323 ? 8.805 18.628 4.117 1.00 94.12 323 ALA A CA 1
ATOM 2662 C C . ALA A 1 323 ? 10.184 18.846 3.478 1.00 94.12 323 ALA A C 1
ATOM 2664 O O . ALA A 1 323 ? 11.006 19.569 4.038 1.00 94.12 323 ALA A O 1
ATOM 2665 N N . THR A 1 324 ? 10.423 18.266 2.296 1.00 93.62 324 THR A N 1
ATOM 2666 C CA . THR A 1 324 ? 11.700 18.413 1.573 1.00 93.62 324 THR A CA 1
ATOM 2667 C C . THR A 1 324 ? 11.856 19.827 1.005 1.00 93.62 324 THR A C 1
ATOM 2669 O O . THR A 1 324 ? 12.943 20.399 1.041 1.00 93.62 324 THR A O 1
ATOM 2672 N N . PHE A 1 325 ? 10.757 20.433 0.542 1.00 93.69 325 PHE A N 1
ATOM 2673 C CA . PHE A 1 325 ? 10.747 21.728 -0.139 1.00 93.69 325 PHE A CA 1
ATOM 2674 C C . PHE A 1 325 ? 9.718 22.693 0.478 1.00 93.69 325 PHE A C 1
ATOM 2676 O O . PHE A 1 325 ? 8.658 22.937 -0.107 1.00 93.69 325 PHE A O 1
ATOM 2683 N N . PRO A 1 326 ? 10.019 23.311 1.639 1.00 93.75 326 PRO A N 1
ATOM 2684 C CA . PRO A 1 326 ? 9.065 24.167 2.351 1.00 93.75 326 PRO A CA 1
ATOM 2685 C C . PRO A 1 326 ? 8.507 25.340 1.530 1.00 93.75 326 PRO A C 1
ATOM 2687 O O . PRO A 1 326 ? 7.371 25.756 1.741 1.00 93.75 326 PRO A O 1
ATOM 2690 N N . PHE A 1 327 ? 9.262 25.856 0.558 1.00 91.88 327 PHE A N 1
ATOM 2691 C CA . PHE A 1 327 ? 8.818 26.941 -0.327 1.00 91.88 327 PHE A CA 1
ATOM 2692 C C . PHE A 1 327 ? 7.698 26.524 -1.299 1.00 91.88 327 PHE A C 1
ATOM 2694 O O . PHE A 1 327 ? 7.006 27.395 -1.824 1.00 91.88 327 PHE A O 1
ATOM 2701 N N . LEU A 1 328 ? 7.498 25.221 -1.552 1.00 94.38 328 LEU A N 1
ATOM 2702 C CA . LEU A 1 328 ? 6.393 24.726 -2.382 1.00 94.38 328 LEU A CA 1
ATOM 2703 C C . LEU A 1 328 ? 5.071 24.667 -1.618 1.00 94.38 328 LEU A C 1
ATOM 2705 O O . LEU A 1 328 ? 4.026 24.550 -2.256 1.00 94.38 328 LEU A O 1
ATOM 2709 N N . LYS A 1 329 ? 5.082 24.779 -0.280 1.00 95.31 329 LYS A N 1
ATOM 2710 C CA . LYS A 1 329 ? 3.879 24.642 0.552 1.00 95.31 329 LYS A CA 1
ATOM 2711 C C . LYS A 1 329 ? 2.671 25.442 0.030 1.00 95.31 329 LYS A C 1
ATOM 2713 O O . LYS A 1 329 ? 1.623 24.822 -0.139 1.00 95.31 329 LYS A O 1
ATOM 2718 N N . PRO A 1 330 ? 2.783 26.741 -0.325 1.00 95.12 330 PRO A N 1
ATOM 2719 C CA . PRO A 1 330 ? 1.638 27.511 -0.827 1.00 95.12 330 PRO A CA 1
ATOM 2720 C C . PRO A 1 330 ? 1.057 26.980 -2.147 1.00 95.12 330 PRO A C 1
ATOM 2722 O O . PRO A 1 330 ? -0.142 27.081 -2.391 1.00 95.12 330 PRO A O 1
ATOM 2725 N N . VAL A 1 331 ? 1.898 26.406 -3.013 1.00 95.06 331 VAL A N 1
ATOM 2726 C CA . VAL A 1 331 ? 1.473 25.852 -4.309 1.00 95.06 331 VAL A CA 1
ATOM 2727 C C . VAL A 1 331 ? 0.876 24.459 -4.141 1.00 95.06 331 VAL A C 1
ATOM 2729 O O . VAL A 1 331 ? -0.065 24.110 -4.845 1.00 95.06 331 VAL A O 1
ATOM 2732 N N . LEU A 1 332 ? 1.398 23.674 -3.198 1.00 95.88 332 LEU A N 1
ATOM 2733 C CA . LEU A 1 332 ? 0.931 22.319 -2.917 1.00 95.88 332 LEU A CA 1
ATOM 2734 C C . LEU A 1 332 ? -0.436 22.307 -2.221 1.00 95.88 332 LEU A C 1
ATOM 2736 O O . LEU A 1 332 ? -1.266 21.457 -2.539 1.00 95.88 332 LEU A O 1
ATOM 2740 N N . ILE A 1 333 ? -0.677 23.250 -1.305 1.00 96.81 333 ILE A N 1
ATOM 2741 C CA . ILE A 1 333 ? -1.919 23.317 -0.522 1.00 96.81 333 ILE A CA 1
ATOM 2742 C C . ILE A 1 333 ? -3.095 23.878 -1.328 1.00 96.81 333 ILE A C 1
ATOM 2744 O O . ILE A 1 333 ? -4.231 23.454 -1.149 1.00 96.81 333 ILE A O 1
ATOM 2748 N N . LYS A 1 334 ? -2.843 24.804 -2.260 1.00 95.94 334 LYS A N 1
ATOM 2749 C CA . LYS A 1 334 ? -3.910 25.524 -2.967 1.00 95.94 334 LYS A CA 1
ATOM 2750 C C . LYS A 1 334 ? -4.862 24.600 -3.751 1.00 95.94 334 LYS A C 1
ATOM 2752 O O . LYS A 1 334 ? -6.069 24.766 -3.578 1.00 95.94 334 LYS A O 1
ATOM 2757 N N . PRO A 1 335 ? -4.395 23.630 -4.566 1.00 95.38 335 PRO A N 1
ATOM 2758 C CA . PRO A 1 335 ? -5.289 22.687 -5.241 1.00 95.38 335 PRO A CA 1
ATOM 2759 C C . PRO A 1 335 ? -6.064 21.809 -4.260 1.00 95.38 335 PRO A C 1
ATOM 2761 O O . PRO A 1 335 ? -7.246 21.576 -4.477 1.00 95.38 335 PRO A O 1
ATOM 2764 N N . LEU A 1 336 ? -5.432 21.403 -3.152 1.00 95.38 336 LEU A N 1
ATOM 2765 C CA . LEU A 1 336 ? -6.081 20.610 -2.107 1.00 95.38 336 LEU A CA 1
ATOM 2766 C C . LEU A 1 336 ? -7.274 21.347 -1.478 1.00 95.38 336 LEU A C 1
ATOM 2768 O O . LEU A 1 336 ? -8.282 20.722 -1.181 1.00 95.38 336 LEU A O 1
ATOM 2772 N N . LEU A 1 337 ? -7.173 22.668 -1.300 1.00 95.94 337 LEU A N 1
ATOM 2773 C CA . LEU A 1 337 ? -8.249 23.496 -0.740 1.00 95.94 337 LEU A CA 1
ATOM 2774 C C . LEU A 1 337 ? -9.315 23.911 -1.763 1.00 95.94 337 LEU A C 1
ATOM 2776 O O . LEU A 1 337 ? -10.403 24.322 -1.374 1.00 95.94 337 LEU A O 1
ATOM 2780 N N . SER A 1 338 ? -8.997 23.870 -3.060 1.00 94.88 338 SER A N 1
ATOM 2781 C CA . SER A 1 338 ? -9.866 24.416 -4.116 1.00 94.88 338 SER A CA 1
ATOM 2782 C C . SER A 1 338 ? -10.642 23.346 -4.889 1.00 94.88 338 SER A C 1
ATOM 2784 O O . SER A 1 338 ? -11.606 23.681 -5.571 1.00 94.88 338 SER A O 1
ATOM 2786 N N . ASP A 1 339 ? -10.215 22.084 -4.826 1.00 95.44 339 ASP A N 1
ATOM 2787 C CA . ASP A 1 339 ? -10.776 20.969 -5.592 1.00 95.44 339 ASP A CA 1
ATOM 2788 C C . ASP A 1 339 ? -11.111 19.806 -4.647 1.00 95.44 339 ASP A C 1
ATOM 2790 O O . ASP A 1 339 ? -10.222 19.181 -4.063 1.00 95.44 339 ASP A O 1
ATOM 2794 N N . SER A 1 340 ? -12.406 19.508 -4.502 1.00 95.00 340 SER A N 1
ATOM 2795 C CA . SER A 1 340 ? -12.891 18.448 -3.613 1.00 95.00 340 SER A CA 1
ATOM 2796 C C . SER A 1 340 ? -12.455 17.050 -4.057 1.00 95.00 340 SER A C 1
ATOM 2798 O O . SER A 1 340 ? -12.221 16.193 -3.208 1.00 95.00 340 SER A O 1
ATOM 2800 N N . GLY A 1 341 ? -12.278 16.813 -5.360 1.00 95.44 341 GLY A N 1
ATOM 2801 C CA . GLY A 1 341 ? -11.781 15.540 -5.874 1.00 95.44 341 GLY A CA 1
ATOM 2802 C C . GLY A 1 341 ? -10.318 15.315 -5.494 1.00 95.44 341 GLY A C 1
ATOM 2803 O O . GLY A 1 341 ? -9.942 14.216 -5.081 1.00 95.44 341 GLY A O 1
ATOM 2804 N N . ILE A 1 342 ? -9.491 16.365 -5.562 1.00 95.69 342 ILE A N 1
ATOM 2805 C CA . ILE A 1 342 ? -8.103 16.318 -5.073 1.00 95.69 342 ILE A CA 1
ATOM 2806 C C . ILE A 1 342 ? -8.077 16.145 -3.550 1.00 95.69 342 ILE A C 1
ATOM 2808 O O . ILE A 1 342 ? -7.301 15.324 -3.055 1.00 95.69 342 ILE A O 1
ATOM 2812 N N . TYR A 1 343 ? -8.936 16.864 -2.818 1.00 97.00 343 TYR A N 1
ATOM 2813 C CA . TYR A 1 343 ? -9.073 16.726 -1.367 1.00 97.00 343 TYR A CA 1
ATOM 2814 C C . TYR A 1 343 ? -9.362 15.281 -0.965 1.00 97.00 343 TYR A C 1
ATOM 2816 O O . TYR A 1 343 ? -8.587 14.695 -0.214 1.00 97.00 343 TYR A O 1
ATOM 2824 N N . GLN A 1 344 ? -10.405 14.674 -1.531 1.00 96.12 344 GLN A N 1
ATOM 2825 C CA . GLN A 1 344 ? -10.802 13.301 -1.220 1.00 96.12 344 GLN A CA 1
ATOM 2826 C C . GLN A 1 344 ? -9.725 12.279 -1.587 1.00 96.12 344 GLN A C 1
ATOM 2828 O O . GLN A 1 344 ? -9.477 11.339 -0.832 1.00 96.12 344 GLN A O 1
ATOM 2833 N N . LYS A 1 345 ? -9.053 12.478 -2.729 1.00 95.44 345 LYS A N 1
ATOM 2834 C CA . LYS A 1 345 ? -7.968 11.602 -3.182 1.00 95.44 345 LYS A CA 1
ATOM 2835 C C . LYS A 1 345 ? -6.776 11.621 -2.221 1.00 95.44 345 LYS A C 1
ATOM 2837 O O . LYS A 1 345 ? -6.219 10.572 -1.911 1.00 95.44 345 LYS A O 1
ATOM 2842 N N . ILE A 1 346 ? -6.362 12.806 -1.773 1.00 96.69 346 ILE A N 1
ATOM 2843 C CA . ILE A 1 346 ? -5.170 12.971 -0.932 1.00 96.69 346 ILE A CA 1
ATOM 2844 C C . ILE A 1 346 ? -5.498 12.670 0.537 1.00 96.69 346 ILE A C 1
ATOM 2846 O O . ILE A 1 346 ? -4.763 11.931 1.198 1.00 96.69 346 ILE A O 1
ATOM 2850 N N . ILE A 1 347 ? -6.606 13.208 1.046 1.00 97.44 347 ILE A N 1
ATOM 2851 C CA . ILE A 1 347 ? -7.085 13.037 2.420 1.00 97.44 347 ILE A CA 1
ATOM 2852 C C . ILE A 1 347 ? -8.009 11.821 2.471 1.00 97.44 347 ILE A C 1
ATOM 2854 O O . ILE A 1 347 ? -9.228 11.925 2.515 1.00 97.44 347 ILE A O 1
ATOM 2858 N N . GLY A 1 348 ? -7.420 10.628 2.449 1.00 96.06 348 GLY A N 1
ATOM 2859 C CA . GLY A 1 348 ? -8.190 9.381 2.481 1.00 96.06 348 GLY A CA 1
ATOM 2860 C C . GLY A 1 348 ? -8.822 9.058 3.842 1.00 96.06 348 GLY A C 1
ATOM 2861 O O . GLY A 1 348 ? -9.833 8.369 3.882 1.00 96.06 348 GLY A O 1
ATOM 2862 N N . CYS A 1 349 ? -8.246 9.545 4.946 1.00 97.00 349 CYS A N 1
ATOM 2863 C CA . CYS A 1 349 ? -8.668 9.233 6.316 1.00 97.00 349 CYS A CA 1
ATOM 2864 C C . CYS A 1 349 ? -8.302 10.358 7.301 1.00 97.00 349 CYS A C 1
ATOM 2866 O O . CYS A 1 349 ? -7.525 11.262 6.972 1.00 97.00 349 CYS A O 1
ATOM 2868 N N . THR A 1 350 ? -8.802 10.280 8.540 1.00 97.44 350 THR A N 1
ATOM 2869 C CA . THR A 1 350 ? -8.497 11.269 9.593 1.00 97.44 350 THR A CA 1
ATOM 2870 C C . THR A 1 350 ? -7.000 11.401 9.885 1.00 97.44 350 THR A C 1
ATOM 2872 O O . THR A 1 350 ? -6.513 12.512 10.079 1.00 97.44 350 THR A O 1
ATOM 2875 N N . ILE A 1 351 ? -6.229 10.307 9.857 1.00 97.06 351 ILE A N 1
ATOM 2876 C CA . ILE A 1 351 ? -4.771 10.346 10.078 1.00 97.06 351 ILE A CA 1
ATOM 2877 C C . ILE A 1 351 ? -4.086 11.214 9.015 1.00 97.06 351 ILE A C 1
ATOM 2879 O O . ILE A 1 351 ? -3.244 12.046 9.362 1.00 97.06 351 ILE A O 1
ATOM 2883 N N . ALA A 1 352 ? -4.476 11.061 7.746 1.00 97.69 352 ALA A N 1
ATOM 2884 C CA . ALA A 1 352 ? -3.951 11.865 6.647 1.00 97.69 352 ALA A CA 1
ATOM 2885 C C . ALA A 1 352 ? -4.251 13.355 6.866 1.00 97.69 352 ALA A C 1
ATOM 2887 O O . ALA A 1 352 ? -3.335 14.174 6.797 1.00 97.69 352 ALA A O 1
ATOM 2888 N N . LEU A 1 353 ? -5.497 13.700 7.219 1.00 98.12 353 LEU A N 1
ATOM 2889 C CA . LEU A 1 353 ? -5.891 15.081 7.521 1.00 98.12 353 LEU A CA 1
ATOM 2890 C C . LEU A 1 353 ? -5.028 15.678 8.636 1.00 98.12 353 LEU A C 1
ATOM 2892 O O . LEU A 1 353 ? -4.423 16.733 8.460 1.00 98.12 353 LEU A O 1
ATOM 2896 N N . ARG A 1 354 ? -4.902 14.964 9.758 1.00 97.38 354 ARG A N 1
ATOM 2897 C CA . ARG A 1 354 ? -4.115 15.397 10.922 1.00 97.38 354 ARG A CA 1
ATOM 2898 C C . ARG A 1 354 ? -2.642 15.617 10.576 1.00 97.38 354 ARG A C 1
ATOM 2900 O O . ARG A 1 354 ? -2.031 16.584 11.029 1.00 97.38 354 ARG A O 1
ATOM 2907 N N . GLN A 1 355 ? -2.047 14.739 9.769 1.00 96.94 355 GLN A N 1
ATOM 2908 C CA . GLN A 1 355 ? -0.660 14.899 9.326 1.00 96.94 355 GLN A CA 1
ATOM 2909 C C . GLN A 1 355 ? -0.487 16.101 8.393 1.00 96.94 355 GLN A C 1
ATOM 2911 O O . GLN A 1 355 ? 0.473 16.857 8.547 1.00 96.94 355 GLN A O 1
ATOM 2916 N N . VAL A 1 356 ? -1.420 16.309 7.460 1.00 97.12 356 VAL A N 1
ATOM 2917 C CA . VAL A 1 356 ? -1.401 17.471 6.565 1.00 97.12 356 VAL A CA 1
ATOM 2918 C C . VAL A 1 356 ? -1.554 18.759 7.375 1.00 97.12 356 VAL A C 1
ATOM 2920 O O . VAL A 1 356 ? -0.756 19.673 7.207 1.00 97.12 356 VAL A O 1
ATOM 2923 N N . VAL A 1 357 ? -2.458 18.813 8.350 1.00 96.75 357 VAL A N 1
ATOM 2924 C CA . VAL A 1 357 ? -2.624 19.978 9.241 1.00 96.75 357 VAL A CA 1
ATOM 2925 C C . VAL A 1 357 ? -1.354 20.293 10.027 1.00 96.75 357 VAL A C 1
ATOM 2927 O O . VAL A 1 357 ? -0.960 21.452 10.117 1.00 96.75 357 VAL A O 1
ATOM 2930 N N . LYS A 1 358 ? -0.650 19.275 10.536 1.00 95.94 358 LYS A N 1
ATOM 2931 C CA . LYS A 1 358 ? 0.656 19.475 11.191 1.00 95.94 358 LYS A CA 1
ATOM 2932 C C . LYS A 1 358 ? 1.693 20.090 10.250 1.00 95.94 358 LYS A C 1
ATOM 2934 O O . LYS A 1 358 ? 2.561 20.833 10.703 1.00 95.94 358 LYS A O 1
ATOM 2939 N N . LEU A 1 359 ? 1.621 19.785 8.954 1.00 95.69 359 LEU A N 1
ATOM 2940 C CA . LEU A 1 359 ? 2.535 20.333 7.955 1.00 95.69 359 LEU A CA 1
ATOM 2941 C C . LEU A 1 359 ? 2.126 21.731 7.456 1.00 95.69 359 LEU A C 1
ATOM 2943 O O . LEU A 1 359 ? 3.006 22.519 7.083 1.00 95.69 359 LEU A O 1
ATOM 2947 N N . PHE A 1 360 ? 0.827 22.036 7.482 1.00 96.44 360 PHE A N 1
ATOM 2948 C CA . PHE A 1 360 ? 0.200 23.280 7.026 1.00 96.44 360 PHE A CA 1
ATOM 2949 C C . PHE A 1 360 ? -0.636 23.933 8.147 1.00 96.44 360 PHE A C 1
ATOM 2951 O O . PHE A 1 360 ? -1.850 24.073 7.998 1.00 96.44 360 PHE A O 1
ATOM 2958 N N . PRO A 1 361 ? -0.012 24.353 9.265 1.00 95.75 361 PRO A N 1
ATOM 2959 C CA . PRO A 1 361 ? -0.744 24.875 10.422 1.00 95.75 361 PRO A CA 1
ATOM 2960 C C . PRO A 1 361 ? -1.533 26.153 10.106 1.00 95.75 361 PRO A C 1
ATOM 2962 O O . PRO A 1 361 ? -2.595 26.362 10.684 1.00 95.75 361 PRO A O 1
ATOM 2965 N N . ASP A 1 362 ? -1.052 26.962 9.157 1.00 95.75 362 ASP A N 1
ATOM 2966 C CA . ASP A 1 362 ? -1.703 28.208 8.728 1.00 95.75 362 ASP A CA 1
ATOM 2967 C C . ASP A 1 362 ? -3.009 27.978 7.946 1.00 95.75 362 ASP A C 1
ATOM 2969 O O . ASP A 1 362 ? -3.763 28.922 7.761 1.00 95.75 362 ASP A O 1
ATOM 2973 N N . TYR A 1 363 ? -3.263 26.746 7.484 1.00 96.38 363 TYR A N 1
ATOM 2974 C CA . TYR A 1 363 ? -4.454 26.361 6.713 1.00 96.38 363 TYR A CA 1
ATOM 2975 C C . TYR A 1 363 ? -5.346 25.377 7.483 1.00 96.38 363 TYR A C 1
ATOM 2977 O O . TYR A 1 363 ? -6.104 24.609 6.888 1.00 96.38 363 TYR A O 1
ATOM 2985 N N . ARG A 1 364 ? -5.185 25.307 8.812 1.00 95.75 364 ARG A N 1
ATOM 2986 C CA . ARG A 1 364 ? -5.875 24.337 9.673 1.00 95.75 364 ARG A CA 1
ATOM 2987 C C . ARG A 1 364 ? -7.389 24.419 9.499 1.00 95.75 364 ARG A C 1
ATOM 2989 O O . ARG A 1 364 ? -8.024 23.390 9.277 1.00 95.75 364 ARG A O 1
ATOM 2996 N N . ASP A 1 365 ? -7.948 25.621 9.568 1.00 95.50 365 ASP A N 1
ATOM 2997 C CA . ASP A 1 365 ? -9.396 25.821 9.522 1.00 95.50 365 ASP A CA 1
ATOM 2998 C C . ASP A 1 365 ? -9.953 25.543 8.118 1.00 95.50 365 ASP A C 1
ATOM 3000 O O . ASP A 1 365 ? -10.992 24.901 7.973 1.00 95.50 365 ASP A O 1
ATOM 3004 N N . GLU A 1 366 ? -9.228 25.923 7.065 1.00 96.81 366 GLU A N 1
ATOM 3005 C CA . GLU A 1 366 ? -9.595 25.624 5.681 1.00 96.81 366 GLU A CA 1
ATOM 3006 C C . GLU A 1 366 ? -9.523 24.127 5.364 1.00 96.81 366 GLU A C 1
ATOM 3008 O O . GLU A 1 366 ? -10.313 23.638 4.561 1.00 96.81 366 GLU A O 1
ATOM 3013 N N . LEU A 1 367 ? -8.602 23.389 5.990 1.00 97.12 367 LEU A N 1
ATOM 3014 C CA . LEU A 1 367 ? -8.437 21.950 5.782 1.00 97.12 367 LEU A CA 1
ATOM 3015 C C . LEU A 1 367 ? -9.539 21.116 6.431 1.00 97.12 367 LEU A C 1
ATOM 3017 O O . LEU A 1 367 ? -9.890 20.071 5.885 1.00 97.12 367 LEU A O 1
ATOM 3021 N N . ILE A 1 368 ? -10.071 21.537 7.581 1.00 97.69 368 ILE A N 1
ATOM 3022 C CA . ILE A 1 368 ? -11.178 20.832 8.247 1.00 97.69 368 ILE A CA 1
ATOM 3023 C C . ILE A 1 368 ? -12.539 21.241 7.686 1.00 97.69 368 ILE A C 1
ATOM 3025 O O . ILE A 1 368 ? -13.481 20.457 7.739 1.00 97.69 368 ILE A O 1
ATOM 3029 N N . ARG A 1 369 ? -12.645 22.436 7.096 1.00 96.75 369 ARG A N 1
ATOM 3030 C CA . ARG A 1 369 ? -13.902 22.980 6.577 1.00 96.75 369 ARG A CA 1
ATOM 3031 C C . ARG A 1 369 ? -14.673 22.035 5.641 1.00 96.75 369 ARG A C 1
ATOM 3033 O O . ARG A 1 369 ? -15.873 21.912 5.860 1.00 96.75 369 ARG A O 1
ATOM 3040 N N . PRO A 1 370 ? -14.060 21.315 4.677 1.00 97.06 370 PRO A N 1
ATOM 3041 C CA . PRO A 1 370 ? -14.785 20.337 3.861 1.00 97.06 370 PRO A CA 1
ATOM 3042 C C . PRO A 1 370 ? -15.470 19.237 4.678 1.00 97.06 370 PRO A C 1
ATOM 3044 O O . PRO A 1 370 ? -16.530 18.774 4.283 1.00 97.06 370 PRO A O 1
ATOM 3047 N N . VAL A 1 371 ? -14.892 18.845 5.817 1.00 96.88 371 VAL A N 1
ATOM 3048 C CA . VAL A 1 371 ? -15.452 17.832 6.726 1.00 96.88 371 VAL A CA 1
ATOM 3049 C C . VAL A 1 371 ? -16.619 18.399 7.533 1.00 96.88 371 VAL A C 1
ATOM 3051 O O . VAL A 1 371 ? -17.573 17.687 7.811 1.00 96.88 371 VAL A O 1
ATOM 3054 N N . ILE A 1 372 ? -16.551 19.678 7.911 1.00 97.06 372 ILE A N 1
ATOM 3055 C CA . ILE A 1 372 ? -17.601 20.348 8.693 1.00 97.06 372 ILE A CA 1
ATOM 3056 C C . ILE A 1 372 ? -18.796 20.732 7.816 1.00 97.06 372 ILE A C 1
ATOM 3058 O O . ILE A 1 372 ? -19.942 20.531 8.207 1.00 97.06 372 ILE A O 1
ATOM 3062 N N . ASP A 1 373 ? -18.531 21.276 6.629 1.00 96.06 373 ASP A N 1
ATOM 3063 C CA . ASP A 1 373 ? -19.555 21.842 5.748 1.00 96.06 373 ASP A CA 1
ATOM 3064 C C . ASP A 1 373 ? -20.259 20.763 4.894 1.00 96.06 373 ASP A C 1
ATOM 3066 O O . ASP A 1 373 ? -21.297 21.041 4.290 1.00 96.06 373 ASP A O 1
ATOM 3070 N N . ASN A 1 374 ? -19.718 19.538 4.819 1.00 96.44 374 ASN A N 1
ATOM 3071 C CA . ASN A 1 374 ? -20.278 18.436 4.032 1.00 96.44 374 ASN A CA 1
ATOM 3072 C C . ASN A 1 374 ? -20.418 17.149 4.862 1.00 96.44 374 ASN A C 1
ATOM 3074 O O . ASN A 1 374 ? -19.436 16.495 5.207 1.00 96.44 374 ASN A O 1
ATOM 3078 N N . HIS A 1 375 ? -21.665 16.736 5.094 1.00 95.75 375 HIS A N 1
ATOM 3079 C CA . HIS A 1 375 ? -21.989 15.537 5.864 1.00 95.75 375 HIS A CA 1
ATOM 3080 C C . HIS A 1 375 ? -21.486 14.229 5.227 1.00 95.75 375 HIS A C 1
ATOM 3082 O O . HIS A 1 375 ? -21.046 13.332 5.941 1.00 95.75 375 HIS A O 1
ATOM 3088 N N . GLU A 1 376 ? -21.482 14.113 3.894 1.00 96.44 376 GLU A N 1
ATOM 3089 C CA . GLU A 1 376 ? -20.927 12.923 3.230 1.00 96.44 376 GLU A CA 1
ATOM 3090 C C . GLU A 1 376 ? -19.421 12.808 3.487 1.00 96.44 376 GLU A C 1
ATOM 3092 O O . GLU A 1 376 ? -18.894 11.720 3.711 1.00 96.44 376 GLU A O 1
ATOM 3097 N N . GLU A 1 377 ? -18.722 13.943 3.503 1.00 97.19 377 GLU A N 1
ATOM 3098 C CA . GLU A 1 377 ? -17.288 13.998 3.772 1.00 97.19 377 GLU A CA 1
ATOM 3099 C C . GLU A 1 377 ? -16.977 13.711 5.247 1.00 97.19 377 GLU A C 1
ATOM 3101 O O . GLU A 1 377 ? -16.018 12.993 5.545 1.00 97.19 377 GLU A O 1
ATOM 3106 N N . TYR A 1 378 ? -17.825 14.200 6.159 1.00 97.75 378 TYR A N 1
ATOM 3107 C CA . TYR A 1 378 ? -17.813 13.832 7.575 1.00 97.75 378 TYR A CA 1
ATOM 3108 C C . TYR A 1 378 ? -17.904 12.313 7.751 1.00 97.75 378 TYR A C 1
ATOM 3110 O O . TYR A 1 378 ? -17.028 11.709 8.372 1.00 97.75 378 TYR A O 1
ATOM 3118 N N . GLN A 1 379 ? -18.913 11.677 7.147 1.00 97.12 379 GLN A N 1
ATOM 3119 C CA . GLN A 1 379 ? -19.112 10.227 7.217 1.00 97.12 379 GLN A CA 1
ATOM 3120 C C . GLN A 1 379 ? -17.964 9.446 6.571 1.00 97.12 379 GLN A C 1
ATOM 3122 O O . GLN A 1 379 ? -17.540 8.416 7.100 1.00 97.12 379 GLN A O 1
ATOM 3127 N N . ARG A 1 380 ? -17.445 9.934 5.438 1.00 97.19 380 ARG A N 1
ATOM 3128 C CA . ARG A 1 380 ? -16.338 9.306 4.708 1.00 97.19 380 ARG A CA 1
ATOM 3129 C C . ARG A 1 380 ? -15.054 9.289 5.529 1.00 97.19 380 ARG A C 1
ATOM 3131 O O . ARG A 1 380 ? -14.334 8.294 5.508 1.00 97.19 380 ARG A O 1
ATOM 3138 N N . LEU A 1 381 ? -14.732 10.402 6.186 1.00 96.94 381 LEU A N 1
ATOM 3139 C CA . LEU A 1 381 ? -13.469 10.552 6.902 1.00 96.94 381 LEU A CA 1
ATOM 3140 C C . LEU A 1 381 ? -13.517 10.017 8.321 1.00 96.94 381 LEU A C 1
ATOM 3142 O O . LEU A 1 381 ? -12.530 9.427 8.754 1.00 96.94 381 LEU A O 1
ATOM 3146 N N . ILE A 1 382 ? -14.614 10.253 9.036 1.00 97.75 382 ILE A N 1
ATOM 3147 C CA . ILE A 1 382 ? -14.771 9.906 10.445 1.00 97.75 382 ILE A CA 1
ATOM 3148 C C . ILE A 1 382 ? -15.606 8.644 10.508 1.00 97.75 382 ILE A C 1
ATOM 3150 O O . ILE A 1 382 ? -16.828 8.705 10.438 1.00 97.75 382 ILE A O 1
ATOM 3154 N N . THR A 1 383 ? -14.957 7.495 10.631 1.00 96.56 383 THR A N 1
ATOM 3155 C CA . THR A 1 383 ? -15.611 6.181 10.590 1.00 96.56 383 THR A CA 1
ATOM 3156 C C . THR A 1 383 ? -15.847 5.580 11.974 1.00 96.56 383 THR A C 1
ATOM 3158 O O . THR A 1 383 ? -16.682 4.691 12.109 1.00 96.56 383 THR A O 1
ATOM 3161 N N . ALA A 1 384 ? -15.159 6.086 13.003 1.00 96.00 384 ALA A N 1
ATOM 3162 C CA . ALA A 1 384 ? -15.270 5.614 14.382 1.00 96.00 384 ALA A CA 1
ATOM 3163 C C . ALA A 1 384 ? -15.068 6.737 15.417 1.00 96.00 384 ALA A C 1
ATOM 3165 O O . ALA A 1 384 ? -14.441 7.763 15.145 1.00 96.00 384 ALA A O 1
ATOM 3166 N N . GLY A 1 385 ? -15.550 6.519 16.644 1.00 94.44 385 GLY A N 1
ATOM 3167 C CA . GLY A 1 385 ? -15.507 7.499 17.732 1.00 94.44 385 GLY A CA 1
ATOM 3168 C C . GLY A 1 385 ? -14.098 7.942 18.136 1.00 94.44 385 GLY A C 1
ATOM 3169 O O . GLY A 1 385 ? -13.878 9.124 18.403 1.00 94.44 385 GLY A O 1
ATOM 3170 N N . TYR A 1 386 ? -13.101 7.051 18.107 1.00 93.94 386 TYR A N 1
ATOM 3171 C CA . TYR A 1 386 ? -11.711 7.444 18.383 1.00 93.94 386 TYR A CA 1
ATOM 3172 C C . TYR A 1 386 ? -11.137 8.397 17.316 1.00 93.94 386 TYR A C 1
ATOM 3174 O O . TYR A 1 386 ? -10.270 9.218 17.627 1.00 93.94 386 TYR A O 1
ATOM 3182 N N . GLU A 1 387 ? -11.610 8.312 16.067 1.00 96.12 387 GLU A N 1
ATOM 3183 C CA . GLU A 1 387 ? -11.207 9.210 14.980 1.00 96.12 387 GLU A CA 1
ATOM 3184 C C . GLU A 1 387 ? -11.826 10.591 15.162 1.00 96.12 387 GLU A C 1
ATOM 3186 O O . GLU A 1 387 ? -11.112 11.590 15.047 1.00 96.12 387 GLU A O 1
ATOM 3191 N N . LEU A 1 388 ? -13.115 10.632 15.530 1.00 96.81 388 LEU A N 1
ATOM 3192 C CA . LEU A 1 388 ? -13.800 11.857 15.940 1.00 96.81 388 LEU A CA 1
ATOM 3193 C C . LEU A 1 388 ? -13.021 12.521 17.075 1.00 96.81 388 LEU A C 1
ATOM 3195 O O . LEU A 1 388 ? -12.591 13.659 16.933 1.00 96.81 388 LEU A O 1
ATOM 3199 N N . ASN A 1 389 ? -12.744 11.792 18.159 1.00 95.06 389 ASN A N 1
ATOM 3200 C CA . ASN A 1 389 ? -11.997 12.328 19.295 1.00 95.06 389 ASN A CA 1
ATOM 3201 C C . ASN A 1 389 ? -10.619 12.877 18.878 1.00 95.06 389 ASN A C 1
ATOM 3203 O O . ASN A 1 389 ? -10.222 13.971 19.277 1.00 95.06 389 ASN A O 1
ATOM 3207 N N . GLY A 1 390 ? -9.902 12.148 18.017 1.00 94.94 390 GLY A N 1
ATOM 3208 C CA . GLY A 1 390 ? -8.617 12.586 17.480 1.00 94.94 390 GLY A CA 1
ATOM 3209 C C . GLY A 1 390 ? -8.695 13.897 16.692 1.00 94.94 390 GLY A C 1
ATOM 3210 O O . GLY A 1 390 ? -7.792 14.722 16.819 1.00 94.94 390 GLY A O 1
ATOM 3211 N N . LEU A 1 391 ? -9.753 14.101 15.902 1.00 96.38 391 LEU A N 1
ATOM 3212 C CA . LEU A 1 391 ? -9.984 15.359 15.191 1.00 96.38 391 LEU A CA 1
ATOM 3213 C C . LEU A 1 391 ? -10.421 16.474 16.133 1.00 96.38 391 LEU A C 1
ATOM 3215 O O . LEU A 1 391 ? -9.914 17.578 16.029 1.00 96.38 391 LEU A O 1
ATOM 3219 N N . VAL A 1 392 ? -11.308 16.209 17.082 1.00 95.31 392 VAL A N 1
ATOM 3220 C CA . VAL A 1 392 ? -11.800 17.227 18.016 1.00 95.31 392 VAL A CA 1
ATOM 3221 C C . VAL A 1 392 ? -10.637 17.799 18.856 1.00 95.31 392 VAL A C 1
ATOM 3223 O O . VAL A 1 392 ? -10.527 19.020 18.995 1.00 95.31 392 VAL A O 1
ATOM 3226 N N . ILE A 1 393 ? -9.680 16.959 19.279 1.00 92.31 393 ILE A N 1
ATOM 3227 C CA . ILE A 1 393 ? -8.411 17.395 19.903 1.00 92.31 393 ILE A CA 1
ATOM 3228 C C . ILE A 1 393 ? -7.568 18.245 18.936 1.00 92.31 393 ILE A C 1
ATOM 3230 O O . ILE A 1 393 ? -7.022 19.289 19.307 1.00 92.31 393 ILE A O 1
ATOM 3234 N N . ASP A 1 394 ? -7.460 17.806 17.681 1.00 93.50 394 ASP A N 1
ATOM 3235 C CA . ASP A 1 394 ? -6.698 18.486 16.635 1.00 93.50 394 ASP A CA 1
ATOM 3236 C C . ASP A 1 394 ? -7.435 19.703 16.035 1.00 93.50 394 ASP A C 1
ATOM 3238 O O . ASP A 1 394 ? -6.825 20.425 15.250 1.00 93.50 394 ASP A O 1
ATOM 3242 N N . PHE A 1 395 ? -8.680 20.007 16.414 1.00 95.62 395 PHE A N 1
ATOM 3243 C CA . PHE A 1 395 ? -9.492 21.130 15.912 1.00 95.62 395 PHE A CA 1
ATOM 3244 C C . PHE A 1 395 ? -10.471 21.638 16.990 1.00 95.62 395 PHE A C 1
ATOM 3246 O O . PHE A 1 395 ? -11.689 21.500 16.859 1.00 95.62 395 PHE A O 1
ATOM 3253 N N . PRO A 1 396 ? -9.966 22.249 18.079 1.00 93.06 396 PRO A N 1
ATOM 3254 C CA . PRO A 1 396 ? -10.788 22.586 19.239 1.00 93.06 396 PRO A CA 1
ATOM 3255 C C . PRO A 1 396 ? -11.843 23.667 18.964 1.00 93.06 396 PRO A C 1
ATOM 3257 O O . PRO A 1 396 ? -12.823 23.735 19.694 1.00 93.06 396 PRO A O 1
ATOM 3260 N N . GLN A 1 397 ? -11.674 24.505 17.933 1.00 93.62 397 GLN A N 1
ATOM 3261 C CA . GLN A 1 397 ? -12.666 25.532 17.576 1.00 93.62 397 GLN A CA 1
ATOM 3262 C C . GLN A 1 397 ? -13.877 24.943 16.834 1.00 93.62 397 GLN A C 1
ATOM 3264 O O . GLN A 1 397 ? -14.957 25.518 16.858 1.00 93.62 397 GLN A O 1
ATOM 3269 N N . GLN A 1 398 ? -13.698 23.785 16.200 1.00 95.88 398 GLN A N 1
ATOM 3270 C CA . GLN A 1 398 ? -14.697 23.056 15.418 1.00 95.88 398 GLN A CA 1
ATOM 3271 C C . GLN A 1 398 ? -15.217 21.829 16.177 1.00 95.88 398 GLN A C 1
ATOM 3273 O O . GLN A 1 398 ? -16.096 21.120 15.688 1.00 95.88 398 GLN A O 1
ATOM 3278 N N . ALA A 1 399 ? -14.676 21.587 17.376 1.00 94.31 399 ALA A N 1
ATOM 3279 C CA . ALA A 1 399 ? -15.061 20.519 18.286 1.00 94.31 399 ALA A CA 1
ATOM 3280 C C . ALA A 1 399 ? -16.571 20.479 18.515 1.00 94.31 399 ALA A C 1
ATOM 3282 O O . ALA A 1 399 ? -17.172 19.416 18.409 1.00 94.31 399 ALA 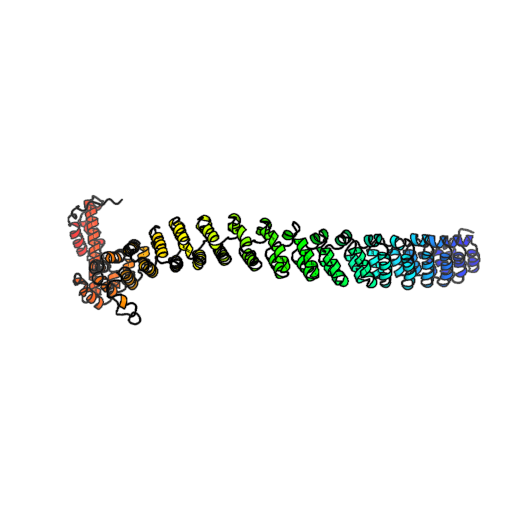A O 1
ATOM 3283 N N . GLU A 1 400 ? -17.172 21.644 18.771 1.00 93.94 400 GLU A N 1
ATOM 3284 C CA . GLU A 1 400 ? -18.609 21.766 18.989 1.00 93.94 400 GLU A CA 1
ATOM 3285 C C . GLU A 1 400 ? -19.392 21.248 17.794 1.00 93.94 400 GLU A C 1
ATOM 3287 O O . GLU A 1 400 ? -20.125 20.282 17.943 1.00 93.94 400 GLU A O 1
ATOM 3292 N N . THR A 1 401 ? -19.159 21.779 16.596 1.00 95.38 401 THR A N 1
ATOM 3293 C CA . THR A 1 401 ? -19.882 21.347 15.396 1.00 95.38 401 THR A CA 1
ATOM 3294 C C . THR A 1 401 ? -19.712 19.854 15.109 1.00 95.38 401 THR A C 1
ATOM 3296 O O . THR A 1 401 ? -20.685 19.180 14.772 1.00 95.38 401 THR A O 1
ATOM 3299 N N . MET A 1 402 ? -18.500 19.308 15.272 1.00 96.12 402 MET A N 1
ATOM 3300 C CA . MET A 1 402 ? -18.239 17.883 15.034 1.00 96.12 402 MET A CA 1
ATOM 3301 C C . MET A 1 402 ? -18.939 16.973 16.046 1.00 96.12 402 MET A C 1
ATOM 3303 O O . MET A 1 402 ? -19.434 15.914 15.659 1.00 96.12 402 MET A O 1
ATOM 3307 N N . ILE A 1 403 ? -18.962 17.367 17.324 1.00 95.56 403 ILE A N 1
ATOM 3308 C CA . ILE A 1 403 ? -19.636 16.612 18.383 1.00 95.56 403 ILE A CA 1
ATOM 3309 C C . ILE A 1 403 ? -21.148 16.745 18.227 1.00 95.56 403 ILE A C 1
ATOM 3311 O O . ILE A 1 403 ? -21.824 15.724 18.217 1.00 95.56 403 ILE A O 1
ATOM 3315 N N . SER A 1 404 ? -21.679 17.950 18.020 1.00 93.75 404 SER A N 1
ATOM 3316 C CA . SER A 1 404 ? -23.111 18.159 17.786 1.00 93.75 404 SER A CA 1
ATOM 3317 C C . SER A 1 404 ? -23.603 17.332 16.600 1.00 93.75 404 SER A C 1
ATOM 3319 O O . SER A 1 404 ? -24.584 16.624 16.735 1.00 93.75 404 SER A O 1
ATOM 3321 N N . THR A 1 405 ? -22.855 17.271 15.490 1.00 95.19 405 THR A N 1
ATOM 3322 C CA . THR A 1 405 ? -23.212 16.414 14.337 1.00 95.19 405 THR A CA 1
ATOM 3323 C C . THR A 1 405 ? -23.360 14.933 14.719 1.00 95.19 405 THR A C 1
ATOM 3325 O O . THR A 1 405 ? -24.234 14.250 14.197 1.00 95.19 405 THR A O 1
ATOM 3328 N N . CYS A 1 406 ? -22.529 14.433 15.640 1.00 96.06 406 CYS A N 1
ATOM 3329 C CA . CYS A 1 406 ? -22.619 13.064 16.153 1.00 96.06 406 CYS A CA 1
ATOM 3330 C C . CYS A 1 406 ? -23.815 12.877 17.103 1.00 96.06 406 CYS A C 1
ATOM 3332 O O . CYS A 1 406 ? -24.461 11.837 17.064 1.00 96.06 406 CYS A O 1
ATOM 3334 N N . PHE A 1 407 ? -24.113 13.862 17.956 1.00 95.06 407 PHE A N 1
ATOM 3335 C CA . PHE A 1 407 ? -25.158 13.757 18.982 1.00 95.06 407 PHE A CA 1
ATOM 3336 C C . PHE A 1 407 ? -26.564 14.156 18.490 1.00 95.06 407 PHE A C 1
ATOM 3338 O O . PHE A 1 407 ? -27.559 13.694 19.043 1.00 95.06 407 PHE A O 1
ATOM 3345 N N . ASP A 1 408 ? -26.668 14.978 17.450 1.00 94.00 408 ASP A N 1
ATOM 3346 C CA . ASP A 1 408 ? -27.943 15.468 16.916 1.00 94.00 408 ASP A CA 1
ATOM 3347 C C . ASP A 1 408 ? -28.624 14.446 15.981 1.00 94.00 408 ASP A C 1
ATOM 3349 O O . ASP A 1 408 ? -29.828 14.541 15.737 1.00 94.00 408 ASP A O 1
ATOM 3353 N N . ASP A 1 409 ? -27.886 13.450 15.474 1.00 94.69 409 ASP A N 1
ATOM 3354 C CA . ASP A 1 409 ? -28.418 12.339 14.675 1.00 94.69 409 ASP A CA 1
ATOM 3355 C C . ASP A 1 409 ? -28.112 10.992 15.342 1.00 94.69 409 ASP A C 1
ATOM 3357 O O . ASP A 1 409 ? -26.965 10.552 15.422 1.00 94.69 409 ASP A O 1
ATOM 3361 N N . ILE A 1 410 ? -29.167 10.286 15.756 1.00 95.69 410 ILE A N 1
ATOM 3362 C CA . ILE A 1 410 ? -29.071 8.959 16.372 1.00 95.69 410 ILE A CA 1
ATOM 3363 C C . ILE A 1 410 ? -28.315 7.947 15.502 1.00 95.69 410 ILE A C 1
ATOM 3365 O O . ILE A 1 410 ? -27.618 7.080 16.029 1.00 95.69 410 ILE A O 1
ATOM 3369 N N . LYS A 1 411 ? -28.411 8.052 14.171 1.00 96.25 411 LYS A N 1
ATOM 3370 C CA . LYS A 1 411 ? -27.695 7.151 13.261 1.00 96.25 411 LYS A CA 1
ATOM 3371 C C . LYS A 1 411 ? -26.200 7.423 13.284 1.00 96.25 411 LYS A C 1
ATOM 3373 O O . LYS A 1 411 ? -25.424 6.473 13.294 1.00 96.25 411 LYS A O 1
ATOM 3378 N N . GLU A 1 412 ? -25.795 8.690 13.324 1.00 97.12 412 GLU A N 1
ATOM 3379 C CA . GLU A 1 412 ? -24.386 9.064 13.460 1.00 97.12 412 GLU A CA 1
ATOM 3380 C C . GLU A 1 412 ? -23.839 8.681 14.829 1.00 97.12 412 GLU A C 1
ATOM 3382 O O . GLU A 1 412 ? -22.749 8.112 14.913 1.00 97.12 412 GLU A O 1
ATOM 3387 N N . PHE A 1 413 ? -24.626 8.893 15.884 1.00 97.06 413 PHE A N 1
ATOM 3388 C CA . PHE A 1 413 ? -24.290 8.444 17.227 1.00 97.06 413 PHE A CA 1
ATOM 3389 C C . PHE A 1 413 ? -24.023 6.935 17.261 1.00 97.06 413 PHE A C 1
ATOM 3391 O O . PHE A 1 413 ? -22.969 6.502 17.722 1.00 97.06 413 PHE A O 1
ATOM 3398 N N . GLN A 1 414 ? -24.930 6.122 16.711 1.00 96.94 414 GLN A N 1
ATOM 3399 C CA . GLN A 1 414 ? -24.762 4.667 16.618 1.00 96.94 414 GLN A CA 1
ATOM 3400 C C . GLN A 1 414 ? -23.558 4.268 15.755 1.00 96.94 414 GLN A C 1
ATOM 3402 O O . GLN A 1 414 ? -22.839 3.330 16.098 1.00 96.94 414 GLN A O 1
ATOM 3407 N N . ARG A 1 415 ? -23.335 4.980 14.643 1.00 97.12 415 ARG A N 1
ATOM 3408 C CA . ARG A 1 415 ? -22.237 4.732 13.701 1.00 97.12 415 ARG A CA 1
ATOM 3409 C C . ARG A 1 415 ? -20.870 5.043 14.300 1.00 97.12 415 ARG A C 1
ATOM 3411 O O . ARG A 1 415 ? -19.896 4.396 13.938 1.00 97.12 415 ARG A O 1
ATOM 3418 N N . LEU A 1 416 ? -20.767 6.048 15.165 1.00 97.06 416 LEU A N 1
ATOM 3419 C CA . LEU A 1 416 ? -19.490 6.488 15.727 1.00 97.06 416 LEU A CA 1
ATOM 3420 C C . LEU A 1 416 ? -19.228 5.907 17.116 1.00 97.06 416 LEU A C 1
ATOM 3422 O O . LEU A 1 416 ? -18.094 5.524 17.414 1.00 97.06 416 LEU A O 1
ATOM 3426 N N . ILE A 1 417 ? -20.256 5.813 17.956 1.00 96.94 417 ILE A N 1
ATOM 3427 C CA . ILE A 1 417 ? -20.155 5.383 19.350 1.00 96.94 417 ILE A CA 1
ATOM 3428 C C . ILE A 1 417 ? -20.607 3.928 19.460 1.00 96.94 417 ILE A C 1
ATOM 3430 O O . ILE A 1 417 ? -21.767 3.622 19.741 1.00 96.94 417 ILE A O 1
ATOM 3434 N N . HIS A 1 418 ? -19.670 3.006 19.257 1.00 94.94 418 HIS A N 1
ATOM 3435 C CA . HIS A 1 418 ? -19.940 1.569 19.337 1.00 94.94 418 HIS A CA 1
ATOM 3436 C C . HIS A 1 418 ? -19.883 1.045 20.772 1.00 94.94 418 HIS A C 1
ATOM 3438 O O . HIS A 1 418 ? -20.538 0.054 21.087 1.00 94.94 418 HIS A O 1
ATOM 3444 N N . SER A 1 419 ? -19.101 1.701 21.630 1.00 95.06 419 SER A N 1
ATOM 3445 C CA . SER A 1 419 ? -18.829 1.263 22.995 1.00 95.06 419 SER A CA 1
ATOM 3446 C C . SER A 1 419 ? -18.772 2.428 23.983 1.00 95.06 419 SER A C 1
ATOM 3448 O O . SER A 1 419 ? -18.570 3.587 23.615 1.00 95.06 419 SER A O 1
ATOM 3450 N N . VAL A 1 420 ? -18.853 2.107 25.276 1.00 95.44 420 VAL A N 1
ATOM 3451 C CA . VAL A 1 420 ? -18.608 3.073 26.361 1.00 95.44 420 VAL A CA 1
ATOM 3452 C C . VAL A 1 420 ? -17.201 3.656 26.313 1.00 95.44 420 VAL A C 1
ATOM 3454 O O . VAL A 1 420 ? -17.012 4.792 26.736 1.00 95.44 420 VAL A O 1
ATOM 3457 N N . MET A 1 421 ? -16.216 2.933 25.773 1.00 94.44 421 MET A N 1
ATOM 3458 C CA . MET A 1 421 ? -14.859 3.459 25.632 1.00 94.44 421 MET A CA 1
ATOM 3459 C C . MET A 1 421 ? -14.816 4.637 24.650 1.00 94.44 421 MET A C 1
ATOM 3461 O O . MET A 1 421 ? -14.220 5.663 24.970 1.00 94.44 421 MET A O 1
ATOM 3465 N N . ASP A 1 422 ? -15.490 4.532 23.499 1.00 94.12 422 ASP A N 1
ATOM 3466 C CA . ASP A 1 422 ? -15.578 5.627 22.519 1.00 94.12 422 ASP A CA 1
ATOM 3467 C C . ASP A 1 422 ? -16.187 6.881 23.158 1.00 94.12 422 ASP A C 1
ATOM 3469 O O . ASP A 1 422 ? -15.664 7.991 23.031 1.00 94.12 422 ASP A O 1
ATOM 3473 N N . LEU A 1 423 ? -17.261 6.671 23.920 1.00 94.25 423 LEU A N 1
ATOM 3474 C CA . LEU A 1 423 ? -17.975 7.713 24.641 1.00 94.25 423 LEU A CA 1
ATOM 3475 C C . LEU A 1 423 ? -17.124 8.342 25.757 1.00 94.25 423 LEU A C 1
ATOM 3477 O O . LEU A 1 423 ? -17.056 9.562 25.884 1.00 94.25 423 LEU A O 1
ATOM 3481 N N . THR A 1 424 ? -16.440 7.510 26.540 1.00 94.56 424 THR A N 1
ATOM 3482 C CA . THR A 1 424 ? -15.542 7.922 27.628 1.00 94.56 424 THR A CA 1
ATOM 3483 C C . THR A 1 424 ? -14.414 8.792 27.089 1.00 94.56 424 THR A C 1
ATOM 3485 O O . THR A 1 424 ? -14.162 9.872 27.617 1.00 94.56 424 THR A O 1
ATOM 3488 N N . MET A 1 425 ? -13.763 8.358 26.006 1.00 93.06 425 MET A N 1
ATOM 3489 C CA . MET A 1 425 ? -12.676 9.106 25.374 1.00 93.06 425 MET A CA 1
ATOM 3490 C C . MET A 1 425 ? -13.126 10.492 24.911 1.00 93.06 425 MET A C 1
ATOM 3492 O O . MET A 1 425 ? -12.389 11.459 25.099 1.00 93.06 425 MET A O 1
ATOM 3496 N N . LEU A 1 426 ? -14.339 10.599 24.363 1.00 93.25 426 LEU A N 1
ATOM 3497 C CA . LEU A 1 426 ? -14.908 11.872 23.933 1.00 93.25 426 LEU A CA 1
ATOM 3498 C C . LEU A 1 426 ? -15.267 12.776 25.127 1.00 93.25 426 LEU A C 1
ATOM 3500 O O . LEU A 1 426 ? -14.916 13.957 25.148 1.00 93.25 426 LEU A O 1
ATOM 3504 N N . LEU A 1 427 ? -15.918 12.223 26.155 1.00 93.44 427 LEU A N 1
ATOM 3505 C CA . LEU A 1 427 ? -16.386 12.981 27.321 1.00 93.44 427 LEU A CA 1
ATOM 3506 C C . LEU A 1 427 ? -15.271 13.384 28.293 1.00 93.44 427 LEU A C 1
ATOM 3508 O O . LEU A 1 427 ? -15.417 14.393 28.982 1.00 93.44 427 LEU A O 1
ATOM 3512 N N . ILE A 1 428 ? -14.145 12.663 28.336 1.00 93.00 428 ILE A N 1
ATOM 3513 C CA . ILE A 1 428 ? -12.959 13.081 29.106 1.00 93.00 428 ILE A CA 1
ATOM 3514 C C . ILE A 1 428 ? -12.467 14.447 28.624 1.00 93.00 428 ILE A C 1
ATOM 3516 O O . ILE A 1 428 ? -12.113 15.302 29.437 1.00 93.00 428 ILE A O 1
ATOM 3520 N N . SER A 1 429 ? -12.436 14.658 27.308 1.00 87.69 429 SER A N 1
ATOM 3521 C CA . SER A 1 429 ? -11.963 15.911 26.722 1.00 87.69 429 SER A CA 1
ATOM 3522 C C . SER A 1 429 ? -13.063 16.971 26.611 1.00 87.69 429 SER A C 1
ATOM 3524 O O . SER A 1 429 ? -12.749 18.160 26.637 1.00 87.69 429 SER A O 1
ATOM 3526 N N . TYR A 1 430 ? -14.336 16.565 26.542 1.00 91.50 430 TYR A N 1
ATOM 3527 C CA . TYR A 1 430 ? -15.461 17.467 26.279 1.00 91.50 430 TYR A CA 1
ATOM 3528 C C . TYR A 1 430 ? -16.686 17.166 27.152 1.00 91.50 430 TYR A C 1
ATOM 3530 O O . TYR A 1 430 ? -17.791 16.919 26.664 1.00 91.50 430 TYR A O 1
ATOM 3538 N N . SER A 1 431 ? -16.503 17.215 28.471 1.00 92.12 431 SER A N 1
ATOM 3539 C CA . SER A 1 431 ? -17.560 16.904 29.446 1.00 92.12 431 SER A CA 1
ATOM 3540 C C . SER A 1 431 ? -18.789 17.817 29.356 1.00 92.12 431 SER A C 1
ATOM 3542 O O . SER A 1 431 ? -19.862 17.426 29.809 1.00 92.12 431 SER A O 1
ATOM 3544 N N . GLN A 1 432 ? -18.695 18.998 28.726 1.00 90.94 432 GLN A N 1
ATOM 3545 C CA . GLN A 1 432 ? -19.854 19.877 28.530 1.00 90.94 432 GLN A CA 1
ATOM 3546 C C . GLN A 1 432 ? -20.976 19.265 27.670 1.00 90.94 432 GLN A C 1
ATOM 3548 O O . GLN A 1 432 ? -22.115 19.710 27.781 1.00 90.94 432 GLN A O 1
ATOM 3553 N N . TYR A 1 433 ? -20.692 18.239 26.857 1.00 92.06 433 TYR A N 1
ATOM 3554 C CA . TYR A 1 433 ? -21.704 17.560 26.032 1.00 92.06 433 TYR A CA 1
ATOM 3555 C C . TYR A 1 433 ? -22.410 16.406 26.754 1.00 92.06 433 TYR A C 1
ATOM 3557 O O . TYR A 1 433 ? -23.248 15.734 26.157 1.00 92.06 433 TYR A O 1
ATOM 3565 N N . MET A 1 434 ? -22.144 16.198 28.049 1.00 93.75 434 MET A N 1
ATOM 3566 C CA . MET A 1 434 ? -22.852 15.198 28.857 1.00 93.75 434 MET A CA 1
ATOM 3567 C C . MET A 1 434 ? -24.376 15.399 28.822 1.00 93.75 434 MET A C 1
ATOM 3569 O O . MET A 1 434 ? -25.130 14.431 28.787 1.00 93.75 434 MET A O 1
ATOM 3573 N N . GLY A 1 435 ? -24.840 16.652 28.763 1.00 93.12 435 GLY A N 1
ATOM 3574 C CA . GLY A 1 435 ? -26.264 16.957 28.607 1.00 93.12 435 GLY A CA 1
ATOM 3575 C C . GLY A 1 435 ? -26.864 16.407 27.307 1.00 93.12 435 GLY A C 1
ATOM 3576 O O . GLY A 1 435 ? -27.968 15.873 27.335 1.00 93.12 435 GLY A O 1
ATOM 3577 N N . LEU A 1 436 ? -26.128 16.464 26.189 1.00 93.44 436 LEU A N 1
ATOM 3578 C CA . LEU A 1 436 ? -26.580 15.887 24.918 1.00 93.44 436 LEU A CA 1
ATOM 3579 C C . LEU A 1 436 ? -26.639 14.360 24.992 1.00 93.44 436 LEU A C 1
ATOM 3581 O O . LEU A 1 436 ? -27.618 13.776 24.540 1.00 93.44 436 LEU A O 1
ATOM 3585 N N . LEU A 1 437 ? -25.644 13.716 25.619 1.00 94.44 437 LEU A N 1
ATOM 3586 C CA . LEU A 1 437 ? -25.684 12.271 25.869 1.00 94.44 437 LEU A CA 1
ATOM 3587 C C . LEU A 1 437 ? -26.943 11.879 26.646 1.00 94.44 437 LEU A C 1
ATOM 3589 O O . LEU A 1 437 ? -27.640 10.947 26.260 1.00 94.44 437 LEU A O 1
ATOM 3593 N N . ILE A 1 438 ? -27.221 12.584 27.744 1.00 95.00 438 ILE A N 1
ATOM 3594 C CA . ILE A 1 438 ? -28.387 12.313 28.588 1.00 95.00 438 ILE A CA 1
ATOM 3595 C C . ILE A 1 438 ? -29.676 12.444 27.775 1.00 95.00 438 ILE A C 1
ATOM 3597 O O . ILE A 1 438 ? -30.542 11.583 27.898 1.00 95.00 438 ILE A O 1
ATOM 3601 N N . ASN A 1 439 ? -29.785 13.463 26.917 1.00 94.69 439 ASN A N 1
ATOM 3602 C CA . ASN A 1 439 ? -30.944 13.629 26.040 1.00 94.69 439 ASN A CA 1
ATOM 3603 C C . ASN A 1 439 ? -31.091 12.446 25.070 1.00 94.69 439 ASN A C 1
ATOM 3605 O O . ASN A 1 439 ? -32.159 11.845 25.023 1.00 94.69 439 ASN A O 1
ATOM 3609 N N . ILE A 1 440 ? -30.016 12.037 24.381 1.00 95.50 440 ILE A N 1
ATOM 3610 C CA . ILE A 1 440 ? -30.046 10.879 23.467 1.00 95.50 440 ILE A CA 1
ATOM 3611 C C . ILE A 1 440 ? -30.499 9.612 24.190 1.00 95.50 440 ILE A C 1
ATOM 3613 O O . ILE A 1 440 ? -31.366 8.903 23.685 1.00 95.50 440 ILE A O 1
ATOM 3617 N N . LEU A 1 441 ? -29.917 9.326 25.359 1.00 95.50 441 LEU A N 1
ATOM 3618 C CA . LEU A 1 441 ? -30.227 8.125 26.138 1.00 95.50 441 LEU A CA 1
ATOM 3619 C C . LEU A 1 441 ? -31.648 8.154 26.711 1.00 95.50 441 LEU A C 1
ATOM 3621 O O . LEU A 1 441 ? -32.283 7.109 26.824 1.00 95.50 441 LEU A O 1
ATOM 3625 N N . SER A 1 442 ? -32.145 9.339 27.070 1.00 93.94 442 SER A N 1
ATOM 3626 C CA . SER A 1 442 ? -33.522 9.527 27.527 1.00 93.94 442 SER A CA 1
ATOM 3627 C C . SER A 1 442 ? -34.523 9.313 26.389 1.00 93.94 442 SER A C 1
ATOM 3629 O O . SER A 1 442 ? -35.562 8.691 26.603 1.00 93.94 442 SER A O 1
ATOM 3631 N N . ASP A 1 443 ? -34.211 9.807 25.190 1.00 95.50 443 ASP A N 1
ATOM 3632 C CA . ASP A 1 443 ? -35.085 9.710 24.017 1.00 95.50 443 ASP A CA 1
ATOM 3633 C C . ASP A 1 443 ? -35.010 8.330 23.341 1.00 95.50 443 ASP A C 1
ATOM 3635 O O . ASP A 1 443 ? -35.966 7.905 22.693 1.00 95.50 443 ASP A O 1
ATOM 3639 N N . ASN A 1 444 ? -33.899 7.604 23.518 1.00 95.94 444 ASN A N 1
ATOM 3640 C CA . ASN A 1 444 ? -33.642 6.299 22.903 1.00 95.94 444 ASN A CA 1
ATOM 3641 C C . ASN A 1 444 ? -33.190 5.264 23.955 1.00 95.94 444 ASN A C 1
ATOM 3643 O O . ASN A 1 444 ? -32.004 4.937 24.031 1.00 95.94 444 ASN A O 1
ATOM 3647 N N . PRO A 1 445 ? -34.121 4.696 24.745 1.00 94.25 445 PRO A N 1
ATOM 3648 C CA . PRO A 1 445 ? -33.820 3.699 25.776 1.00 94.25 445 PRO A CA 1
ATOM 3649 C C . PRO A 1 445 ? -32.960 2.515 25.316 1.00 94.25 445 PRO A C 1
ATOM 3651 O O . PRO A 1 445 ? -32.090 2.058 26.055 1.00 94.25 445 PRO A O 1
ATOM 3654 N N . ASP A 1 446 ? -33.156 2.041 24.085 1.00 94.69 446 ASP A N 1
ATOM 3655 C CA . ASP A 1 446 ? -32.406 0.902 23.541 1.00 94.69 446 ASP A CA 1
ATOM 3656 C C . ASP A 1 446 ? -30.897 1.192 23.439 1.00 94.69 446 ASP A C 1
ATOM 3658 O O . ASP A 1 446 ? -30.071 0.286 23.577 1.00 94.69 446 ASP A O 1
ATOM 3662 N N . GLU A 1 447 ? -30.510 2.461 23.270 1.00 96.19 447 GLU A N 1
ATOM 3663 C CA . GLU A 1 447 ? -29.105 2.874 23.244 1.00 96.19 447 GLU A CA 1
ATOM 3664 C C . GLU A 1 447 ? -28.439 2.755 24.607 1.00 96.19 447 GLU A C 1
ATOM 3666 O O . GLU A 1 447 ? -27.256 2.419 24.692 1.00 96.19 447 GLU A O 1
ATOM 3671 N N . PHE A 1 448 ? -29.196 2.977 25.681 1.00 96.50 448 PHE A N 1
ATOM 3672 C CA . PHE A 1 448 ? -28.706 2.755 27.034 1.00 96.50 448 PHE A CA 1
ATOM 3673 C C . PHE A 1 448 ? -28.319 1.283 27.212 1.00 96.50 448 PHE A C 1
ATOM 3675 O O . PHE A 1 448 ? -27.209 0.973 27.653 1.00 96.50 448 PHE A O 1
ATOM 3682 N N . SER A 1 449 ? -29.194 0.370 26.786 1.00 95.19 449 SER A N 1
ATOM 3683 C CA . SER A 1 449 ? -28.931 -1.069 26.826 1.00 95.19 449 SER A CA 1
ATOM 3684 C C . SER A 1 449 ? -27.767 -1.481 25.921 1.00 95.19 449 SER A C 1
ATOM 3686 O O . SER A 1 449 ? -26.964 -2.340 26.300 1.00 95.19 449 SER A O 1
ATOM 3688 N N . ARG A 1 450 ? -27.660 -0.864 24.736 1.00 96.25 450 ARG A N 1
ATOM 3689 C CA . ARG A 1 450 ? -26.583 -1.112 23.770 1.00 96.25 450 ARG A CA 1
ATOM 3690 C C . ARG A 1 450 ? -25.221 -0.696 24.311 1.00 96.25 450 ARG A C 1
ATOM 3692 O O . ARG A 1 450 ? -24.262 -1.437 24.132 1.00 96.25 450 ARG A O 1
ATOM 3699 N N . LEU A 1 451 ? -25.127 0.476 24.934 1.00 96.44 451 LEU A N 1
ATOM 3700 C CA . LEU A 1 451 ? -23.855 1.023 25.395 1.00 96.44 451 LEU A CA 1
ATOM 3701 C C . LEU A 1 451 ? -23.398 0.375 26.696 1.00 96.44 451 LEU A C 1
ATOM 3703 O O . LEU A 1 451 ? -22.250 -0.046 26.795 1.00 96.44 451 LEU A O 1
ATOM 3707 N N . PHE A 1 452 ? -24.278 0.274 27.690 1.00 97.12 452 PHE A N 1
ATOM 3708 C CA . PHE A 1 452 ? -23.900 -0.196 29.018 1.00 97.12 452 PHE A CA 1
ATOM 3709 C C . PHE A 1 452 ? -24.129 -1.699 29.127 1.00 97.12 452 PHE A C 1
ATOM 3711 O O . PHE A 1 452 ? -25.248 -2.149 29.344 1.00 97.12 452 PHE A O 1
ATOM 3718 N N . HIS A 1 453 ? -23.092 -2.522 29.016 1.00 95.56 453 HIS A N 1
ATOM 3719 C CA . HIS A 1 453 ? -23.236 -3.972 29.196 1.00 95.56 453 HIS A CA 1
ATOM 3720 C C . HIS A 1 453 ? -23.150 -4.389 30.668 1.00 95.56 453 HIS A C 1
ATOM 3722 O O . HIS A 1 453 ? -23.720 -5.408 31.063 1.00 95.56 453 HIS A O 1
ATOM 3728 N N . SER A 1 454 ? -22.485 -3.577 31.486 1.00 95.88 454 SER A N 1
ATOM 3729 C CA . SER A 1 454 ? -22.274 -3.781 32.913 1.00 95.88 454 SER A CA 1
ATOM 3730 C C . SER A 1 454 ? -22.410 -2.476 33.699 1.00 95.88 454 SER A C 1
ATOM 3732 O O . SER A 1 454 ? -22.320 -1.377 33.150 1.00 95.88 454 SER A O 1
ATOM 3734 N N . PHE A 1 455 ? -22.588 -2.574 35.020 1.00 94.81 455 PHE A N 1
ATOM 3735 C CA . PHE A 1 455 ? -22.569 -1.380 35.868 1.00 94.81 455 PHE A CA 1
ATOM 3736 C C . PHE A 1 455 ? -21.219 -0.657 35.840 1.00 94.81 455 PHE A C 1
ATOM 3738 O O . PHE A 1 455 ? -21.184 0.545 36.065 1.00 94.81 455 PHE A O 1
ATOM 3745 N N . ASN A 1 456 ? -20.113 -1.358 35.571 1.00 94.56 456 ASN A N 1
ATOM 3746 C CA . ASN A 1 456 ? -18.801 -0.718 35.468 1.00 94.56 456 ASN A CA 1
ATOM 3747 C C . ASN A 1 456 ? -18.759 0.265 34.298 1.00 94.56 456 ASN A C 1
ATOM 3749 O O . ASN A 1 456 ? -18.276 1.376 34.484 1.00 94.56 456 ASN A O 1
ATOM 3753 N N . ASP A 1 457 ? -19.359 -0.098 33.164 1.00 96.12 457 ASP A N 1
ATOM 3754 C CA . ASP A 1 457 ? -19.473 0.784 32.004 1.00 96.12 457 ASP A CA 1
ATOM 3755 C C . ASP A 1 457 ? -20.237 2.071 32.361 1.00 96.12 457 ASP A C 1
ATOM 3757 O O . ASP A 1 457 ? -19.784 3.185 32.100 1.00 96.12 457 ASP A O 1
ATOM 3761 N N . LEU A 1 458 ? -21.384 1.924 33.035 1.00 96.38 458 LEU A N 1
ATOM 3762 C CA . LEU A 1 458 ? -22.175 3.063 33.506 1.00 96.38 458 LEU A CA 1
ATOM 3763 C C . LEU A 1 458 ? -21.401 3.893 34.540 1.00 96.38 458 LEU A C 1
ATOM 3765 O O . LEU A 1 458 ? -21.414 5.121 34.502 1.00 96.38 458 LEU A O 1
ATOM 3769 N N . ASN A 1 459 ? -20.699 3.228 35.456 1.00 94.38 459 ASN A N 1
ATOM 3770 C CA . ASN A 1 459 ? -19.908 3.865 36.500 1.00 94.38 459 ASN A CA 1
ATOM 3771 C C . ASN A 1 459 ? -18.732 4.667 35.928 1.00 94.38 459 ASN A C 1
ATOM 3773 O O . ASN A 1 459 ? -18.396 5.718 36.468 1.00 94.38 459 ASN A O 1
ATOM 3777 N N . ASP A 1 460 ? -18.116 4.207 34.841 1.00 94.81 460 ASP A N 1
ATOM 3778 C CA . ASP A 1 460 ? -17.045 4.941 34.172 1.00 94.81 460 ASP A CA 1
ATOM 3779 C C . ASP A 1 460 ? -17.553 6.258 33.577 1.00 94.81 460 ASP A C 1
ATOM 3781 O O . ASP A 1 460 ? -16.899 7.286 33.753 1.00 94.81 460 ASP A O 1
ATOM 3785 N N . ILE A 1 461 ? -18.771 6.281 33.024 1.00 96.44 461 ILE A N 1
ATOM 3786 C CA . ILE A 1 461 ? -19.426 7.531 32.605 1.00 96.44 461 ILE A CA 1
ATOM 3787 C C . ILE A 1 461 ? -19.834 8.390 33.809 1.00 96.44 461 ILE A C 1
ATOM 3789 O O . ILE A 1 461 ? -19.602 9.599 33.810 1.00 96.44 461 ILE A O 1
ATOM 3793 N N . ILE A 1 462 ? -20.373 7.792 34.876 1.00 94.25 462 ILE A N 1
ATOM 3794 C CA . ILE A 1 462 ? -20.761 8.519 36.098 1.00 94.25 462 ILE A CA 1
ATOM 3795 C C . ILE A 1 462 ? -19.572 9.253 36.727 1.00 94.25 462 ILE A C 1
ATOM 3797 O O . ILE A 1 462 ? -19.740 10.370 37.212 1.00 94.25 462 ILE A O 1
ATOM 3801 N N . LYS A 1 463 ? -18.366 8.673 36.705 1.00 93.31 463 LYS A N 1
ATOM 3802 C CA . LYS A 1 463 ? -17.150 9.334 37.216 1.00 93.31 463 LYS A CA 1
ATOM 3803 C C . LYS A 1 463 ? -16.807 10.622 36.459 1.00 93.31 463 LYS A C 1
ATOM 3805 O O . LYS A 1 463 ? -16.128 11.476 37.024 1.00 93.31 463 LYS A O 1
ATOM 3810 N N . LEU A 1 464 ? -17.258 10.757 35.209 1.00 94.00 464 LEU A N 1
ATOM 3811 C CA . LEU A 1 464 ? -17.084 11.958 34.387 1.00 94.00 464 LEU A CA 1
ATOM 3812 C C . LEU A 1 464 ? -18.220 12.976 34.571 1.00 94.00 464 LEU A C 1
ATOM 3814 O O . LEU A 1 464 ? -18.070 14.134 34.186 1.00 94.00 464 LEU A O 1
ATOM 3818 N N . CYS A 1 465 ? -19.349 12.557 35.147 1.00 93.06 465 CYS A N 1
ATOM 3819 C CA . CYS A 1 465 ? -20.539 13.382 35.316 1.00 93.06 465 CYS A CA 1
ATOM 3820 C C . CYS A 1 465 ? -20.425 14.335 36.509 1.00 93.06 465 CYS A C 1
ATOM 3822 O O . CYS A 1 465 ? -19.886 14.012 37.572 1.00 93.06 465 CYS A O 1
ATOM 3824 N N . ARG A 1 466 ? -21.075 15.493 36.394 1.00 93.62 466 ARG A N 1
ATOM 3825 C CA . ARG A 1 466 ? -21.470 16.288 37.562 1.00 93.62 466 ARG A CA 1
ATOM 3826 C C . ARG A 1 466 ? -22.560 15.535 38.341 1.00 93.62 466 ARG A C 1
ATOM 3828 O O . ARG A 1 466 ? -23.312 14.763 37.750 1.00 93.62 466 ARG A O 1
ATOM 3835 N N . PRO A 1 467 ? -22.747 15.802 39.649 1.00 92.12 467 PRO A N 1
ATOM 3836 C CA . PRO A 1 467 ? -23.729 15.071 40.453 1.00 92.12 467 PRO A CA 1
ATOM 3837 C C . PRO A 1 467 ? -25.145 15.052 39.861 1.00 92.12 467 PRO A C 1
ATOM 3839 O O . PRO A 1 467 ? -25.793 14.016 39.881 1.00 92.12 467 PRO A O 1
ATOM 3842 N N . HIS A 1 468 ? -25.620 16.167 39.296 1.00 93.00 468 HIS A N 1
ATOM 3843 C CA . HIS A 1 468 ? -26.948 16.233 38.677 1.00 93.00 468 HIS A CA 1
ATOM 3844 C C . HIS A 1 468 ? -27.070 15.400 37.384 1.00 93.00 468 HIS A C 1
ATOM 3846 O O . HIS A 1 468 ? -28.088 14.749 37.189 1.00 93.00 468 HIS A O 1
ATOM 3852 N N . GLU A 1 469 ? -26.029 15.351 36.548 1.00 95.06 469 GLU A N 1
ATOM 3853 C CA . GLU A 1 469 ? -25.969 14.518 35.334 1.00 95.06 469 GLU A CA 1
ATOM 3854 C C . GLU A 1 469 ? -25.983 13.026 35.693 1.00 95.06 469 GLU A C 1
ATOM 3856 O O . GLU A 1 469 ? -26.740 12.250 35.115 1.00 95.06 469 GLU A O 1
ATOM 3861 N N . ALA A 1 470 ? -25.218 12.637 36.720 1.00 94.00 470 ALA A N 1
ATOM 3862 C CA . ALA A 1 470 ? -25.222 11.269 37.233 1.00 94.00 470 ALA A CA 1
ATOM 3863 C C . ALA A 1 470 ? -26.612 10.856 37.748 1.00 94.00 470 ALA A C 1
ATOM 3865 O O . ALA A 1 470 ? -27.047 9.730 37.512 1.00 94.00 470 ALA A O 1
ATOM 3866 N N . LYS A 1 471 ? -27.336 11.775 38.409 1.00 93.19 471 LYS A N 1
ATOM 3867 C CA . LYS A 1 471 ? -28.733 11.541 38.804 1.00 93.19 471 LYS A CA 1
ATOM 3868 C C . LYS A 1 471 ? -29.626 11.300 37.589 1.00 93.19 471 LYS A C 1
ATOM 3870 O O . LYS A 1 471 ? -30.398 10.351 37.611 1.00 93.19 471 LYS A O 1
ATOM 3875 N N . CYS A 1 472 ? -29.504 12.101 36.530 1.00 95.56 472 CYS A N 1
ATOM 3876 C CA . CYS A 1 472 ? -30.280 11.901 35.303 1.00 95.56 472 CYS A CA 1
ATOM 3877 C C . CYS A 1 472 ? -30.016 10.530 34.663 1.00 95.56 472 CYS A C 1
ATOM 3879 O O . CYS A 1 472 ? -30.969 9.855 34.285 1.00 95.56 472 CYS A O 1
ATOM 3881 N N . LEU A 1 473 ? -28.759 10.072 34.606 1.00 95.56 473 LEU A N 1
ATOM 3882 C CA . LEU A 1 473 ? -28.432 8.733 34.095 1.00 95.56 473 LEU A CA 1
ATOM 3883 C C . LEU A 1 473 ? -29.077 7.612 34.920 1.00 95.56 473 LEU A C 1
ATOM 3885 O O . LEU A 1 473 ? -29.527 6.614 34.362 1.00 95.56 473 LEU A O 1
ATOM 3889 N N . PHE A 1 474 ? -29.163 7.771 36.241 1.00 95.31 474 PHE A N 1
ATOM 3890 C CA . PHE A 1 474 ? -29.881 6.816 37.081 1.00 95.31 474 PHE A CA 1
ATOM 3891 C C . PHE A 1 474 ? -31.401 6.910 36.943 1.00 95.31 474 PHE A C 1
ATOM 3893 O O . PHE A 1 474 ? -32.066 5.883 36.993 1.00 95.31 474 PHE A O 1
ATOM 3900 N N . GLU A 1 475 ? -31.971 8.097 36.733 1.00 94.56 475 GLU A N 1
ATOM 3901 C CA . GLU A 1 475 ? -33.399 8.211 36.409 1.00 94.56 475 GLU A CA 1
ATOM 3902 C C . GLU A 1 475 ? -33.724 7.480 35.096 1.00 94.56 475 GLU A C 1
ATOM 3904 O O . GLU A 1 475 ? -34.745 6.801 35.028 1.00 94.56 475 GLU A O 1
ATOM 3909 N N . ILE A 1 476 ? -32.830 7.527 34.097 1.00 95.50 476 ILE A N 1
ATOM 3910 C CA . ILE A 1 476 ? -32.940 6.709 32.877 1.00 95.50 476 ILE A CA 1
ATOM 3911 C C . ILE A 1 476 ? -32.827 5.216 33.224 1.00 95.50 476 ILE A C 1
ATOM 3913 O O . ILE A 1 476 ? -33.685 4.431 32.840 1.00 95.50 476 ILE A O 1
ATOM 3917 N N . LEU A 1 477 ? -31.837 4.807 34.027 1.00 96.19 477 LEU A N 1
ATOM 3918 C CA . LEU A 1 477 ? -31.709 3.413 34.483 1.00 96.19 477 LEU A CA 1
ATOM 3919 C C . LEU A 1 477 ? -32.998 2.883 35.139 1.00 96.19 477 LEU A C 1
ATOM 3921 O O . LEU A 1 477 ? -33.355 1.722 34.948 1.00 96.19 477 LEU A O 1
ATOM 3925 N N . PHE A 1 478 ? -33.678 3.712 35.936 1.00 94.06 478 PHE A N 1
ATOM 3926 C CA . PHE A 1 478 ? -34.923 3.337 36.607 1.00 94.06 478 PHE A CA 1
ATOM 3927 C C . PHE A 1 478 ? -36.149 3.388 35.693 1.00 94.06 478 PHE A C 1
ATOM 3929 O O . PHE A 1 478 ? -37.130 2.700 35.978 1.00 94.06 478 PHE A O 1
ATOM 3936 N N . SER A 1 479 ? -36.128 4.197 34.630 1.00 94.12 479 SER A N 1
ATOM 3937 C CA . SER A 1 479 ? -37.254 4.319 33.702 1.00 94.12 479 SER A CA 1
ATOM 3938 C C . SER A 1 479 ? -37.321 3.167 32.700 1.00 94.12 479 SER A C 1
ATOM 3940 O O . SER A 1 479 ? -38.414 2.846 32.230 1.00 94.12 479 SER A O 1
ATOM 3942 N N . ILE A 1 480 ? -36.190 2.514 32.404 1.00 93.81 480 ILE A N 1
ATOM 3943 C CA . ILE A 1 480 ? -36.126 1.409 31.444 1.00 93.81 480 ILE A CA 1
ATOM 3944 C C . ILE A 1 480 ? -36.413 0.070 32.150 1.00 93.81 480 ILE A C 1
ATOM 3946 O O . ILE A 1 480 ? -35.650 -0.353 33.027 1.00 93.81 480 ILE A O 1
ATOM 3950 N N . PRO A 1 481 ? -37.493 -0.647 31.780 1.00 90.12 481 PRO A N 1
ATOM 3951 C CA . PRO A 1 481 ? -37.848 -1.905 32.428 1.00 90.12 481 PRO A CA 1
ATOM 3952 C C . PRO A 1 481 ? -36.732 -2.954 32.332 1.00 90.12 481 PRO A C 1
ATOM 3954 O O . PRO A 1 481 ? -36.234 -3.256 31.254 1.00 90.12 481 PRO A O 1
ATOM 3957 N N . GLY A 1 482 ? -36.360 -3.546 33.469 1.00 91.31 482 GLY A N 1
ATOM 3958 C CA . GLY A 1 482 ? -35.374 -4.633 33.544 1.00 91.31 482 GLY A CA 1
ATOM 3959 C C . GLY A 1 482 ? -33.901 -4.200 33.533 1.00 91.31 482 GLY A C 1
ATOM 3960 O O . GLY A 1 482 ? -33.042 -4.981 33.953 1.00 91.31 482 GLY A O 1
ATOM 3961 N N . GLU A 1 483 ? -33.590 -2.960 33.153 1.00 94.56 483 GLU A N 1
ATOM 3962 C CA . GLU A 1 483 ? -32.212 -2.453 33.084 1.00 94.56 483 GLU A CA 1
ATOM 3963 C C . GLU A 1 483 ? -31.537 -2.365 34.451 1.00 94.56 483 GLU A C 1
ATOM 3965 O O . GLU A 1 483 ? -30.389 -2.794 34.610 1.00 94.56 483 GLU A O 1
ATOM 3970 N N . PHE A 1 484 ? -32.280 -1.927 35.472 1.00 93.75 484 PHE A N 1
ATOM 3971 C CA . PHE A 1 484 ? -31.818 -1.980 36.857 1.00 93.75 484 PHE A CA 1
ATOM 3972 C C . PHE A 1 484 ? -31.323 -3.385 37.224 1.00 93.75 484 PHE A C 1
ATOM 3974 O O . PHE A 1 484 ? -30.190 -3.548 37.668 1.00 93.75 484 PHE A O 1
ATOM 3981 N N . SER A 1 485 ? -32.133 -4.415 36.970 1.00 92.62 485 SER A N 1
ATOM 3982 C CA . SER A 1 485 ? -31.758 -5.793 37.293 1.00 92.62 485 SER A CA 1
ATOM 3983 C C . SER A 1 485 ? -30.638 -6.361 36.429 1.00 92.62 485 SER A C 1
ATOM 3985 O O . SER A 1 485 ? -29.875 -7.220 36.874 1.00 92.62 485 SER A O 1
ATOM 3987 N N . ARG A 1 486 ? -30.514 -5.881 35.190 1.00 94.38 486 ARG A N 1
ATOM 3988 C CA . ARG A 1 486 ? -29.460 -6.310 34.272 1.00 94.38 486 ARG A CA 1
ATOM 3989 C C . ARG A 1 486 ? -28.095 -5.788 34.711 1.00 94.38 486 ARG A C 1
ATOM 3991 O O . ARG A 1 486 ? -27.127 -6.548 34.690 1.00 94.38 486 ARG A O 1
ATOM 3998 N N . LEU A 1 487 ? -28.019 -4.515 35.097 1.00 93.94 487 LEU A N 1
ATOM 3999 C CA . LEU A 1 487 ? -26.759 -3.842 35.403 1.00 93.94 487 LEU A CA 1
ATOM 4000 C C . LEU A 1 487 ? -26.373 -3.960 36.876 1.00 93.94 487 LEU A C 1
ATOM 4002 O O . LEU A 1 487 ? -25.212 -4.221 37.194 1.00 93.94 487 LEU A O 1
ATOM 4006 N N . VAL A 1 488 ? -27.326 -3.787 37.788 1.00 93.31 488 VAL A N 1
ATOM 4007 C CA . VAL A 1 488 ? -27.056 -3.698 39.223 1.00 93.31 488 VAL A CA 1
ATOM 4008 C C . VAL A 1 488 ? -27.035 -5.103 39.822 1.00 93.31 488 VAL A C 1
ATOM 4010 O O . VAL A 1 488 ? -28.057 -5.630 40.241 1.00 93.31 488 VAL A O 1
ATOM 4013 N N . LYS A 1 489 ? -25.846 -5.714 39.861 1.00 91.06 489 LYS A N 1
ATOM 4014 C CA . LYS A 1 489 ? -25.632 -7.086 40.368 1.00 91.06 489 LYS A CA 1
ATOM 4015 C C . LYS A 1 489 ? -24.697 -7.181 41.575 1.00 91.06 489 LYS A C 1
ATOM 4017 O O . LYS A 1 489 ? -24.324 -8.277 41.972 1.00 91.06 489 LYS A O 1
ATOM 4022 N N . SER A 1 490 ? -24.274 -6.049 42.140 1.00 92.12 490 SER A N 1
ATOM 4023 C CA . SER A 1 490 ? -23.335 -6.019 43.266 1.00 92.12 490 SER A CA 1
ATOM 4024 C C . SER A 1 490 ? -23.708 -4.962 44.301 1.00 92.12 490 SER A C 1
ATOM 4026 O O . SER A 1 490 ? -24.318 -3.939 43.972 1.00 92.12 490 SER A O 1
ATOM 4028 N N . LEU A 1 491 ? -23.274 -5.170 45.546 1.00 87.50 491 LEU A N 1
ATOM 4029 C CA . LEU A 1 491 ? -23.433 -4.191 46.624 1.00 87.50 491 LEU A CA 1
ATOM 4030 C C . LEU A 1 491 ? -22.699 -2.877 46.333 1.00 87.50 491 LEU A C 1
ATOM 4032 O O . LEU A 1 491 ? -23.216 -1.805 46.638 1.00 87.50 491 LEU A O 1
ATOM 4036 N N . MET A 1 492 ? -21.544 -2.932 45.662 1.00 87.81 492 MET A N 1
ATOM 4037 C CA . MET A 1 492 ? -20.804 -1.736 45.239 1.00 87.81 492 MET A CA 1
ATOM 4038 C C . MET A 1 492 ? -21.612 -0.866 44.267 1.00 87.81 492 MET A C 1
ATOM 4040 O O . MET A 1 492 ? -21.586 0.367 44.355 1.00 87.81 492 MET A O 1
ATOM 4044 N N . SER A 1 493 ? -22.363 -1.501 43.362 1.00 91.06 493 SER A N 1
ATOM 4045 C CA . SER A 1 493 ? -23.261 -0.804 42.441 1.00 91.06 493 SER A CA 1
ATOM 4046 C C . SER A 1 493 ? -24.369 -0.074 43.200 1.00 91.06 493 SER A C 1
ATOM 4048 O O . SER A 1 493 ? -24.584 1.119 42.984 1.00 91.06 493 SER A O 1
ATOM 4050 N N . LEU A 1 494 ? -25.010 -0.753 44.158 1.00 89.69 494 LEU A N 1
ATOM 4051 C CA . LEU A 1 494 ? -26.029 -0.146 45.015 1.00 89.69 494 LEU A CA 1
ATOM 4052 C C . LEU A 1 494 ? -25.483 0.999 45.855 1.00 89.69 494 LEU A C 1
ATOM 4054 O O . LEU A 1 494 ? -26.097 2.060 45.906 1.00 89.69 494 LEU A O 1
ATOM 4058 N N . HIS A 1 495 ? -24.326 0.811 46.485 1.00 88.19 495 HIS A N 1
ATOM 4059 C CA . HIS A 1 495 ? -23.702 1.847 47.294 1.00 88.19 495 HIS A CA 1
ATOM 4060 C C . HIS A 1 495 ? -23.463 3.113 46.465 1.00 88.19 495 HIS A C 1
ATOM 4062 O O . HIS A 1 495 ? -23.771 4.219 46.906 1.00 88.19 495 HIS A O 1
ATOM 4068 N N . THR A 1 496 ? -22.993 2.957 45.225 1.00 89.31 496 THR A N 1
ATOM 4069 C CA . THR A 1 496 ? -22.791 4.082 44.303 1.00 89.31 496 THR A CA 1
ATOM 4070 C C . THR A 1 496 ? -24.106 4.800 43.984 1.00 89.31 496 THR A C 1
ATOM 4072 O O . THR A 1 496 ? -24.151 6.029 44.071 1.00 89.31 496 THR A O 1
ATOM 4075 N N . ILE A 1 497 ? -25.176 4.053 43.684 1.00 91.75 497 ILE A N 1
ATOM 4076 C CA . ILE A 1 497 ? -26.517 4.600 43.420 1.00 91.75 497 ILE A CA 1
ATOM 4077 C C . ILE A 1 497 ? -27.042 5.359 44.645 1.00 91.75 497 ILE A C 1
ATOM 4079 O O . ILE A 1 497 ? -27.386 6.531 44.537 1.00 91.75 497 ILE A O 1
ATOM 4083 N N . ILE A 1 498 ? -27.062 4.730 45.824 1.00 90.94 498 ILE A N 1
ATOM 4084 C CA . ILE A 1 498 ? -27.611 5.315 47.058 1.00 90.94 498 ILE A CA 1
ATOM 4085 C C . ILE A 1 498 ? -26.806 6.529 47.523 1.00 90.94 498 ILE A C 1
ATOM 4087 O O . ILE A 1 498 ? -27.382 7.494 48.022 1.00 90.94 498 ILE A O 1
ATOM 4091 N N . ARG A 1 499 ? -25.483 6.515 47.338 1.00 88.38 499 ARG A N 1
ATOM 4092 C CA . ARG A 1 499 ? -24.623 7.662 47.647 1.00 88.38 499 ARG A CA 1
ATOM 4093 C C . ARG A 1 499 ? -24.966 8.875 46.781 1.00 88.38 499 ARG A C 1
ATOM 4095 O O . ARG A 1 499 ? -24.899 10.000 47.267 1.00 88.38 499 ARG A O 1
ATOM 4102 N N . LEU A 1 500 ? -25.306 8.656 45.510 1.00 88.12 500 LEU A N 1
ATOM 4103 C CA . LEU A 1 500 ? -25.637 9.726 44.566 1.00 88.12 500 LEU A CA 1
ATOM 4104 C C . LEU A 1 500 ? -27.119 10.131 44.619 1.00 88.12 500 LEU A C 1
ATOM 4106 O O . LEU A 1 500 ? -27.423 11.301 44.398 1.00 88.12 500 LEU A O 1
ATOM 4110 N N . MET A 1 501 ? -28.025 9.208 44.954 1.00 90.56 501 MET A N 1
ATOM 4111 C CA . MET A 1 501 ? -29.479 9.410 45.026 1.00 90.56 501 MET A CA 1
ATOM 4112 C C . MET A 1 501 ? -30.075 8.871 46.337 1.00 90.56 501 MET A C 1
ATOM 4114 O O . MET A 1 501 ? -30.880 7.931 46.319 1.00 90.56 501 MET A O 1
ATOM 4118 N N . PRO A 1 502 ? -29.720 9.451 47.497 1.00 88.44 502 PRO A N 1
ATOM 4119 C CA . PRO A 1 502 ? -30.249 9.002 48.784 1.00 88.44 502 PRO A CA 1
ATOM 4120 C C . PRO A 1 502 ? -31.781 9.101 48.858 1.00 88.44 502 PRO A C 1
ATOM 4122 O O . PRO A 1 502 ? -32.415 8.283 49.520 1.00 88.44 502 PRO A O 1
ATOM 4125 N N . GLU A 1 503 ? -32.391 10.044 48.135 1.00 88.56 503 GLU A N 1
ATOM 4126 C CA . GLU A 1 503 ? -33.842 10.225 48.049 1.00 88.56 503 GLU A CA 1
ATOM 4127 C C . GLU A 1 503 ? -34.579 9.069 47.348 1.00 88.56 503 GLU A C 1
ATOM 4129 O O . GLU A 1 503 ? -35.771 8.879 47.575 1.00 88.56 503 GLU A O 1
ATOM 4134 N N . LYS A 1 504 ? -33.887 8.269 46.522 1.00 91.06 504 LYS A N 1
ATOM 4135 C CA . LYS A 1 504 ? -34.457 7.096 45.832 1.00 91.06 504 LYS A CA 1
ATOM 4136 C C . LYS A 1 504 ? -34.206 5.787 46.581 1.00 91.06 504 LYS A C 1
ATOM 4138 O O . LYS A 1 504 ? -34.513 4.721 46.052 1.00 91.06 504 LYS A O 1
ATOM 4143 N N . ARG A 1 505 ? -33.682 5.832 47.812 1.00 87.56 505 ARG A N 1
ATOM 4144 C CA . ARG A 1 505 ? -33.326 4.630 48.582 1.00 87.56 505 ARG A CA 1
ATOM 4145 C C . ARG A 1 505 ? -34.473 3.633 48.719 1.00 87.56 505 ARG A C 1
ATOM 4147 O O . ARG A 1 505 ? -34.256 2.444 48.518 1.00 87.56 505 ARG A O 1
ATOM 4154 N N . GLU A 1 506 ? -35.683 4.106 49.012 1.00 85.19 506 GLU A N 1
ATOM 4155 C CA . GLU A 1 506 ? -36.855 3.232 49.138 1.00 85.19 506 GLU A CA 1
ATOM 4156 C C . GLU A 1 506 ? -37.230 2.565 47.805 1.00 85.19 506 GLU A C 1
ATOM 4158 O O . GLU A 1 506 ? -37.535 1.373 47.779 1.00 85.19 506 GLU A O 1
ATOM 4163 N N . LEU A 1 507 ? -37.149 3.300 46.689 1.00 89.50 507 LEU A N 1
ATOM 4164 C CA . LEU A 1 507 ? -37.376 2.748 45.351 1.00 89.50 507 LEU A CA 1
ATOM 4165 C C . LEU A 1 507 ? -36.352 1.652 45.032 1.00 89.50 507 LEU A C 1
ATOM 4167 O O . LEU A 1 507 ? -36.738 0.552 44.651 1.00 89.50 507 LEU A O 1
ATOM 4171 N N . VAL A 1 508 ? -35.063 1.933 45.240 1.00 89.62 508 VAL A N 1
ATOM 4172 C CA . VAL A 1 508 ? -33.970 0.978 44.995 1.00 89.62 508 VAL A CA 1
ATOM 4173 C C . VAL A 1 508 ? -34.120 -0.265 45.876 1.00 89.62 508 VAL A C 1
ATOM 4175 O O . VAL A 1 508 ? -33.958 -1.377 45.383 1.00 89.62 508 VAL A O 1
ATOM 4178 N N . ALA A 1 509 ? -34.485 -0.100 47.151 1.00 87.00 509 ALA A N 1
ATOM 4179 C CA . ALA A 1 509 ? -34.744 -1.221 48.050 1.00 87.00 509 ALA A CA 1
ATOM 4180 C C . ALA A 1 509 ? -35.891 -2.103 47.541 1.00 87.00 509 ALA A C 1
ATOM 4182 O O . ALA A 1 509 ? -35.742 -3.321 47.487 1.00 87.00 509 ALA A O 1
ATOM 4183 N N . ASN A 1 510 ? -37.012 -1.506 47.118 1.00 87.31 510 ASN A N 1
ATOM 4184 C CA . ASN A 1 510 ? -38.121 -2.273 46.548 1.00 87.31 510 ASN A CA 1
ATOM 4185 C C . ASN A 1 510 ? -37.699 -2.988 45.250 1.00 87.31 510 ASN A C 1
ATOM 4187 O O . ASN A 1 510 ? -37.982 -4.172 45.123 1.00 87.31 510 ASN A O 1
ATOM 4191 N N . LEU A 1 511 ? -36.949 -2.339 44.349 1.00 89.69 511 LEU A N 1
ATOM 4192 C CA . LEU A 1 511 ? -36.466 -2.961 43.105 1.00 89.69 511 LEU A CA 1
ATOM 4193 C C . LEU A 1 511 ? -35.539 -4.163 43.351 1.00 89.69 511 LEU A C 1
ATOM 4195 O O . LEU A 1 511 ? -35.634 -5.163 42.642 1.00 89.69 511 LEU A O 1
ATOM 4199 N N . VAL A 1 512 ? -34.658 -4.087 44.354 1.00 89.44 512 VAL A N 1
ATOM 4200 C CA . VAL A 1 512 ? -33.784 -5.210 44.742 1.00 89.44 512 VAL A CA 1
ATOM 4201 C C . VAL A 1 512 ? -34.593 -6.357 45.340 1.00 89.44 512 VAL A C 1
ATOM 4203 O O . VAL A 1 512 ? -34.323 -7.512 45.047 1.00 89.44 512 VAL A O 1
ATOM 4206 N N . ILE A 1 513 ? -35.590 -6.052 46.170 1.00 86.50 513 ILE A N 1
ATOM 4207 C CA . ILE A 1 513 ? -36.402 -7.065 46.859 1.00 86.50 513 ILE A CA 1
ATOM 4208 C C . ILE A 1 513 ? -37.387 -7.753 45.912 1.00 86.50 513 ILE A C 1
ATOM 4210 O O . ILE A 1 513 ? -37.622 -8.954 46.027 1.00 86.50 513 ILE A O 1
ATOM 4214 N N . GLU A 1 514 ? -37.990 -6.996 45.000 1.00 87.88 514 GLU A N 1
ATOM 4215 C CA . GLU A 1 514 ? -38.969 -7.507 44.039 1.00 87.88 514 GLU A CA 1
ATOM 4216 C C . GLU A 1 514 ? -38.304 -8.327 42.925 1.00 87.88 514 GLU A C 1
ATOM 4218 O O . GLU A 1 514 ? -38.955 -9.185 42.328 1.00 87.88 514 GLU A O 1
ATOM 4223 N N . ASN A 1 515 ? -37.006 -8.121 42.675 1.00 89.38 515 ASN A N 1
ATOM 4224 C CA . ASN A 1 515 ? -36.236 -8.889 41.706 1.00 89.38 515 ASN A CA 1
ATOM 4225 C C . ASN A 1 515 ? -35.317 -9.913 42.395 1.00 89.38 515 ASN A C 1
ATOM 4227 O O . ASN A 1 515 ? -34.186 -9.612 42.776 1.00 89.38 515 ASN A O 1
ATOM 4231 N N . MET A 1 516 ? -35.806 -11.150 42.518 1.00 87.69 516 MET A N 1
ATOM 4232 C CA . MET A 1 516 ? -35.083 -12.243 43.184 1.00 87.69 516 MET A CA 1
ATOM 4233 C C . MET A 1 516 ? -33.691 -12.507 42.600 1.00 87.69 516 MET A C 1
ATOM 4235 O O . MET A 1 516 ? -32.769 -12.777 43.365 1.00 87.69 516 MET A O 1
ATOM 4239 N N . ASP A 1 517 ? -33.509 -12.383 41.283 1.00 86.81 517 ASP A N 1
ATOM 4240 C CA . ASP A 1 517 ? -32.208 -12.626 40.650 1.00 86.81 517 ASP A CA 1
ATOM 4241 C C . ASP A 1 517 ? -31.171 -11.586 41.101 1.00 86.81 517 ASP A C 1
ATOM 4243 O O . ASP A 1 517 ? -30.014 -11.918 41.364 1.00 86.81 517 ASP A O 1
ATOM 4247 N N . VAL A 1 518 ? -31.589 -10.323 41.242 1.00 88.44 518 VAL A N 1
ATOM 4248 C CA . VAL A 1 518 ? -30.746 -9.240 41.771 1.00 88.44 518 VAL A CA 1
ATOM 4249 C C . VAL A 1 518 ? -30.411 -9.488 43.235 1.00 88.44 518 VAL A C 1
ATOM 4251 O O . VAL A 1 518 ? -29.246 -9.389 43.621 1.00 88.44 518 VAL A O 1
ATOM 4254 N N . PHE A 1 519 ? -31.422 -9.835 44.036 1.00 89.06 519 PHE A N 1
ATOM 4255 C CA . PHE A 1 519 ? -31.249 -10.126 45.455 1.00 89.06 519 PHE A CA 1
ATOM 4256 C C . PHE A 1 519 ? -30.236 -11.254 45.677 1.00 89.06 519 PHE A C 1
ATOM 4258 O O . PHE A 1 519 ? -29.308 -11.102 46.465 1.00 89.06 519 PHE A O 1
ATOM 4265 N N . GLU A 1 520 ? -30.366 -12.359 44.943 1.00 87.31 520 GLU A N 1
ATOM 4266 C CA . GLU A 1 520 ? -29.470 -13.516 45.039 1.00 87.31 520 GLU A CA 1
ATOM 4267 C C . GLU A 1 520 ? -28.045 -13.195 44.582 1.00 87.31 520 GLU A C 1
ATOM 4269 O O . GLU A 1 520 ? -27.087 -13.614 45.226 1.00 87.31 520 GLU A O 1
ATOM 4274 N N . CYS A 1 521 ? -27.884 -12.391 43.524 1.00 86.69 521 CYS A N 1
ATOM 4275 C CA . CYS A 1 521 ? -26.558 -11.942 43.087 1.00 86.69 521 CYS A CA 1
ATOM 4276 C C . CYS A 1 521 ? -25.848 -11.094 44.156 1.00 86.69 521 CYS A C 1
ATOM 4278 O O . CYS A 1 521 ? -24.621 -11.108 44.245 1.00 86.69 521 CYS A O 1
ATOM 4280 N N . MET A 1 522 ? -26.607 -10.337 44.951 1.00 87.75 522 MET A N 1
ATOM 4281 C CA . MET A 1 522 ? -26.063 -9.442 45.973 1.00 87.75 522 MET A CA 1
ATOM 4282 C C . MET A 1 522 ? -25.855 -10.127 47.317 1.00 87.75 522 MET A C 1
ATOM 4284 O O . MET A 1 522 ? -24.902 -9.804 48.018 1.00 87.75 522 MET A O 1
ATOM 4288 N N . VAL A 1 523 ? -26.737 -11.052 47.689 1.00 88.25 523 VAL A N 1
ATOM 4289 C CA . VAL A 1 523 ? -26.792 -11.653 49.020 1.00 88.25 523 VAL A CA 1
ATOM 4290 C C . VAL A 1 523 ? -26.300 -13.095 48.948 1.00 88.25 523 VAL A C 1
ATOM 4292 O O . VAL A 1 523 ? -27.076 -14.037 49.041 1.00 88.25 523 VAL A O 1
ATOM 4295 N N . VAL A 1 524 ? -24.981 -13.258 48.802 1.00 85.81 524 VAL A N 1
ATOM 4296 C CA . VAL A 1 524 ? -24.322 -14.585 48.814 1.00 85.81 524 VAL A CA 1
ATOM 4297 C C . VAL A 1 524 ? -23.763 -14.979 50.191 1.00 85.81 524 VAL A C 1
ATOM 4299 O O . VAL A 1 524 ? -23.175 -16.043 50.348 1.00 85.81 524 VAL A O 1
ATOM 4302 N N . SER A 1 525 ? -23.884 -14.102 51.193 1.00 87.19 525 SER A N 1
ATOM 4303 C CA . SER A 1 525 ? -23.482 -14.359 52.582 1.00 87.19 525 SER A CA 1
ATOM 4304 C C . SER A 1 525 ? -24.280 -13.482 53.551 1.00 87.19 525 SER A C 1
ATOM 4306 O O . SER A 1 525 ? -24.871 -12.473 53.154 1.00 87.19 525 SER A O 1
ATOM 4308 N N . LEU A 1 526 ? -24.274 -13.821 54.844 1.00 81.69 526 LEU A N 1
ATOM 4309 C CA . LEU A 1 526 ? -24.886 -12.964 55.864 1.00 81.69 526 LEU A CA 1
ATOM 4310 C C . LEU A 1 526 ? -24.220 -11.597 55.986 1.00 81.69 526 LEU A C 1
ATOM 4312 O O . LEU A 1 526 ? -24.909 -10.616 56.252 1.00 81.69 526 LEU A O 1
ATOM 4316 N N . THR A 1 527 ? -22.911 -11.509 55.754 1.00 83.50 527 THR A N 1
ATOM 4317 C CA . THR A 1 527 ? -22.202 -10.226 55.713 1.00 83.50 527 THR A CA 1
ATOM 4318 C C . THR A 1 527 ? -22.757 -9.342 54.600 1.00 83.50 527 THR A C 1
ATOM 4320 O O . THR A 1 527 ? -23.041 -8.173 54.833 1.00 83.50 527 THR A O 1
ATOM 4323 N N . HIS A 1 528 ? -23.031 -9.908 53.422 1.00 86.38 528 HIS A N 1
ATOM 4324 C CA . HIS A 1 528 ? -23.662 -9.163 52.336 1.00 86.38 528 HIS A CA 1
ATOM 4325 C C . HIS A 1 528 ? -25.099 -8.736 52.660 1.00 86.38 528 HIS A C 1
ATOM 4327 O O . HIS A 1 528 ? -25.492 -7.621 52.326 1.00 86.38 528 HIS A O 1
ATOM 4333 N N . LEU A 1 529 ? -25.882 -9.579 53.348 1.00 85.38 529 LEU A N 1
ATOM 4334 C CA . LEU A 1 529 ? -27.211 -9.186 53.830 1.00 85.38 529 LEU A CA 1
ATOM 4335 C C . LEU A 1 529 ? -27.118 -8.018 54.820 1.00 85.38 529 LEU A C 1
ATOM 4337 O O . LEU A 1 529 ? -27.907 -7.081 54.738 1.00 85.38 529 LEU A O 1
ATOM 4341 N N . GLN A 1 530 ? -26.156 -8.054 55.744 1.00 84.00 530 GLN A N 1
ATOM 4342 C CA . GLN A 1 530 ? -25.917 -6.963 56.688 1.00 84.00 530 GLN A CA 1
ATOM 4343 C C . GLN A 1 530 ? -25.520 -5.677 55.968 1.00 84.00 530 GLN A C 1
ATOM 4345 O O . GLN A 1 530 ? -26.098 -4.634 56.252 1.00 84.00 530 GLN A O 1
ATOM 4350 N N . GLU A 1 531 ? -24.581 -5.743 55.024 1.00 84.12 531 GLU A N 1
ATOM 4351 C CA . GLU A 1 531 ? -24.184 -4.598 54.202 1.00 84.12 531 GLU A CA 1
ATOM 4352 C C . GLU A 1 531 ? -25.370 -4.034 53.419 1.00 84.12 531 GLU A C 1
ATOM 4354 O O . GLU A 1 531 ? -25.572 -2.822 53.401 1.00 84.12 531 GLU A O 1
ATOM 4359 N N . LEU A 1 532 ? -26.210 -4.896 52.842 1.00 86.19 532 LEU A N 1
ATOM 4360 C CA . LEU A 1 532 ? -27.426 -4.487 52.147 1.00 86.19 532 LEU A CA 1
ATOM 4361 C C . LEU A 1 532 ? -28.400 -3.767 53.091 1.00 86.19 532 LEU A C 1
ATOM 4363 O O . LEU A 1 532 ? -28.946 -2.720 52.744 1.00 86.19 532 LEU A O 1
ATOM 4367 N N . VAL A 1 533 ? -28.580 -4.289 54.308 1.00 84.81 533 VAL A N 1
ATOM 4368 C CA . VAL A 1 533 ? -29.382 -3.627 55.341 1.00 84.81 533 VAL A CA 1
ATOM 4369 C C . VAL A 1 533 ? -28.758 -2.284 55.725 1.00 84.81 533 VAL A C 1
ATOM 4371 O O . VAL A 1 533 ? -29.481 -1.300 55.794 1.00 84.81 533 VAL A O 1
ATOM 4374 N N . ILE A 1 534 ? -27.437 -2.190 55.897 1.00 83.69 534 ILE A N 1
ATOM 4375 C CA . ILE A 1 534 ? -26.739 -0.931 56.204 1.00 83.69 534 ILE A CA 1
ATOM 4376 C C . ILE A 1 534 ? -26.926 0.097 55.080 1.00 83.69 534 ILE A C 1
ATOM 4378 O O . ILE A 1 534 ? -27.222 1.252 55.368 1.00 83.69 534 ILE A O 1
ATOM 4382 N N . ILE A 1 535 ? -26.811 -0.311 53.812 1.00 83.31 535 ILE A N 1
ATOM 4383 C CA . ILE A 1 535 ? -27.026 0.558 52.641 1.00 83.31 535 ILE A CA 1
ATOM 4384 C C . ILE A 1 535 ? -28.456 1.128 52.630 1.00 83.31 535 ILE A C 1
ATOM 4386 O O . ILE A 1 535 ? -28.668 2.279 52.225 1.00 83.31 535 ILE A O 1
ATOM 4390 N N . PHE A 1 536 ? -29.439 0.337 53.071 1.00 84.19 536 PHE A N 1
ATOM 4391 C CA . PHE A 1 536 ? -30.848 0.736 53.108 1.00 84.19 536 PHE A CA 1
ATOM 4392 C C . PHE A 1 536 ? -31.303 1.385 54.424 1.00 84.19 536 PHE A C 1
ATOM 4394 O O . PHE A 1 536 ? -32.350 2.034 54.448 1.00 84.19 536 PHE A O 1
ATOM 4401 N N . LEU A 1 537 ? -30.523 1.282 55.496 1.00 78.38 537 LEU A N 1
ATOM 4402 C CA . LEU A 1 537 ? -30.741 2.040 56.723 1.00 78.38 537 LEU A CA 1
ATOM 4403 C C . LEU A 1 537 ? -30.229 3.480 56.550 1.00 78.38 537 LEU A C 1
ATOM 4405 O O . LEU A 1 537 ? -29.281 3.757 55.818 1.00 78.38 537 LEU A O 1
ATOM 4409 N N . GLU A 1 538 ? -30.900 4.440 57.185 1.00 64.62 538 GLU A N 1
ATOM 4410 C CA . GLU A 1 538 ? -30.553 5.854 57.034 1.00 64.62 538 GLU A CA 1
ATOM 4411 C C . GLU A 1 538 ? -29.135 6.178 57.558 1.00 64.62 538 GLU A C 1
ATOM 4413 O O . GLU A 1 538 ? -28.765 5.737 58.647 1.00 64.62 538 GLU A O 1
ATOM 4418 N N . PRO A 1 539 ? -28.349 7.021 56.855 1.00 56.84 539 PRO A N 1
ATOM 4419 C CA . PRO A 1 539 ? -27.016 7.457 57.288 1.00 56.84 539 PRO A CA 1
ATOM 4420 C C . PRO A 1 539 ? -27.039 8.368 58.527 1.00 56.84 539 PRO A C 1
ATOM 4422 O O . PRO A 1 539 ? -25.980 8.697 59.068 1.00 56.84 539 PRO A O 1
ATOM 4425 N N . ASP A 1 540 ? -28.229 8.774 58.975 1.00 53.97 540 ASP A N 1
ATOM 4426 C CA . ASP A 1 540 ? -28.431 9.639 60.135 1.00 53.97 540 ASP A CA 1
ATOM 4427 C C . ASP A 1 540 ? -28.812 8.873 61.407 1.00 53.97 540 ASP A C 1
ATOM 4429 O O . ASP A 1 540 ? -29.116 9.504 62.416 1.00 53.97 540 ASP A O 1
ATOM 4433 N N . VAL A 1 541 ? -28.716 7.535 61.424 1.00 55.34 541 VAL A N 1
ATOM 4434 C CA . VAL A 1 541 ? -28.706 6.795 62.696 1.00 55.34 541 VAL A CA 1
ATOM 4435 C C . VAL A 1 541 ? -27.409 7.158 63.442 1.00 55.34 541 VAL A C 1
ATOM 4437 O O . VAL A 1 541 ? -26.319 6.758 63.008 1.00 55.34 541 VAL A O 1
ATOM 4440 N N . PRO A 1 542 ? -27.468 7.924 64.551 1.00 44.75 542 PRO A N 1
ATOM 4441 C CA . PRO A 1 542 ? -26.275 8.374 65.257 1.00 44.75 542 PRO A CA 1
ATOM 4442 C C . PRO A 1 542 ? -25.562 7.151 65.845 1.00 44.75 542 PRO A C 1
ATOM 4444 O O . PRO A 1 542 ? -26.061 6.526 66.777 1.00 44.75 542 PRO A O 1
ATOM 4447 N N . GLY A 1 543 ? -24.419 6.772 65.268 1.00 53.72 543 GLY A N 1
ATOM 4448 C CA . GLY A 1 543 ? -23.640 5.603 65.699 1.00 53.72 543 GLY A CA 1
ATOM 4449 C C . GLY A 1 543 ? -22.920 4.856 64.574 1.00 53.72 543 GLY A C 1
ATOM 4450 O O . GLY A 1 543 ? -21.877 4.267 64.830 1.00 53.72 543 GLY A O 1
ATOM 4451 N N . LEU A 1 544 ? -23.400 4.930 63.326 1.00 49.12 544 LEU A N 1
ATOM 4452 C CA . LEU A 1 544 ? -22.809 4.176 62.205 1.00 49.12 544 LEU A CA 1
ATOM 4453 C C . LEU A 1 544 ? -21.526 4.807 61.621 1.00 49.12 544 LEU A C 1
ATOM 4455 O O . LEU A 1 544 ? -20.634 4.079 61.196 1.00 49.12 544 LEU A O 1
ATOM 4459 N N . ARG A 1 545 ? -21.355 6.140 61.673 1.00 48.81 545 ARG A N 1
ATOM 4460 C CA . ARG A 1 545 ? -20.175 6.835 61.093 1.00 48.81 545 ARG A CA 1
ATOM 4461 C C . ARG A 1 545 ? -18.834 6.526 61.783 1.00 48.81 545 ARG A C 1
ATOM 4463 O O . ARG A 1 545 ? -17.790 6.848 61.232 1.00 48.81 545 ARG A O 1
ATOM 4470 N N . GLY A 1 546 ? -18.844 5.923 62.976 1.00 52.34 546 GLY A N 1
ATOM 4471 C CA . GLY A 1 546 ? -17.624 5.531 63.697 1.00 52.34 546 GLY A CA 1
ATOM 4472 C C . GLY A 1 546 ? -17.067 4.152 63.316 1.00 52.34 546 GLY A C 1
ATOM 4473 O O . GLY A 1 546 ? -15.949 3.829 63.707 1.00 52.34 546 GLY A O 1
ATOM 4474 N N . PHE A 1 547 ? -17.824 3.340 62.569 1.00 49.44 547 PHE A N 1
ATOM 4475 C CA . PHE A 1 547 ? -17.497 1.926 62.343 1.00 49.44 547 PHE A CA 1
ATOM 4476 C C . PHE A 1 547 ? -16.596 1.661 61.129 1.00 49.44 547 PHE A C 1
ATOM 4478 O O . PHE A 1 547 ? -15.843 0.689 61.150 1.00 49.44 547 PHE A O 1
ATOM 4485 N N . GLU A 1 548 ? -16.583 2.536 60.117 1.00 49.22 548 GLU A N 1
ATOM 4486 C CA . GLU A 1 548 ? -15.735 2.355 58.922 1.00 49.22 548 GLU A CA 1
ATOM 4487 C C . GLU A 1 548 ? -14.223 2.395 59.234 1.00 49.22 548 GLU A C 1
ATOM 4489 O O . GLU A 1 548 ? -13.426 1.864 58.467 1.00 49.22 548 GLU A O 1
ATOM 4494 N N . GLN A 1 549 ? -13.801 2.961 60.374 1.00 47.56 549 GLN A N 1
ATOM 4495 C CA . GLN A 1 549 ? -12.379 3.069 60.744 1.00 47.56 549 GLN A CA 1
ATOM 4496 C C . GLN A 1 549 ? -11.863 1.980 61.706 1.00 47.56 549 GLN A C 1
ATOM 4498 O O . GLN A 1 549 ? -10.659 1.930 61.949 1.00 47.56 549 GLN A O 1
ATOM 4503 N N . GLN A 1 550 ? -12.711 1.087 62.239 1.00 47.69 550 GLN A N 1
ATOM 4504 C CA . GLN A 1 550 ? -12.292 0.059 63.220 1.00 47.69 550 GLN A CA 1
ATOM 4505 C C . GLN A 1 550 ? -12.310 -1.391 62.703 1.00 47.69 550 GLN A C 1
ATOM 4507 O O . GLN A 1 550 ? -12.001 -2.314 63.455 1.00 47.69 550 GLN A O 1
ATOM 4512 N N . GLN A 1 551 ? -12.608 -1.624 61.423 1.00 44.56 551 GLN A N 1
ATOM 4513 C CA . GLN A 1 551 ? -12.825 -2.973 60.884 1.00 44.56 551 GLN A CA 1
ATOM 4514 C C . GLN A 1 551 ? -11.575 -3.844 60.661 1.00 44.56 551 GLN A C 1
ATOM 4516 O O . GLN A 1 551 ? -11.707 -4.951 60.145 1.00 44.56 551 GLN A O 1
ATOM 4521 N N . THR A 1 552 ? -10.361 -3.435 61.041 1.00 43.09 552 THR A N 1
ATOM 4522 C CA . THR A 1 552 ? -9.195 -4.203 60.586 1.00 43.09 552 THR A CA 1
ATOM 4523 C C . THR A 1 552 ? -8.956 -5.537 61.301 1.00 43.09 552 THR A C 1
ATOM 4525 O O . THR A 1 552 ? -8.534 -6.445 60.596 1.00 43.09 552 THR A O 1
ATOM 4528 N N . HIS A 1 553 ? -9.193 -5.766 62.605 1.00 41.12 553 HIS A N 1
ATOM 4529 C CA . HIS A 1 553 ? -8.520 -6.909 63.285 1.00 41.12 553 HIS A CA 1
ATOM 4530 C C . HIS A 1 553 ? -9.327 -7.804 64.265 1.00 41.12 553 HIS A C 1
ATOM 4532 O O . HIS A 1 553 ? -8.720 -8.443 65.124 1.00 41.12 553 HIS A O 1
ATOM 4538 N N . SER A 1 554 ? -10.650 -7.989 64.142 1.00 42.00 554 SER A N 1
ATOM 4539 C CA . SER A 1 554 ? -11.293 -9.102 64.880 1.00 42.00 554 SER A CA 1
ATOM 4540 C C . SER A 1 554 ? -12.518 -9.706 64.195 1.00 42.00 554 SER A C 1
ATOM 4542 O O . SER A 1 554 ? -13.566 -9.074 64.113 1.00 42.00 554 SER A O 1
ATOM 4544 N N . HIS A 1 555 ? -12.412 -10.982 63.814 1.00 47.31 555 HIS A N 1
ATOM 4545 C CA . HIS A 1 555 ? -13.475 -11.793 63.201 1.00 47.31 555 HIS A CA 1
ATOM 4546 C C . HIS A 1 555 ? -14.708 -12.064 64.094 1.00 47.31 555 HIS A C 1
ATOM 4548 O O . HIS A 1 555 ? -15.610 -12.762 63.654 1.00 47.31 555 HIS A O 1
ATOM 4554 N N . ASN A 1 556 ? -14.792 -11.513 65.314 1.00 46.03 556 ASN A N 1
ATOM 4555 C CA . ASN A 1 556 ? -15.785 -11.938 66.313 1.00 46.03 556 ASN A CA 1
ATOM 4556 C C . ASN A 1 556 ? -16.660 -10.835 66.947 1.00 46.03 556 ASN A C 1
ATOM 4558 O O . ASN A 1 556 ? -17.327 -11.126 67.935 1.00 46.03 556 ASN A O 1
ATOM 4562 N N . THR A 1 557 ? -16.708 -9.590 66.451 1.00 44.56 557 THR A N 1
ATOM 4563 C CA . THR A 1 557 ? -17.369 -8.502 67.227 1.00 44.56 557 THR A CA 1
ATOM 4564 C C . THR A 1 557 ? -18.334 -7.552 66.510 1.00 44.56 557 THR A C 1
ATOM 4566 O O . THR A 1 557 ? -18.822 -6.634 67.163 1.00 44.56 557 THR A O 1
ATOM 4569 N N . CYS A 1 558 ? -18.730 -7.750 65.251 1.00 46.06 558 CYS A N 1
ATOM 4570 C CA . CYS A 1 558 ? -19.699 -6.841 64.608 1.00 46.06 558 CYS A CA 1
ATOM 4571 C C . CYS A 1 558 ? -20.971 -7.557 64.138 1.00 46.06 558 CYS A C 1
ATOM 4573 O O . CYS A 1 558 ? -21.188 -7.735 62.948 1.00 46.06 558 CYS A O 1
ATOM 4575 N N . TRP A 1 559 ? -21.830 -7.931 65.090 1.00 53.50 559 TRP A N 1
ATOM 4576 C CA . TRP A 1 559 ? -23.127 -8.576 64.840 1.00 53.50 559 TRP A CA 1
ATOM 4577 C C . TRP A 1 559 ? -24.284 -7.759 65.439 1.00 53.50 559 TRP A C 1
ATOM 4579 O O . TRP A 1 559 ? -25.070 -8.274 66.230 1.00 53.50 559 TRP A O 1
ATOM 4589 N N . TRP A 1 560 ? -24.388 -6.466 65.116 1.00 59.53 560 TRP A N 1
ATOM 4590 C CA . TRP A 1 560 ? -25.447 -5.605 65.662 1.00 59.53 560 TRP A CA 1
ATOM 4591 C C . TRP A 1 560 ? -26.279 -4.971 64.544 1.00 59.53 560 TRP A C 1
ATOM 4593 O O . TRP A 1 560 ? -25.924 -3.923 64.013 1.00 59.53 560 TRP A O 1
ATOM 4603 N N . LEU A 1 561 ? -27.415 -5.591 64.214 1.00 60.06 561 LEU A N 1
ATOM 4604 C CA . LEU A 1 561 ? -28.521 -4.903 63.548 1.00 60.06 561 LEU A CA 1
ATOM 4605 C C . LEU A 1 561 ? -29.362 -4.172 64.616 1.00 60.06 561 LEU A C 1
ATOM 4607 O O . LEU A 1 561 ? -29.548 -4.710 65.713 1.00 60.06 561 LEU A O 1
ATOM 4611 N N . PRO A 1 562 ? -29.859 -2.944 64.362 1.00 59.34 562 PRO A N 1
ATOM 4612 C CA . PRO A 1 562 ? -30.741 -2.250 65.297 1.00 59.34 562 PRO A CA 1
ATOM 4613 C C . PRO A 1 562 ? -31.941 -3.127 65.679 1.00 59.34 562 PRO A C 1
ATOM 4615 O O . PRO A 1 562 ? -32.589 -3.692 64.806 1.00 59.34 562 PRO A O 1
ATOM 4618 N N . ARG A 1 563 ? -32.283 -3.197 66.975 1.00 55.16 563 ARG A N 1
ATOM 4619 C CA . ARG A 1 563 ? -33.408 -4.018 67.485 1.00 55.16 563 ARG A CA 1
ATOM 4620 C C . ARG A 1 563 ? -34.780 -3.647 66.903 1.00 55.16 563 ARG A C 1
ATOM 4622 O O . ARG A 1 563 ? -35.730 -4.400 67.068 1.00 55.16 563 ARG A O 1
ATOM 4629 N N . SER A 1 564 ? -34.897 -2.488 66.260 1.00 58.44 564 SER A N 1
ATOM 4630 C CA . SER A 1 564 ? -36.094 -2.050 65.545 1.00 58.44 564 SER A CA 1
ATOM 4631 C C . SER A 1 564 ? -35.714 -1.668 64.118 1.00 58.44 564 SER A C 1
ATOM 4633 O O . SER A 1 564 ? -35.293 -0.537 63.859 1.00 58.44 564 SER A O 1
ATOM 4635 N N . LEU A 1 565 ? -35.835 -2.620 63.197 1.00 64.19 565 LEU A N 1
ATOM 4636 C CA . LEU A 1 565 ? -35.612 -2.373 61.779 1.00 64.19 565 LEU A CA 1
ATOM 4637 C C . LEU A 1 565 ? -36.877 -1.745 61.154 1.00 64.19 565 LEU A C 1
ATOM 4639 O O . LEU A 1 565 ? -37.996 -2.121 61.513 1.00 64.19 565 LEU A O 1
ATOM 4643 N N . PRO A 1 566 ? -36.753 -0.777 60.230 1.00 67.62 566 PRO A N 1
ATOM 4644 C CA . PRO A 1 566 ? -37.895 -0.235 59.498 1.00 67.62 566 PRO A CA 1
ATOM 4645 C C . PRO A 1 566 ? -38.696 -1.316 58.755 1.00 67.62 566 PRO A C 1
ATOM 4647 O O . PRO A 1 566 ? -38.149 -2.324 58.313 1.00 67.62 566 PRO A O 1
ATOM 4650 N N . LYS A 1 567 ? -39.994 -1.076 58.520 1.00 68.12 567 LYS A N 1
ATOM 4651 C CA . LYS A 1 567 ? -40.906 -2.035 57.855 1.00 68.12 567 LYS A CA 1
ATOM 4652 C C . LYS A 1 567 ? -40.398 -2.573 56.508 1.00 68.12 567 LYS A C 1
ATOM 4654 O O . LYS A 1 567 ? -40.721 -3.700 56.152 1.00 68.12 567 LYS A O 1
ATOM 4659 N N . HIS A 1 568 ? -39.617 -1.798 55.755 1.00 67.38 568 HIS A N 1
ATOM 4660 C CA . HIS A 1 568 ? -39.053 -2.242 54.476 1.00 67.38 568 HIS A CA 1
ATOM 4661 C C . HIS A 1 568 ? -37.896 -3.240 54.643 1.00 67.38 568 HIS A C 1
ATOM 4663 O O . HIS A 1 568 ? -37.705 -4.089 53.780 1.00 67.38 568 HIS A O 1
ATOM 4669 N N . VAL A 1 569 ? -37.181 -3.222 55.771 1.00 69.19 569 VAL A N 1
ATOM 4670 C CA . VAL A 1 569 ? -36.108 -4.184 56.062 1.00 69.19 569 VAL A CA 1
ATOM 4671 C C . VAL A 1 569 ? -36.673 -5.589 56.305 1.00 69.19 569 VAL A C 1
ATOM 4673 O O . VAL A 1 569 ? -36.058 -6.574 55.914 1.00 69.19 569 VAL A O 1
ATOM 4676 N N . TYR A 1 570 ? -37.906 -5.706 56.809 1.00 76.50 570 TYR A N 1
ATOM 4677 C CA . TYR A 1 570 ? -38.622 -6.990 56.842 1.00 76.50 570 TYR A CA 1
ATOM 4678 C C . TYR A 1 570 ? -38.923 -7.542 55.452 1.00 76.50 570 TYR A C 1
ATOM 4680 O O . TYR A 1 570 ? -39.081 -8.747 55.296 1.00 76.50 570 TYR A O 1
ATOM 4688 N N . LYS A 1 571 ? -38.998 -6.702 54.418 1.00 82.38 571 LYS A N 1
ATOM 4689 C CA . LYS A 1 571 ? -39.156 -7.223 53.063 1.00 82.38 571 LYS A CA 1
ATOM 4690 C C . LYS A 1 571 ? -37.859 -7.874 52.550 1.00 82.38 571 LYS A C 1
ATOM 4692 O O . LYS A 1 571 ? -37.957 -8.763 51.718 1.00 82.38 571 LYS A O 1
ATOM 4697 N N . LEU A 1 572 ? -36.678 -7.517 53.083 1.00 82.81 572 LEU A N 1
ATOM 4698 C CA . LEU A 1 572 ? -35.389 -8.132 52.708 1.00 82.81 572 LEU A CA 1
ATOM 4699 C C . LEU A 1 572 ? -35.259 -9.578 53.203 1.00 82.81 572 LEU A C 1
ATOM 4701 O O . LEU A 1 572 ? -34.599 -10.388 52.563 1.00 82.81 572 LEU A O 1
ATOM 4705 N N . ILE A 1 573 ? -35.897 -9.927 54.325 1.00 87.31 573 ILE A N 1
ATOM 4706 C CA . ILE A 1 573 ? -35.843 -11.298 54.858 1.00 87.31 573 ILE A CA 1
ATOM 4707 C C . ILE A 1 573 ? -36.823 -12.232 54.139 1.00 87.31 573 ILE A C 1
ATOM 4709 O O . ILE A 1 573 ? -36.636 -13.445 54.122 1.00 87.31 573 ILE A O 1
ATOM 4713 N N . GLN A 1 574 ? -37.863 -11.679 53.513 1.00 88.38 574 GLN A N 1
ATOM 4714 C CA . GLN A 1 574 ? -38.925 -12.459 52.889 1.00 88.38 574 GLN A CA 1
ATOM 4715 C C . GLN A 1 574 ? -38.432 -13.357 51.734 1.00 88.38 574 GLN A C 1
ATOM 4717 O O . GLN A 1 574 ? -38.824 -14.528 51.721 1.00 88.38 574 GLN A O 1
ATOM 4722 N N . PRO A 1 575 ? -37.552 -12.895 50.817 1.00 89.06 575 PRO A N 1
ATOM 4723 C CA . PRO A 1 575 ? -36.849 -13.750 49.857 1.00 89.06 575 PRO A CA 1
ATOM 4724 C C . PRO A 1 575 ? -36.198 -14.982 50.490 1.00 89.06 575 PRO A C 1
ATOM 4726 O O . PRO A 1 575 ? -36.404 -16.100 50.023 1.00 89.06 575 PRO A O 1
ATOM 4729 N N . ILE A 1 576 ? -35.487 -14.786 51.604 1.00 90.19 576 ILE A N 1
ATOM 4730 C CA . ILE A 1 576 ? -34.751 -15.834 52.325 1.00 90.19 576 ILE A CA 1
ATOM 4731 C C . ILE A 1 576 ? -35.727 -16.848 52.933 1.00 90.19 576 ILE A C 1
ATOM 4733 O O . ILE A 1 576 ? -35.516 -18.052 52.841 1.00 90.19 576 ILE A O 1
ATOM 4737 N N . LEU A 1 577 ? -36.847 -16.379 53.489 1.00 89.69 577 LEU A N 1
ATOM 4738 C CA . LEU A 1 577 ? -37.883 -17.256 54.047 1.00 89.69 577 LEU A CA 1
ATOM 4739 C C . LEU A 1 577 ? -38.692 -18.007 52.982 1.00 89.69 577 LEU A C 1
ATOM 4741 O O . LEU A 1 577 ? -39.303 -19.035 53.271 1.00 89.69 577 LEU A O 1
ATOM 4745 N N . THR A 1 578 ? -38.733 -17.484 51.757 1.00 89.06 578 THR A N 1
ATOM 4746 C CA . THR A 1 578 ? -39.530 -18.058 50.667 1.00 89.06 578 THR A CA 1
ATOM 4747 C C . THR A 1 578 ? -38.707 -19.035 49.828 1.00 89.06 578 THR A C 1
ATOM 4749 O O . THR A 1 578 ? -39.220 -20.083 49.428 1.00 89.06 578 THR A O 1
ATOM 4752 N N . LYS A 1 579 ? -37.425 -18.734 49.575 1.00 90.88 579 LYS A N 1
ATOM 4753 C CA . LYS A 1 579 ? -36.528 -19.571 48.774 1.00 90.88 579 LYS A CA 1
ATOM 4754 C C . LYS A 1 579 ? -35.585 -20.365 49.669 1.00 90.88 579 LYS A C 1
ATOM 4756 O O . LYS A 1 579 ? -34.580 -19.868 50.164 1.00 90.88 579 LYS A O 1
ATOM 4761 N N . ARG A 1 580 ? -35.887 -21.655 49.801 1.00 90.00 580 ARG A N 1
ATOM 4762 C CA . ARG A 1 580 ? -35.120 -22.596 50.625 1.00 90.00 580 ARG A CA 1
ATOM 4763 C C . ARG A 1 580 ? -33.620 -22.616 50.304 1.00 90.00 580 ARG A C 1
ATOM 4765 O O . ARG A 1 580 ? -32.831 -22.600 51.234 1.00 90.00 580 ARG A O 1
ATOM 4772 N N . SER A 1 581 ? -33.226 -22.629 49.029 1.00 91.19 581 SER A N 1
ATOM 4773 C CA . SER A 1 581 ? -31.801 -22.672 48.660 1.00 91.19 581 SER A CA 1
ATOM 4774 C C . SER A 1 581 ? -31.030 -21.456 49.178 1.00 91.19 581 SER A C 1
ATOM 4776 O O . SER A 1 581 ? -29.913 -21.593 49.653 1.00 91.19 581 SER A O 1
ATOM 4778 N N . LEU A 1 582 ? -31.656 -20.278 49.164 1.00 89.75 582 LEU A N 1
ATOM 4779 C CA . LEU A 1 582 ? -31.050 -19.049 49.665 1.00 89.75 582 LEU A CA 1
ATOM 4780 C C . LEU A 1 582 ? -30.908 -19.071 51.193 1.00 89.75 582 LEU A C 1
ATOM 4782 O O . LEU A 1 582 ? -29.899 -18.632 51.733 1.00 89.75 582 LEU A O 1
ATOM 4786 N N . PHE A 1 583 ? -31.897 -19.628 51.898 1.00 92.56 583 PHE A N 1
ATOM 4787 C CA . PHE A 1 583 ? -31.776 -19.892 53.332 1.00 92.56 583 PHE A CA 1
ATOM 4788 C C . PHE A 1 583 ? -30.610 -20.842 53.632 1.00 92.56 583 PHE A C 1
ATOM 4790 O O . PHE A 1 583 ? -29.836 -20.584 54.547 1.00 92.56 583 PHE A O 1
ATOM 4797 N N . GLU A 1 584 ? -30.468 -21.916 52.853 1.00 91.75 584 GLU A N 1
ATOM 4798 C CA . GLU A 1 584 ? -29.392 -22.902 53.007 1.00 91.75 584 GLU A CA 1
ATOM 4799 C C . GLU A 1 584 ? -28.002 -22.294 52.772 1.00 91.75 584 GLU A C 1
ATOM 4801 O O . GLU A 1 584 ? -27.077 -22.572 53.535 1.00 91.75 584 GLU A O 1
ATOM 4806 N N . GLU A 1 585 ? -27.867 -21.438 51.756 1.00 89.19 585 GLU A N 1
ATOM 4807 C CA . GLU A 1 585 ? -26.621 -20.736 51.426 1.00 89.19 585 GLU A CA 1
ATOM 4808 C C . GLU A 1 585 ? -26.230 -19.694 52.480 1.00 89.19 585 GLU A C 1
ATOM 4810 O O . GLU A 1 585 ? -25.053 -19.567 52.816 1.00 89.19 585 GLU A O 1
ATOM 4815 N N . LEU A 1 586 ? -27.204 -18.956 53.021 1.00 88.94 586 LEU A N 1
ATOM 4816 C CA . LEU A 1 586 ? -26.938 -17.875 53.972 1.00 88.94 586 LEU A CA 1
ATOM 4817 C C . LEU A 1 586 ? -26.777 -18.362 55.406 1.00 88.94 586 LEU A C 1
ATOM 4819 O O . LEU A 1 586 ? -25.923 -17.866 56.136 1.00 88.94 586 LEU A O 1
ATOM 4823 N N . VAL A 1 587 ? -27.606 -19.308 55.831 1.00 92.69 587 VAL A N 1
ATOM 4824 C CA . VAL A 1 587 ? -27.625 -19.799 57.206 1.00 92.69 587 VAL A CA 1
ATOM 4825 C C . VAL A 1 587 ? -26.749 -21.035 57.267 1.00 92.69 587 VAL A C 1
ATOM 4827 O O . VAL A 1 587 ? -27.252 -22.143 57.148 1.00 92.69 587 VAL A O 1
ATOM 4830 N N . ILE A 1 588 ? -25.433 -20.887 57.406 1.00 91.44 588 ILE A N 1
ATOM 4831 C CA . ILE A 1 588 ? -24.500 -22.026 57.362 1.00 91.44 588 ILE A CA 1
ATOM 4832 C C . ILE A 1 588 ? -24.471 -22.765 58.709 1.00 91.44 588 ILE A C 1
ATOM 4834 O O . ILE A 1 588 ? -24.361 -23.993 58.738 1.00 91.44 588 ILE A O 1
ATOM 4838 N N . SER A 1 589 ? -24.624 -22.028 59.809 1.00 93.62 589 SER A N 1
ATOM 4839 C CA . SER A 1 589 ? -24.522 -22.506 61.189 1.00 93.62 589 SER A CA 1
ATOM 4840 C C . SER A 1 589 ? -25.729 -22.117 62.052 1.00 93.62 589 SER A C 1
ATOM 4842 O O . SER A 1 589 ? -26.570 -21.303 61.668 1.00 93.62 589 SER A O 1
ATOM 4844 N N . ILE A 1 590 ? -25.829 -22.690 63.255 1.00 93.56 590 ILE A N 1
ATOM 4845 C CA . ILE A 1 590 ? -26.852 -22.271 64.219 1.00 93.56 590 ILE A CA 1
ATOM 4846 C C . ILE A 1 590 ? -26.664 -20.813 64.655 1.00 93.56 590 ILE A C 1
ATOM 4848 O O . ILE A 1 590 ? -27.649 -20.101 64.818 1.00 93.56 590 ILE A O 1
ATOM 4852 N N . ASP A 1 591 ? -25.424 -20.339 64.786 1.00 92.44 591 ASP A N 1
ATOM 4853 C CA . ASP A 1 591 ? -25.151 -18.960 65.199 1.00 92.44 591 ASP A CA 1
ATOM 4854 C C . ASP A 1 591 ? -25.681 -17.962 64.148 1.00 92.44 591 ASP A C 1
ATOM 4856 O O . ASP A 1 591 ? -26.268 -16.944 64.513 1.00 92.44 591 ASP A O 1
ATOM 4860 N N . ASP A 1 592 ? -25.606 -18.313 62.858 1.00 90.88 592 ASP A N 1
ATOM 4861 C CA . ASP A 1 592 ? -26.205 -17.562 61.744 1.00 90.88 592 ASP A CA 1
ATOM 4862 C C . ASP A 1 592 ? -27.738 -17.468 61.866 1.00 90.88 592 ASP A C 1
ATOM 4864 O O . ASP A 1 592 ? -28.330 -16.396 61.700 1.00 90.88 592 ASP A O 1
ATOM 4868 N N . LEU A 1 593 ? -28.394 -18.586 62.202 1.00 93.62 593 LEU A N 1
ATOM 4869 C CA . LEU A 1 593 ? -29.845 -18.649 62.407 1.00 93.62 593 LEU A CA 1
ATOM 4870 C C . LEU A 1 593 ? -30.277 -17.801 63.604 1.00 93.62 593 LEU A C 1
ATOM 4872 O O . LEU A 1 593 ? -31.256 -17.059 63.520 1.00 93.62 593 LEU A O 1
ATOM 4876 N N . LEU A 1 594 ? -29.560 -17.925 64.720 1.00 91.69 594 LEU A N 1
ATOM 4877 C CA . LEU A 1 594 ? -29.831 -17.181 65.947 1.00 91.69 594 LEU A CA 1
ATOM 4878 C C . LEU A 1 594 ? -29.618 -15.686 65.727 1.00 91.69 594 LEU A C 1
ATOM 4880 O O . LEU A 1 594 ? -30.433 -14.879 66.172 1.00 91.69 594 LEU A O 1
ATOM 4884 N N . PHE A 1 595 ? -28.569 -15.319 64.990 1.00 87.62 595 PHE A N 1
ATOM 4885 C CA . PHE A 1 595 ? -28.301 -13.942 64.606 1.00 87.62 595 PHE A CA 1
ATOM 4886 C C . PHE A 1 595 ? -29.446 -13.351 63.773 1.00 87.62 595 PHE A C 1
ATOM 4888 O O . PHE A 1 595 ? -29.947 -12.267 64.094 1.00 87.62 595 PHE A O 1
ATOM 4895 N N . LEU A 1 596 ? -29.905 -14.064 62.738 1.00 88.69 596 LEU A N 1
ATOM 4896 C CA . LEU A 1 596 ? -31.052 -13.635 61.937 1.00 88.69 596 LEU A CA 1
ATOM 4897 C C . LEU A 1 596 ? -32.328 -13.539 62.777 1.00 88.69 596 LEU A C 1
ATOM 4899 O O . LEU A 1 596 ? -33.035 -12.538 62.705 1.00 88.69 596 LEU A O 1
ATOM 4903 N N . ALA A 1 597 ? -32.614 -14.538 63.608 1.00 89.25 597 ALA A N 1
ATOM 4904 C CA . ALA A 1 597 ? -33.804 -14.551 64.451 1.00 89.25 597 ALA A CA 1
ATOM 4905 C C . ALA A 1 597 ? -33.808 -13.409 65.478 1.00 89.25 597 ALA A C 1
ATOM 4907 O O . ALA A 1 597 ? -34.846 -12.786 65.698 1.00 89.25 597 ALA A O 1
ATOM 4908 N N . ALA A 1 598 ? -32.653 -13.090 66.066 1.00 87.12 598 ALA A N 1
ATOM 4909 C CA . ALA A 1 598 ? -32.503 -11.958 66.974 1.00 87.12 598 ALA A CA 1
ATOM 4910 C C . ALA A 1 598 ? -32.658 -10.611 66.250 1.00 87.12 598 ALA A C 1
ATOM 4912 O O . ALA A 1 598 ? -33.242 -9.678 66.801 1.00 87.12 598 ALA A O 1
ATOM 4913 N N . SER A 1 599 ? -32.158 -10.518 65.015 1.00 82.06 599 SER A N 1
ATOM 4914 C CA . SER A 1 599 ? -32.232 -9.303 64.192 1.00 82.06 599 SER A CA 1
ATOM 4915 C C . SER A 1 599 ? -33.624 -9.072 63.593 1.00 82.06 599 SER A C 1
ATOM 4917 O O . SER A 1 599 ? -34.011 -7.933 63.348 1.00 82.06 599 SER A O 1
ATOM 4919 N N . PHE A 1 600 ? -34.390 -10.144 63.380 1.00 86.50 600 PHE A N 1
ATOM 4920 C CA . PHE A 1 600 ? -35.707 -10.133 62.749 1.00 86.50 600 PHE A CA 1
ATOM 4921 C C . PHE A 1 600 ? -36.730 -10.902 63.603 1.00 86.50 600 PHE A C 1
ATOM 4923 O O . PHE A 1 600 ? -37.329 -11.887 63.161 1.00 86.50 600 PHE A O 1
ATOM 4930 N N . SER A 1 601 ? -36.952 -10.442 64.838 1.00 86.56 601 SER A N 1
ATOM 4931 C CA . SER A 1 601 ? -37.751 -11.157 65.847 1.00 86.56 601 SER A CA 1
ATOM 4932 C C . SER A 1 601 ? -39.158 -11.546 65.384 1.00 86.56 601 SER A C 1
ATOM 4934 O O . SER A 1 601 ? -39.634 -12.630 65.716 1.00 86.56 601 SER A O 1
ATOM 4936 N N . ASP A 1 602 ? -39.815 -10.713 64.572 1.00 84.38 602 ASP A N 1
ATOM 4937 C CA . ASP A 1 602 ? -41.194 -10.974 64.129 1.00 84.38 602 ASP A CA 1
ATOM 4938 C C . ASP A 1 602 ? -41.301 -12.153 63.153 1.00 84.38 602 ASP A C 1
ATOM 4940 O O . ASP A 1 602 ? -42.369 -12.746 63.002 1.00 84.38 602 ASP A O 1
ATOM 4944 N N . VAL A 1 603 ? -40.195 -12.529 62.506 1.00 89.06 603 VAL A N 1
ATOM 4945 C CA . VAL A 1 603 ? -40.127 -13.690 61.608 1.00 89.06 603 VAL A CA 1
ATOM 4946 C C . VAL A 1 603 ? -39.251 -14.816 62.154 1.00 89.06 603 VAL A C 1
ATOM 4948 O O . VAL A 1 603 ? -39.144 -15.859 61.510 1.00 89.06 603 VAL A O 1
ATOM 4951 N N . ALA A 1 604 ? -38.689 -14.667 63.356 1.00 90.19 604 ALA A N 1
ATOM 4952 C CA . ALA A 1 604 ? -37.899 -15.695 64.032 1.00 90.19 604 ALA A CA 1
ATOM 4953 C C . ALA A 1 604 ? -38.645 -17.039 64.101 1.00 90.19 604 ALA A C 1
ATOM 4955 O O . ALA A 1 604 ? -38.076 -18.097 63.836 1.00 90.19 604 ALA A O 1
ATOM 4956 N N . SER A 1 605 ? -39.957 -16.989 64.364 1.00 89.69 605 SER A N 1
ATOM 4957 C CA . SER A 1 605 ? -40.821 -18.177 64.351 1.00 89.69 605 SER A CA 1
ATOM 4958 C C . SER A 1 605 ? -40.907 -18.833 62.967 1.00 89.69 605 SER A C 1
ATOM 4960 O O . SER A 1 605 ? -40.950 -20.055 62.873 1.00 89.69 605 SER A O 1
ATOM 4962 N N . ASN A 1 606 ? -40.901 -18.061 61.879 1.00 91.81 606 ASN A N 1
ATOM 4963 C CA . ASN A 1 606 ? -40.909 -18.619 60.525 1.00 91.81 606 ASN A CA 1
ATOM 4964 C C . ASN A 1 606 ? -39.564 -19.272 60.193 1.00 91.81 606 ASN A C 1
ATOM 4966 O O . ASN A 1 606 ? -39.555 -20.388 59.682 1.00 91.81 606 ASN A O 1
ATOM 4970 N N . MET A 1 607 ? -38.448 -18.626 60.551 1.00 93.56 607 MET A N 1
ATOM 4971 C CA . MET A 1 607 ? -37.095 -19.165 60.354 1.00 93.56 607 MET A CA 1
ATOM 4972 C C . MET A 1 607 ? -36.919 -20.512 61.050 1.00 93.56 607 MET A C 1
ATOM 4974 O O . MET A 1 607 ? -36.535 -21.495 60.419 1.00 93.56 607 MET A O 1
ATOM 4978 N N . ILE A 1 608 ? -37.257 -20.590 62.341 1.00 94.94 608 ILE A N 1
ATOM 4979 C CA . ILE A 1 608 ? -37.113 -21.842 63.087 1.00 94.94 608 ILE A CA 1
ATOM 4980 C C . ILE A 1 608 ? -38.077 -22.910 62.573 1.00 94.94 608 ILE A C 1
ATOM 4982 O O . ILE A 1 608 ? -37.698 -24.072 62.468 1.00 94.94 608 ILE A O 1
ATOM 4986 N N . ASN A 1 609 ? -39.287 -22.534 62.149 1.00 91.94 609 ASN A N 1
ATOM 4987 C CA . ASN A 1 609 ? -40.209 -23.473 61.519 1.00 91.94 609 ASN A CA 1
ATOM 4988 C C . ASN A 1 609 ? -39.659 -24.034 60.201 1.00 91.94 609 ASN A C 1
ATOM 4990 O O . ASN A 1 609 ? -39.866 -25.217 59.939 1.00 91.94 609 ASN A O 1
ATOM 4994 N N . MET A 1 610 ? -38.929 -23.258 59.390 1.00 91.88 610 MET A N 1
ATOM 4995 C CA . MET A 1 610 ? -38.265 -23.790 58.188 1.00 91.88 610 MET A CA 1
ATOM 4996 C C . MET A 1 610 ? -37.247 -24.877 58.535 1.00 91.88 610 MET A C 1
ATOM 4998 O O . MET A 1 610 ? -37.165 -25.881 57.833 1.00 91.88 610 MET A O 1
ATOM 5002 N N . VAL A 1 611 ? -36.523 -24.715 59.644 1.00 94.81 611 VAL A N 1
ATOM 5003 C CA . VAL A 1 611 ? -35.552 -25.705 60.125 1.00 94.81 611 VAL A CA 1
ATOM 5004 C C . VAL A 1 611 ? -36.257 -26.922 60.729 1.00 94.81 611 VAL A C 1
ATOM 5006 O O . VAL A 1 611 ? -35.935 -28.059 60.398 1.00 94.81 611 VAL A O 1
ATOM 5009 N N . LEU A 1 612 ? -37.274 -26.714 61.569 1.00 93.81 612 LEU A N 1
ATOM 5010 C CA . LEU A 1 612 ? -38.010 -27.796 62.231 1.00 93.81 612 LEU A CA 1
ATOM 5011 C C . LEU A 1 612 ? -38.866 -28.616 61.257 1.00 93.81 612 LEU A C 1
ATOM 5013 O O . LEU A 1 612 ? -39.067 -29.806 61.471 1.00 93.81 612 LEU A O 1
ATOM 5017 N N . THR A 1 613 ? -39.352 -28.021 60.169 1.00 90.12 613 THR A N 1
ATOM 5018 C CA . THR A 1 613 ? -40.119 -28.749 59.141 1.00 90.12 613 THR A CA 1
ATOM 5019 C C . THR A 1 613 ? -39.235 -29.534 58.172 1.00 90.12 613 THR A C 1
ATOM 5021 O O . THR A 1 613 ? -39.736 -30.223 57.284 1.00 90.12 613 THR A O 1
ATOM 5024 N N . ASN A 1 614 ? -37.914 -29.464 58.352 1.00 90.00 614 ASN A N 1
ATOM 5025 C CA . ASN A 1 614 ? -36.950 -29.967 57.399 1.00 90.00 614 ASN A CA 1
ATOM 5026 C C . ASN A 1 614 ? -35.791 -30.681 58.094 1.00 90.00 614 ASN A C 1
ATOM 5028 O O . ASN A 1 614 ? -34.819 -30.085 58.551 1.00 90.00 614 ASN A O 1
ATOM 5032 N N . THR A 1 615 ? -35.879 -32.006 58.135 1.00 90.50 615 THR A N 1
ATOM 5033 C CA . THR A 1 615 ? -34.927 -32.837 58.875 1.00 90.50 615 THR A CA 1
ATOM 5034 C C . THR A 1 615 ? -33.486 -32.698 58.371 1.00 90.50 615 THR A C 1
ATOM 5036 O O . THR A 1 615 ? -32.566 -32.808 59.181 1.00 90.50 615 THR A O 1
ATOM 5039 N N . SER A 1 616 ? -33.257 -32.428 57.075 1.00 92.19 616 SER A N 1
ATOM 5040 C CA . SER A 1 616 ? -31.892 -32.213 56.567 1.00 92.19 616 SER A CA 1
ATOM 5041 C C . SER A 1 616 ? -31.286 -30.923 57.115 1.00 92.19 616 SER A C 1
ATOM 5043 O O . SER A 1 616 ? -30.142 -30.933 57.555 1.00 92.19 616 SER A O 1
ATOM 5045 N N . GLU A 1 617 ? -32.076 -29.851 57.160 1.00 94.00 617 GLU A N 1
ATOM 5046 C CA . GLU A 1 617 ? -31.659 -28.549 57.687 1.00 94.00 617 GLU A CA 1
ATOM 5047 C C . GLU A 1 617 ? -31.459 -28.579 59.193 1.00 94.00 617 GLU A C 1
ATOM 5049 O O . GLU A 1 617 ? -30.440 -28.111 59.694 1.00 94.00 617 GLU A O 1
ATOM 5054 N N . PHE A 1 618 ? -32.368 -29.232 59.918 1.00 95.25 618 PHE A N 1
ATOM 5055 C CA . PHE A 1 618 ? -32.184 -29.471 61.344 1.00 95.25 618 PHE A CA 1
ATOM 5056 C C . PHE A 1 618 ? -30.874 -30.222 61.613 1.00 95.25 618 PHE A C 1
ATOM 5058 O O . PHE A 1 618 ? -30.087 -29.828 62.467 1.00 95.25 618 PHE A O 1
ATOM 5065 N N . LYS A 1 619 ? -30.598 -31.290 60.856 1.00 94.19 619 LYS A N 1
ATOM 5066 C CA . LYS A 1 619 ? -29.356 -32.058 60.998 1.00 94.19 619 LYS A CA 1
ATOM 5067 C C . LYS A 1 619 ? -28.112 -31.227 60.669 1.00 94.19 619 LYS A C 1
ATOM 5069 O O . LYS A 1 619 ? -27.080 -31.446 61.299 1.00 94.19 619 LYS A O 1
ATOM 5074 N N . ARG A 1 620 ? -28.208 -30.333 59.682 1.00 95.25 620 ARG A N 1
ATOM 5075 C CA . ARG A 1 620 ? -27.118 -29.460 59.235 1.00 95.25 620 ARG A CA 1
ATOM 5076 C C . ARG A 1 620 ? -26.769 -28.405 60.283 1.00 95.25 620 ARG A C 1
ATOM 5078 O O . ARG A 1 620 ? -25.592 -28.231 60.571 1.00 95.25 620 ARG A O 1
ATOM 5085 N N . LEU A 1 621 ? -27.777 -27.745 60.853 1.00 96.06 621 LEU A N 1
ATOM 5086 C CA . LEU A 1 621 ? -27.586 -26.642 61.798 1.00 96.06 621 LEU A CA 1
ATOM 5087 C C . LEU A 1 621 ? -27.334 -27.115 63.235 1.00 96.06 621 LEU A C 1
ATOM 5089 O O . LEU A 1 621 ? -26.598 -26.458 63.960 1.00 96.06 621 LEU A O 1
ATOM 5093 N N . PHE A 1 622 ? -27.904 -28.254 63.642 1.00 96.00 622 PHE A N 1
ATOM 5094 C CA . PHE A 1 622 ? -27.753 -28.808 64.990 1.00 96.00 622 PHE A CA 1
ATOM 5095 C C . PHE A 1 622 ? -26.826 -30.025 64.977 1.00 96.00 622 PHE A C 1
ATOM 5097 O O . PHE A 1 622 ? -27.226 -31.160 64.674 1.00 96.00 622 PHE A O 1
ATOM 5104 N N . THR A 1 623 ? -25.564 -29.779 65.314 1.00 95.00 623 THR A N 1
ATOM 5105 C CA . THR A 1 623 ? -24.494 -30.784 65.327 1.00 95.00 623 THR A CA 1
ATOM 5106 C C . THR A 1 623 ? -24.086 -31.191 66.739 1.00 95.00 623 THR A C 1
ATOM 5108 O O . THR A 1 623 ? -23.596 -32.305 66.929 1.00 95.00 623 THR A O 1
ATOM 5111 N N . SER A 1 624 ? -24.346 -30.332 67.728 1.00 96.19 624 SER A N 1
ATOM 5112 C CA . SER A 1 624 ? -23.995 -30.526 69.132 1.00 96.19 624 SER A CA 1
ATOM 5113 C C . SER A 1 624 ? -25.154 -30.188 70.080 1.00 96.19 624 SER A C 1
ATOM 5115 O O . SER A 1 624 ? -26.115 -29.513 69.712 1.00 96.19 624 SER A O 1
ATOM 5117 N N . ASN A 1 625 ? -25.069 -30.663 71.324 1.00 93.69 625 ASN A N 1
ATOM 5118 C CA . ASN A 1 625 ? -26.036 -30.298 72.365 1.00 93.69 625 ASN A CA 1
ATOM 5119 C C . ASN A 1 625 ? -25.951 -28.808 72.742 1.00 93.69 625 ASN A C 1
ATOM 5121 O O . ASN A 1 625 ? -26.937 -28.247 73.207 1.00 93.69 625 ASN A O 1
ATOM 5125 N N . ASP A 1 626 ? -24.792 -28.175 72.535 1.00 95.25 626 ASP A N 1
ATOM 5126 C CA . ASP A 1 626 ? -24.623 -26.733 72.737 1.00 95.25 626 ASP A CA 1
ATOM 5127 C C . ASP A 1 626 ? -25.497 -25.943 71.751 1.00 95.25 626 ASP A C 1
ATOM 5129 O O . ASP A 1 626 ? -26.222 -25.037 72.157 1.00 95.25 626 ASP A O 1
ATOM 5133 N N . ASP A 1 627 ? -25.543 -26.371 70.482 1.00 95.25 627 ASP A N 1
ATOM 5134 C CA . ASP A 1 627 ? -26.410 -25.777 69.453 1.00 95.25 627 ASP A CA 1
ATOM 5135 C C . ASP A 1 627 ? -27.889 -25.830 69.871 1.00 95.25 627 ASP A C 1
ATOM 5137 O O . ASP A 1 627 ? -28.629 -24.857 69.708 1.00 95.25 627 ASP A O 1
ATOM 5141 N N . LEU A 1 628 ? -28.322 -26.966 70.438 1.00 94.19 628 LEU A N 1
ATOM 5142 C CA . LEU A 1 628 ? -29.683 -27.127 70.949 1.00 94.19 628 LEU A CA 1
ATOM 5143 C C . LEU A 1 628 ? -29.959 -26.177 72.114 1.00 94.19 628 LEU A C 1
ATOM 5145 O O . LEU A 1 628 ? -30.990 -25.512 72.111 1.00 94.19 628 LEU A O 1
ATOM 5149 N N . GLN A 1 629 ? -29.044 -26.069 73.081 1.00 93.56 629 GLN A N 1
ATOM 5150 C CA . GLN A 1 629 ? -29.233 -25.178 74.224 1.00 93.56 629 GLN A CA 1
ATOM 5151 C C . GLN A 1 629 ? -29.337 -23.714 73.780 1.00 93.56 629 GLN A C 1
ATOM 5153 O O . GLN A 1 629 ? -30.265 -23.017 74.190 1.00 93.56 629 GLN A O 1
ATOM 5158 N N . LYS A 1 630 ? -28.460 -23.272 72.871 1.00 93.56 630 LYS A N 1
ATOM 5159 C CA . LYS A 1 630 ? -28.533 -21.923 72.292 1.00 93.56 630 LYS A CA 1
ATOM 5160 C C . LYS A 1 630 ? -29.882 -21.664 71.606 1.00 93.56 630 LYS A C 1
ATOM 5162 O O . LYS A 1 630 ? -30.458 -20.586 71.753 1.00 93.56 630 LYS A O 1
ATOM 5167 N N . ALA A 1 631 ? -30.420 -22.647 70.879 1.00 93.25 631 ALA A N 1
ATOM 5168 C CA . ALA A 1 631 ? -31.744 -22.533 70.267 1.00 93.25 631 ALA A CA 1
ATOM 5169 C C . ALA A 1 631 ? -32.897 -22.596 71.274 1.00 93.25 631 ALA A C 1
ATOM 5171 O O . ALA A 1 631 ? -33.901 -21.920 71.060 1.00 93.25 631 ALA A O 1
ATOM 5172 N N . ALA A 1 632 ? -32.775 -23.353 72.367 1.00 92.88 632 ALA A N 1
ATOM 5173 C CA . ALA A 1 632 ? -33.766 -23.367 73.442 1.00 92.88 632 ALA A CA 1
ATOM 5174 C C . ALA A 1 632 ? -33.924 -21.971 74.061 1.00 92.88 632 ALA A C 1
ATOM 5176 O O . ALA A 1 632 ? -35.048 -21.528 74.299 1.00 92.88 632 ALA A O 1
ATOM 5177 N N . ASP A 1 633 ? -32.803 -21.271 74.252 1.00 91.81 633 ASP A N 1
ATOM 5178 C CA . ASP A 1 633 ? -32.777 -19.920 74.809 1.00 91.81 633 ASP A CA 1
ATOM 5179 C C . ASP A 1 633 ? -33.398 -18.895 73.843 1.00 91.81 633 ASP A C 1
ATOM 5181 O O . ASP A 1 633 ? -34.147 -18.011 74.264 1.00 91.81 633 ASP A O 1
ATOM 5185 N N . ALA A 1 634 ? -33.128 -19.020 72.539 1.00 89.44 634 ALA A N 1
ATOM 5186 C CA . ALA A 1 634 ? -33.631 -18.091 71.523 1.00 89.44 634 ALA A CA 1
ATOM 5187 C C . ALA A 1 634 ? -35.066 -18.380 71.043 1.00 89.44 634 ALA A C 1
ATOM 5189 O O . ALA A 1 634 ? -35.768 -17.462 70.614 1.00 89.44 634 ALA A O 1
ATOM 5190 N N . PHE A 1 635 ? -35.519 -19.634 71.112 1.00 94.88 635 PHE A N 1
ATOM 5191 C CA . PHE A 1 635 ? -36.835 -20.083 70.646 1.00 94.88 635 PHE A CA 1
ATOM 5192 C C . PHE A 1 635 ? -37.583 -20.854 71.749 1.00 94.88 635 PHE A C 1
ATOM 5194 O O . PHE A 1 635 ? -37.878 -22.046 71.588 1.00 94.88 635 PHE A O 1
ATOM 5201 N N . PRO A 1 636 ? -37.949 -20.197 72.866 1.00 92.62 636 PRO A N 1
ATOM 5202 C CA . PRO A 1 636 ? -38.532 -20.861 74.036 1.00 92.62 636 PRO A CA 1
ATOM 5203 C C . PRO A 1 636 ? -39.848 -21.598 73.738 1.00 92.62 636 PRO A C 1
ATOM 5205 O O . PRO A 1 636 ? -40.187 -22.576 74.401 1.00 92.62 636 PRO A O 1
ATOM 5208 N N . GLN A 1 637 ? -40.583 -21.190 72.700 1.00 92.12 637 GLN A N 1
ATOM 5209 C CA . GLN A 1 637 ? -41.798 -21.863 72.229 1.00 92.12 637 GLN A CA 1
ATOM 5210 C C . GLN A 1 637 ? -41.559 -23.276 71.662 1.00 92.12 637 GLN A C 1
ATOM 5212 O O . GLN A 1 637 ? -42.514 -24.030 71.483 1.00 92.12 637 GLN A O 1
ATOM 5217 N N . HIS A 1 638 ? -40.304 -23.626 71.374 1.00 93.62 638 HIS A N 1
ATOM 5218 C CA . HIS A 1 638 ? -39.870 -24.939 70.892 1.00 93.62 638 HIS A CA 1
ATOM 5219 C C . HIS A 1 638 ? -38.899 -25.620 71.869 1.00 93.62 638 HIS A C 1
ATOM 5221 O O . HIS A 1 638 ? -38.192 -26.559 71.494 1.00 93.62 638 HIS A O 1
ATOM 5227 N N . ALA A 1 639 ? -38.862 -25.166 73.129 1.00 90.50 639 ALA A N 1
ATOM 5228 C CA . ALA A 1 639 ? -38.009 -25.741 74.165 1.00 90.50 639 ALA A CA 1
ATOM 5229 C C . ALA A 1 639 ? -38.243 -27.252 74.342 1.00 90.50 639 ALA A C 1
ATOM 5231 O O . ALA A 1 639 ? -37.296 -27.976 74.614 1.00 90.50 639 ALA A O 1
ATOM 5232 N N . ASP A 1 640 ? -39.457 -27.755 74.082 1.00 92.00 640 ASP A N 1
ATOM 5233 C CA . ASP A 1 640 ? -39.779 -29.190 74.112 1.00 92.00 640 ASP A CA 1
ATOM 5234 C C . ASP A 1 640 ? -38.897 -30.044 73.184 1.00 92.00 640 ASP A C 1
ATOM 5236 O O . ASP A 1 640 ? -38.677 -31.223 73.456 1.00 92.00 640 ASP A O 1
ATOM 5240 N N . ILE A 1 641 ? -38.403 -29.457 72.091 1.00 93.19 641 ILE A N 1
ATOM 5241 C CA . ILE A 1 641 ? -37.476 -30.100 71.154 1.00 93.19 641 ILE A CA 1
ATOM 5242 C C . ILE A 1 641 ? -36.028 -29.847 71.584 1.00 93.19 641 ILE A C 1
ATOM 5244 O O . ILE A 1 641 ? -35.200 -30.754 71.542 1.00 93.19 641 ILE A O 1
ATOM 5248 N N . PHE A 1 642 ? -35.710 -28.612 71.972 1.00 95.00 642 PHE A N 1
ATOM 5249 C CA . PHE A 1 642 ? -34.331 -28.173 72.171 1.00 95.00 642 PHE A CA 1
ATOM 5250 C C . PHE A 1 642 ? -33.740 -28.528 73.545 1.00 95.00 642 PHE A C 1
ATOM 5252 O O . PHE A 1 642 ? -32.526 -28.607 73.670 1.00 95.00 642 PHE A O 1
ATOM 5259 N N . THR A 1 643 ? -34.550 -28.819 74.568 1.00 92.81 643 THR A N 1
ATOM 5260 C CA . THR A 1 643 ? -34.049 -29.239 75.894 1.00 92.81 643 THR A CA 1
ATOM 5261 C C . THR A 1 643 ? -33.818 -30.750 76.009 1.00 92.81 643 THR A C 1
ATOM 5263 O O . THR A 1 643 ? -33.683 -31.274 77.117 1.00 92.81 643 THR A O 1
ATOM 5266 N N . LEU A 1 644 ? -33.844 -31.484 74.893 1.00 93.75 644 LEU A N 1
ATOM 5267 C CA . LEU A 1 644 ? -33.580 -32.921 74.890 1.00 93.75 644 LEU A CA 1
ATOM 5268 C C . LEU A 1 644 ? -32.089 -33.204 75.154 1.00 93.75 644 LEU A C 1
ATOM 5270 O O . LEU A 1 644 ? -31.229 -32.444 74.712 1.00 93.75 644 LEU A O 1
ATOM 5274 N N . PRO A 1 645 ? -31.762 -34.292 75.874 1.00 89.06 645 PRO A N 1
ATOM 5275 C CA . PRO A 1 645 ? -30.408 -34.537 76.373 1.00 89.06 645 PRO A CA 1
ATOM 5276 C C . PRO A 1 645 ? -29.388 -34.884 75.276 1.00 89.06 645 PRO A C 1
ATOM 5278 O O . PRO A 1 645 ? -28.183 -34.753 75.508 1.00 89.06 645 PRO A O 1
ATOM 5281 N N . ALA A 1 646 ? -29.836 -35.323 74.095 1.00 93.50 646 ALA A N 1
ATOM 5282 C CA . ALA A 1 646 ? -28.985 -35.592 72.942 1.00 93.50 646 ALA A CA 1
ATOM 5283 C C . ALA A 1 646 ? -29.574 -35.019 71.641 1.00 93.50 646 ALA A C 1
ATOM 5285 O O . ALA A 1 646 ? -30.776 -35.115 71.391 1.00 93.50 646 ALA A O 1
ATOM 5286 N N . VAL A 1 647 ? -28.704 -34.517 70.752 1.00 92.75 647 VAL A N 1
ATOM 5287 C CA . VAL A 1 647 ? -29.069 -34.074 69.388 1.00 92.75 647 VAL A CA 1
ATOM 5288 C C . VAL A 1 647 ? -29.864 -35.128 68.623 1.00 92.75 647 VAL A C 1
ATOM 5290 O O . VAL A 1 647 ? -30.784 -34.788 67.882 1.00 92.75 647 VAL A O 1
ATOM 5293 N N . GLU A 1 648 ? -29.533 -36.406 68.800 1.00 91.50 648 GLU A N 1
ATOM 5294 C CA . GLU A 1 648 ? -30.219 -37.489 68.096 1.00 91.50 648 GLU A CA 1
ATOM 5295 C C . GLU A 1 648 ? -31.668 -37.669 68.572 1.00 91.50 648 GLU A C 1
ATOM 5297 O O . GLU A 1 648 ? -32.547 -37.920 67.751 1.00 91.50 648 GLU A O 1
ATOM 5302 N N . ASP A 1 649 ? -31.948 -37.427 69.855 1.00 92.25 649 ASP A N 1
ATOM 5303 C CA . ASP A 1 649 ? -33.315 -37.443 70.384 1.00 92.25 649 ASP A CA 1
ATOM 5304 C C . ASP A 1 649 ? -34.130 -36.290 69.780 1.00 92.25 649 ASP A C 1
ATOM 5306 O O . ASP A 1 649 ? -35.255 -36.483 69.314 1.00 92.25 649 ASP A O 1
ATOM 5310 N N . ALA A 1 650 ? -33.538 -35.093 69.697 1.00 91.75 650 ALA A N 1
ATOM 5311 C CA . ALA A 1 650 ? -34.170 -33.942 69.056 1.00 91.75 650 ALA A CA 1
ATOM 5312 C C . ALA A 1 650 ? -34.419 -34.172 67.558 1.00 91.75 650 ALA A C 1
ATOM 5314 O O . ALA A 1 650 ? -35.505 -33.870 67.056 1.00 91.75 650 ALA A O 1
ATOM 5315 N N . ARG A 1 651 ? -33.464 -34.790 66.850 1.00 91.06 651 ARG A N 1
ATOM 5316 C CA . ARG A 1 651 ? -33.625 -35.201 65.445 1.00 91.06 651 ARG A CA 1
ATOM 5317 C C . ARG A 1 651 ? -34.759 -36.199 65.270 1.00 91.06 651 ARG A C 1
ATOM 5319 O O . ARG A 1 651 ? -35.542 -36.041 64.334 1.00 91.06 651 ARG A O 1
ATOM 5326 N N . GLN A 1 652 ? -34.875 -37.189 66.154 1.00 88.00 652 GLN A N 1
ATOM 5327 C CA . GLN A 1 652 ? -35.979 -38.149 66.124 1.00 88.00 652 GLN A CA 1
ATOM 5328 C C . GLN A 1 652 ? -37.319 -37.451 66.341 1.00 88.00 652 GLN A C 1
ATOM 5330 O O . GLN A 1 652 ? -38.238 -37.666 65.556 1.00 88.00 652 GLN A O 1
ATOM 5335 N N . VAL A 1 653 ? -37.425 -36.550 67.322 1.00 89.56 653 VAL A N 1
ATOM 5336 C CA . VAL A 1 653 ? -38.658 -35.788 67.573 1.00 89.56 653 VAL A CA 1
ATOM 5337 C C . VAL A 1 653 ? -39.040 -34.918 66.373 1.00 89.56 653 VAL A C 1
ATOM 5339 O O . VAL A 1 653 ? -40.214 -34.875 65.997 1.00 89.56 653 VAL A O 1
ATOM 5342 N N . VAL A 1 654 ? -38.075 -34.266 65.723 1.00 89.50 654 VAL A N 1
ATOM 5343 C CA . VAL A 1 654 ? -38.305 -33.476 64.503 1.00 89.50 654 VAL A CA 1
ATOM 5344 C C . VAL A 1 654 ? -38.710 -34.359 63.322 1.00 89.50 654 VAL A C 1
ATOM 5346 O O . VAL A 1 654 ? -39.717 -34.087 62.667 1.00 89.50 654 VAL A O 1
ATOM 5349 N N . GLY A 1 655 ? -37.993 -35.460 63.082 1.00 86.25 655 GLY A N 1
ATOM 5350 C CA . GLY A 1 655 ? -38.339 -36.449 62.057 1.00 86.25 655 GLY A CA 1
ATOM 5351 C C . GLY A 1 655 ? -39.737 -37.032 62.270 1.00 86.25 655 GLY A C 1
ATOM 5352 O O . GLY A 1 655 ? -40.536 -37.124 61.335 1.00 86.25 655 GLY A O 1
ATOM 5353 N N . TRP A 1 656 ? -40.092 -37.322 63.522 1.00 85.50 656 TRP A N 1
ATOM 5354 C CA . TRP A 1 656 ? -41.430 -37.750 63.904 1.00 85.50 656 TRP A CA 1
ATOM 5355 C C . TRP A 1 656 ? -42.465 -36.665 63.630 1.00 85.50 656 TRP A C 1
ATOM 5357 O O . TRP A 1 656 ? -43.482 -36.979 63.012 1.00 85.50 656 TRP A O 1
ATOM 5367 N N . LYS A 1 657 ? -42.241 -35.409 64.044 1.00 85.75 657 LYS A N 1
ATOM 5368 C CA . LYS A 1 657 ? -43.164 -34.286 63.788 1.00 85.75 657 LYS A CA 1
ATOM 5369 C C . LYS A 1 657 ? -43.398 -34.083 62.281 1.00 85.75 657 LYS A C 1
ATOM 5371 O O . LYS A 1 657 ? -44.551 -33.909 61.880 1.00 85.75 657 LYS A O 1
ATOM 5376 N N . ASN A 1 658 ? -42.362 -34.215 61.452 1.00 83.50 658 ASN A N 1
ATOM 5377 C CA . ASN A 1 658 ? -42.458 -34.094 59.991 1.00 83.50 658 ASN A CA 1
ATOM 5378 C C . ASN A 1 658 ? -43.239 -35.252 59.360 1.00 83.50 658 ASN A C 1
ATOM 5380 O O . ASN A 1 658 ? -44.191 -35.027 58.613 1.00 83.50 658 ASN A O 1
ATOM 5384 N N . SER A 1 659 ? -42.925 -36.490 59.744 1.00 82.62 659 SER A N 1
ATOM 5385 C CA . SER A 1 659 ? -43.636 -37.685 59.273 1.00 82.62 659 SER A CA 1
ATOM 5386 C C . SER A 1 659 ? -45.112 -37.705 59.717 1.00 82.62 659 SER A C 1
ATOM 5388 O O . SER A 1 659 ? -46.009 -38.044 58.942 1.00 82.62 659 SER A O 1
ATOM 5390 N N . HIS A 1 660 ? -45.409 -37.222 60.932 1.00 86.31 660 HIS A N 1
ATOM 5391 C CA . HIS A 1 660 ? -46.784 -36.961 61.373 1.00 86.31 660 HIS A CA 1
ATOM 5392 C C . HIS A 1 660 ? -47.478 -35.918 60.485 1.00 86.31 660 HIS A C 1
ATOM 5394 O O . HIS A 1 660 ? -48.669 -36.054 60.201 1.00 86.31 660 HIS A O 1
ATOM 5400 N N . GLY A 1 661 ? -46.770 -34.856 60.091 1.00 84.75 661 GLY A N 1
ATOM 5401 C CA . GLY A 1 661 ? -47.277 -33.795 59.221 1.00 84.75 661 GLY A CA 1
ATOM 5402 C C . GLY A 1 661 ? -47.739 -34.321 57.863 1.00 84.75 661 GLY A C 1
ATOM 5403 O O . GLY A 1 661 ? -48.881 -34.067 57.474 1.00 84.75 661 GLY A O 1
ATOM 5404 N N . GLU A 1 662 ? -46.908 -35.122 57.195 1.00 84.88 662 GLU A N 1
ATOM 5405 C CA . GLU A 1 662 ? -47.244 -35.746 55.907 1.00 84.88 662 GLU A CA 1
ATOM 5406 C C . GLU A 1 662 ? -48.428 -36.714 56.024 1.00 84.88 662 GLU A C 1
ATOM 5408 O O . GLU A 1 662 ? -49.376 -36.633 55.241 1.00 84.88 662 GLU A O 1
ATOM 5413 N N . LEU A 1 663 ? -48.478 -37.542 57.074 1.00 89.31 663 LEU A N 1
ATOM 5414 C CA . LEU A 1 663 ? -49.643 -38.395 57.338 1.00 89.31 663 LEU A CA 1
ATOM 5415 C C . LEU A 1 663 ? -50.932 -37.587 57.534 1.00 89.31 663 LEU A C 1
ATOM 5417 O O . LEU A 1 663 ? -51.990 -37.966 57.029 1.00 89.31 663 LEU A O 1
ATOM 5421 N N . ARG A 1 664 ? -50.869 -36.449 58.239 1.00 89.38 664 ARG A N 1
ATOM 5422 C CA . ARG A 1 664 ? -52.024 -35.550 58.405 1.00 89.38 664 ARG A CA 1
ATOM 5423 C C . ARG A 1 664 ? -52.450 -34.931 57.080 1.00 89.38 664 ARG A C 1
ATOM 5425 O O . ARG A 1 664 ? -53.651 -34.815 56.840 1.00 89.38 664 ARG A O 1
ATOM 5432 N N . LYS A 1 665 ? -51.497 -34.516 56.245 1.00 87.06 665 LYS A N 1
ATOM 5433 C CA . LYS A 1 665 ? -51.753 -33.934 54.924 1.00 87.06 665 LYS A CA 1
ATOM 5434 C C . LYS A 1 665 ? -52.414 -34.956 54.003 1.00 87.06 665 LYS A C 1
ATOM 5436 O O . LYS A 1 665 ? -53.488 -34.673 53.480 1.00 87.06 665 LYS A O 1
ATOM 5441 N N . ASN A 1 666 ? -51.855 -36.160 53.905 1.00 91.19 666 ASN A N 1
ATOM 5442 C CA . ASN A 1 666 ? -52.416 -37.250 53.108 1.00 91.19 666 ASN A CA 1
ATOM 5443 C C . ASN A 1 666 ? -53.805 -37.662 53.615 1.00 91.19 666 ASN A C 1
ATOM 5445 O O . ASN A 1 666 ? -54.723 -37.840 52.818 1.00 91.19 666 ASN A O 1
ATOM 5449 N N . ALA A 1 667 ? -54.008 -37.707 54.937 1.00 91.25 667 ALA A N 1
ATOM 5450 C CA . ALA A 1 667 ? -55.322 -37.960 55.527 1.00 91.25 667 ALA A CA 1
ATOM 5451 C C . ALA A 1 667 ? -56.347 -36.882 55.149 1.00 91.25 667 ALA A C 1
ATOM 5453 O O . ALA A 1 667 ? -57.484 -37.203 54.821 1.00 91.25 667 ALA A O 1
ATOM 5454 N N . ARG A 1 668 ? -55.957 -35.601 55.162 1.00 88.50 668 ARG A N 1
ATOM 5455 C CA . ARG A 1 668 ? -56.842 -34.489 54.776 1.00 88.50 668 ARG A CA 1
ATOM 5456 C C . ARG A 1 668 ? -57.152 -34.482 53.284 1.00 88.50 668 ARG A C 1
ATOM 5458 O O . ARG A 1 668 ? -58.299 -34.233 52.929 1.00 88.50 668 ARG A O 1
ATOM 5465 N N . LEU A 1 669 ? -56.164 -34.771 52.436 1.00 88.19 669 LEU A N 1
ATOM 5466 C CA . LEU A 1 669 ? -56.357 -34.904 50.990 1.00 88.19 669 LEU A CA 1
ATOM 5467 C C . LEU A 1 669 ? -57.333 -36.040 50.674 1.00 88.19 669 LEU A C 1
ATOM 5469 O O . LEU A 1 669 ? -58.269 -35.838 49.904 1.00 88.19 669 LEU A O 1
ATOM 5473 N N . MET A 1 670 ? -57.189 -37.193 51.333 1.00 91.12 670 MET A N 1
ATOM 5474 C CA . MET A 1 670 ? -58.146 -38.293 51.200 1.00 91.12 670 MET A CA 1
ATOM 5475 C C . MET A 1 670 ? -59.531 -37.917 51.730 1.00 91.12 670 MET A C 1
ATOM 5477 O O . MET A 1 670 ? -60.521 -38.149 51.044 1.00 91.12 670 MET A O 1
ATOM 5481 N N . ALA A 1 671 ? -59.624 -37.266 52.892 1.00 88.94 671 ALA A N 1
ATOM 5482 C CA . ALA A 1 671 ? -60.899 -36.788 53.433 1.00 88.94 671 ALA A CA 1
ATOM 5483 C C . ALA A 1 671 ? -61.588 -35.780 52.499 1.00 88.94 671 ALA A C 1
ATOM 5485 O O . ALA A 1 671 ? -62.812 -35.758 52.388 1.00 88.94 671 ALA A O 1
ATOM 5486 N N . GLN A 1 672 ? -60.818 -34.920 51.828 1.00 88.88 672 GLN A N 1
ATOM 5487 C CA . GLN A 1 672 ? -61.336 -34.010 50.810 1.00 88.88 672 GLN A CA 1
ATOM 5488 C C . GLN A 1 672 ? -61.809 -34.783 49.577 1.00 88.88 672 GLN A C 1
ATOM 5490 O O . GLN A 1 672 ? -62.927 -34.556 49.135 1.00 88.88 672 GLN A O 1
ATOM 5495 N N . GLY A 1 673 ? -61.021 -35.740 49.080 1.00 88.69 673 GLY A N 1
ATOM 5496 C CA . GLY A 1 673 ? -61.406 -36.603 47.962 1.00 88.69 673 GLY A CA 1
ATOM 5497 C C . GLY A 1 673 ? -62.682 -37.411 48.225 1.00 88.69 673 GLY A C 1
ATOM 5498 O O . GLY A 1 673 ? -63.505 -37.566 47.323 1.00 88.69 673 GLY A O 1
ATOM 5499 N N . VAL A 1 674 ? -62.881 -37.900 49.452 1.00 89.88 674 VAL A N 1
ATOM 5500 C CA . VAL A 1 674 ? -64.122 -38.577 49.869 1.00 89.88 674 VAL A CA 1
ATOM 5501 C C . VAL A 1 674 ? -65.308 -37.617 49.802 1.00 89.88 674 VAL A C 1
ATOM 5503 O O . VAL A 1 674 ? -66.353 -37.969 49.264 1.00 89.88 674 VAL A O 1
ATOM 5506 N N . ARG A 1 675 ? -65.145 -36.386 50.299 1.00 88.38 675 ARG A N 1
ATOM 5507 C CA . ARG A 1 675 ? -66.214 -35.376 50.326 1.00 88.38 675 ARG A CA 1
ATOM 5508 C C . ARG A 1 675 ? -66.584 -34.838 48.951 1.00 88.38 675 ARG A C 1
ATOM 5510 O O . ARG A 1 675 ? -67.753 -34.575 48.704 1.00 88.38 675 ARG A O 1
ATOM 5517 N N . THR A 1 676 ? -65.614 -34.695 48.052 1.00 90.44 676 THR A N 1
ATOM 5518 C CA . THR A 1 676 ? -65.846 -34.190 46.692 1.00 90.44 676 THR A CA 1
ATOM 5519 C C . THR A 1 676 ? -66.369 -35.257 45.726 1.00 90.44 676 THR A C 1
ATOM 5521 O O . THR A 1 676 ? -66.545 -34.964 44.547 1.00 90.44 676 THR A O 1
ATOM 5524 N N . GLY A 1 677 ? -66.621 -36.487 46.194 1.00 89.38 677 GLY A N 1
ATOM 5525 C CA . GLY A 1 677 ? -67.137 -37.573 45.357 1.00 89.38 677 GLY A CA 1
ATOM 5526 C C . GLY A 1 677 ? -66.105 -38.159 44.389 1.00 89.38 677 GLY A C 1
ATOM 5527 O O . GLY A 1 677 ? -66.479 -38.736 43.371 1.00 89.38 677 GLY A O 1
ATOM 5528 N N . SER A 1 678 ? -64.803 -38.021 44.670 1.00 89.81 678 SER A N 1
ATOM 5529 C CA . SER A 1 678 ? -63.759 -38.691 43.876 1.00 89.81 678 SER A CA 1
ATOM 5530 C C . SER A 1 678 ? -63.847 -40.222 44.008 1.00 89.81 678 SER A C 1
ATOM 5532 O O . SER A 1 678 ? -64.617 -40.739 44.820 1.00 89.81 678 SER A O 1
ATOM 5534 N N . LEU A 1 679 ? -63.006 -40.969 43.281 1.00 87.38 679 LEU A N 1
ATOM 5535 C CA . LEU A 1 679 ? -62.912 -42.436 43.391 1.00 87.38 679 LEU A CA 1
ATOM 5536 C C . LEU A 1 679 ? -62.753 -42.924 44.847 1.00 87.38 679 LEU A C 1
ATOM 5538 O O . LEU A 1 679 ? -63.245 -43.994 45.198 1.00 87.38 679 LEU A O 1
ATOM 5542 N N . PHE A 1 680 ? -62.123 -42.124 45.714 1.00 90.06 680 PHE A N 1
ATOM 5543 C CA . PHE A 1 680 ? -61.939 -42.457 47.127 1.00 90.06 680 PHE A CA 1
ATOM 5544 C C . PHE A 1 680 ? -63.248 -42.476 47.929 1.00 90.06 680 PHE A C 1
ATOM 5546 O O . PHE A 1 680 ? -63.301 -43.143 48.953 1.00 90.06 680 PHE A O 1
ATOM 5553 N N . SER A 1 681 ? -64.315 -41.818 47.463 1.00 89.06 681 SER A N 1
ATOM 5554 C CA . SER A 1 681 ? -65.640 -41.858 48.108 1.00 89.06 681 SER A CA 1
ATOM 5555 C C . SER A 1 681 ? -66.311 -43.236 48.047 1.00 89.06 681 SER A C 1
ATOM 5557 O O . SER A 1 681 ? -67.176 -43.535 48.867 1.00 89.06 681 SER A O 1
ATOM 5559 N N . LEU A 1 682 ? -65.890 -44.088 47.104 1.00 91.31 682 LEU A N 1
ATOM 5560 C CA . LEU A 1 682 ? -66.381 -45.459 46.956 1.00 91.31 682 LEU A CA 1
ATOM 5561 C C . LEU A 1 682 ? -65.665 -46.451 47.884 1.00 91.31 682 LEU A C 1
ATOM 5563 O O . LEU A 1 682 ? -66.090 -47.601 47.994 1.00 91.31 682 LEU A O 1
ATOM 5567 N N . LEU A 1 683 ? -64.565 -46.041 48.524 1.00 92.44 683 LEU A N 1
ATOM 5568 C CA . LEU A 1 683 ? -63.795 -46.909 49.408 1.00 92.44 683 LEU A CA 1
ATOM 5569 C C . LEU A 1 683 ? -64.322 -46.820 50.849 1.00 92.44 683 LEU A C 1
ATOM 5571 O O . LEU A 1 683 ? -64.590 -45.721 51.335 1.00 92.44 683 LEU A O 1
ATOM 5575 N N . PRO A 1 684 ? -64.407 -47.947 51.580 1.00 93.88 684 PRO A N 1
ATOM 5576 C CA . PRO A 1 684 ? -64.656 -47.919 53.016 1.00 93.88 684 PRO A CA 1
ATOM 5577 C C . PRO A 1 684 ? -63.587 -47.095 53.741 1.00 93.88 684 PRO A C 1
ATOM 5579 O O . PRO A 1 684 ? -62.397 -47.177 53.415 1.00 93.88 684 PRO A O 1
ATOM 5582 N N . ASN A 1 685 ? -63.994 -46.341 54.764 1.00 90.69 685 ASN A N 1
ATOM 5583 C CA . ASN A 1 685 ? -63.092 -45.495 55.551 1.00 90.69 685 ASN A CA 1
ATOM 5584 C C . ASN A 1 685 ? -61.915 -46.285 56.131 1.00 90.69 685 ASN A C 1
ATOM 5586 O O . ASN A 1 685 ? -60.795 -45.786 56.173 1.00 90.69 685 ASN A O 1
ATOM 5590 N N . GLU A 1 686 ? -62.147 -47.536 56.523 1.00 92.06 686 GLU A N 1
ATOM 5591 C CA . GLU A 1 686 ? -61.127 -48.447 57.033 1.00 92.06 686 GLU A CA 1
ATOM 5592 C C . GLU A 1 686 ? -60.006 -48.648 56.013 1.00 92.06 686 GLU A C 1
ATOM 5594 O O . GLU A 1 686 ? -58.827 -48.556 56.358 1.00 92.06 686 GLU A O 1
ATOM 5599 N N . LEU A 1 687 ? -60.366 -48.861 54.745 1.00 92.75 687 LEU A N 1
ATOM 5600 C CA . LEU A 1 687 ? -59.399 -49.062 53.676 1.00 92.75 687 LEU A CA 1
ATOM 5601 C C . LEU A 1 687 ? -58.618 -47.775 53.396 1.00 92.75 687 LEU A C 1
ATOM 5603 O O . LEU A 1 687 ? -57.401 -47.825 53.241 1.00 92.75 687 LEU A O 1
ATOM 5607 N N . ILE A 1 688 ? -59.283 -46.618 53.419 1.00 91.56 688 ILE A N 1
ATOM 5608 C CA . ILE A 1 688 ? -58.630 -45.310 53.267 1.00 91.56 688 ILE A CA 1
ATOM 5609 C C . ILE A 1 688 ? -57.639 -45.062 54.409 1.00 91.56 688 ILE A C 1
ATOM 5611 O O . ILE A 1 688 ? -56.522 -44.604 54.166 1.00 91.56 688 ILE A O 1
ATOM 5615 N N . PHE A 1 689 ? -58.007 -45.408 55.648 1.00 94.94 689 PHE A N 1
ATOM 5616 C CA . PHE A 1 689 ? -57.105 -45.284 56.790 1.00 94.94 689 PHE A CA 1
ATOM 5617 C C . PHE A 1 689 ? -55.844 -46.117 56.597 1.00 94.94 689 PHE A C 1
ATOM 5619 O O . PHE A 1 689 ? -54.752 -45.627 56.870 1.00 94.94 689 PHE A O 1
ATOM 5626 N N . HIS A 1 690 ? -55.991 -47.346 56.100 1.00 92.88 690 HIS A N 1
ATOM 5627 C CA . HIS A 1 690 ? -54.854 -48.202 55.789 1.00 92.88 690 HIS A CA 1
ATOM 5628 C C . HIS A 1 690 ? -54.008 -47.640 54.645 1.00 92.88 690 HIS A C 1
ATOM 5630 O O . HIS A 1 690 ? -52.796 -47.565 54.806 1.00 92.88 690 HIS A O 1
ATOM 5636 N N . ILE A 1 691 ? -54.619 -47.179 53.550 1.00 91.56 691 ILE A N 1
ATOM 5637 C CA . ILE A 1 691 ? -53.903 -46.600 52.401 1.00 91.56 691 ILE A CA 1
ATOM 5638 C C . ILE A 1 691 ? -53.035 -45.415 52.838 1.00 91.56 691 ILE A C 1
ATOM 5640 O O . ILE A 1 691 ? -51.847 -45.381 52.533 1.00 91.56 691 ILE A O 1
ATOM 5644 N N . VAL A 1 692 ? -53.597 -44.467 53.594 1.00 92.31 692 VAL A N 1
ATOM 5645 C CA . VAL A 1 692 ? -52.828 -43.313 54.083 1.00 92.31 692 VAL A CA 1
ATOM 5646 C C . VAL A 1 692 ? -51.795 -43.739 55.122 1.00 92.31 692 VAL A C 1
ATOM 5648 O O . VAL A 1 692 ? -50.673 -43.250 55.106 1.00 92.31 692 VAL A O 1
ATOM 5651 N N . ALA A 1 693 ? -52.134 -44.661 56.025 1.00 91.38 693 ALA A N 1
ATOM 5652 C CA . ALA A 1 693 ? -51.180 -45.135 57.020 1.00 91.38 693 ALA A CA 1
ATOM 5653 C C . ALA A 1 693 ? -49.988 -45.873 56.391 1.00 91.38 693 ALA A C 1
ATOM 5655 O O . ALA A 1 693 ? -48.916 -45.881 56.994 1.00 91.38 693 ALA A O 1
ATOM 5656 N N . GLU A 1 694 ? -50.130 -46.476 55.206 1.00 92.25 694 GLU A N 1
ATOM 5657 C CA . GLU A 1 694 ? -48.999 -47.052 54.466 1.00 92.25 694 GLU A CA 1
ATOM 5658 C C . GLU A 1 694 ? -48.071 -46.001 53.841 1.00 92.25 694 GLU A C 1
ATOM 5660 O O . GLU A 1 694 ? -46.953 -46.346 53.483 1.00 92.25 694 GLU A O 1
ATOM 5665 N N . THR A 1 695 ? -48.445 -44.717 53.789 1.00 89.56 695 THR A N 1
ATOM 5666 C CA . THR A 1 695 ? -47.513 -43.642 53.393 1.00 89.56 695 THR A CA 1
ATOM 5667 C C . THR A 1 695 ? -46.645 -43.151 54.557 1.00 89.56 695 THR A C 1
ATOM 5669 O O . THR A 1 695 ? -46.011 -42.103 54.445 1.00 89.56 695 THR A O 1
ATOM 5672 N N . ARG A 1 696 ? -46.681 -43.824 55.715 1.00 89.25 696 ARG A N 1
ATOM 5673 C CA . ARG A 1 696 ? -45.877 -43.454 56.886 1.00 89.25 696 ARG A CA 1
ATOM 5674 C C . ARG A 1 696 ? -44.399 -43.711 56.629 1.00 89.25 696 ARG A C 1
ATOM 5676 O O . ARG A 1 696 ? -44.036 -44.663 55.948 1.00 89.25 696 ARG A O 1
ATOM 5683 N N . ASP A 1 697 ? -43.552 -42.947 57.302 1.00 83.38 697 ASP A N 1
ATOM 5684 C CA . ASP A 1 697 ? -42.180 -43.391 57.524 1.00 83.38 697 ASP A CA 1
ATOM 5685 C C . ASP A 1 697 ? -42.199 -44.572 58.512 1.00 83.38 697 ASP A C 1
ATOM 5687 O O . ASP A 1 697 ? -42.599 -44.419 59.672 1.00 83.38 697 ASP A O 1
ATOM 5691 N N . HIS A 1 698 ? -41.803 -45.759 58.040 1.00 84.75 698 HIS A N 1
ATOM 5692 C CA . HIS A 1 698 ? -41.782 -46.996 58.825 1.00 84.75 698 HIS A CA 1
ATOM 5693 C C . HIS A 1 698 ? -40.819 -46.946 60.018 1.00 84.75 698 HIS A C 1
ATOM 5695 O O . HIS A 1 698 ? -40.980 -47.738 60.946 1.00 84.75 698 HIS A O 1
ATOM 5701 N N . HIS A 1 699 ? -39.853 -46.025 60.012 1.00 78.62 699 HIS A N 1
ATOM 5702 C CA . HIS A 1 699 ? -38.951 -45.791 61.137 1.00 78.62 699 HIS A CA 1
ATOM 5703 C C . HIS A 1 699 ? -39.534 -44.819 62.167 1.00 78.62 699 HIS A C 1
ATOM 5705 O O . HIS A 1 699 ? -39.134 -44.853 63.328 1.00 78.62 699 HIS A O 1
ATOM 5711 N N . ALA A 1 700 ? -40.484 -43.970 61.764 1.00 78.94 700 ALA A N 1
ATOM 5712 C CA . ALA A 1 700 ? -41.074 -42.961 62.639 1.00 78.94 700 ALA A CA 1
ATOM 5713 C C . ALA A 1 700 ? -42.369 -43.426 63.320 1.00 78.94 700 ALA A C 1
ATOM 5715 O O . ALA A 1 700 ? -42.600 -43.065 64.470 1.00 78.94 700 ALA A O 1
ATOM 5716 N N . HIS A 1 701 ? -43.211 -44.208 62.629 1.00 84.31 701 HIS A N 1
ATOM 5717 C CA . HIS A 1 701 ? -44.538 -44.596 63.130 1.00 84.31 701 HIS A CA 1
ATOM 5718 C C . HIS A 1 701 ? -44.782 -46.092 63.041 1.00 84.31 701 HIS A C 1
ATOM 5720 O O . HIS A 1 701 ? -44.641 -46.709 61.977 1.00 84.31 701 HIS A O 1
ATOM 5726 N N . SER A 1 702 ? -45.305 -46.666 64.128 1.00 88.50 702 SER A N 1
ATOM 5727 C CA . SER A 1 702 ? -45.964 -47.961 64.025 1.00 88.50 702 SER A CA 1
ATOM 5728 C C . SER A 1 702 ? -47.206 -47.836 63.136 1.00 88.50 702 SER A C 1
ATOM 5730 O O . SER A 1 702 ? -47.812 -46.769 62.987 1.00 88.50 702 SER A O 1
ATOM 5732 N N . ARG A 1 703 ? -47.624 -48.952 62.534 1.00 88.50 703 ARG A N 1
ATOM 5733 C CA . ARG A 1 703 ? -48.846 -48.984 61.717 1.00 88.50 703 ARG A CA 1
ATOM 5734 C C . ARG A 1 703 ? -50.071 -48.518 62.507 1.00 88.50 703 ARG A C 1
ATOM 5736 O O . ARG A 1 703 ? -50.922 -47.822 61.961 1.00 88.50 703 ARG A O 1
ATOM 5743 N N . PHE A 1 704 ? -50.148 -48.892 63.782 1.00 90.25 704 PHE A N 1
ATOM 5744 C CA . PHE A 1 704 ? -51.253 -48.526 64.663 1.00 90.25 704 PHE A CA 1
ATOM 5745 C C . PHE A 1 704 ? -51.280 -47.022 64.948 1.00 90.25 704 PHE A C 1
ATOM 5747 O O . PHE A 1 704 ? -52.347 -46.413 64.843 1.00 90.25 704 PHE A O 1
ATOM 5754 N N . ASP A 1 705 ? -50.120 -46.416 65.205 1.00 87.44 705 ASP A N 1
ATOM 5755 C CA . ASP A 1 705 ? -50.009 -44.974 65.452 1.00 87.44 705 ASP A CA 1
ATOM 5756 C C . ASP A 1 705 ? -50.387 -44.170 64.207 1.00 87.44 705 ASP A C 1
ATOM 5758 O O . ASP A 1 705 ? -51.203 -43.249 64.281 1.00 87.44 705 ASP A O 1
ATOM 5762 N N . ALA A 1 706 ? -49.891 -44.580 63.033 1.00 89.56 706 ALA A N 1
ATOM 5763 C CA . ALA A 1 706 ? -50.250 -43.960 61.761 1.00 89.56 706 ALA A CA 1
ATOM 5764 C C . ALA A 1 706 ? -51.765 -44.009 61.510 1.00 89.56 706 ALA A C 1
ATOM 5766 O O . ALA A 1 706 ? -52.373 -42.982 61.209 1.00 89.56 706 ALA A O 1
ATOM 5767 N N . ILE A 1 707 ? -52.410 -45.162 61.718 1.00 90.19 707 ILE A N 1
ATOM 5768 C CA . ILE A 1 707 ? -53.870 -45.295 61.588 1.00 90.19 707 ILE A CA 1
ATOM 5769 C C . ILE A 1 707 ? -54.600 -44.377 62.578 1.00 90.19 707 ILE A C 1
ATOM 5771 O O . ILE A 1 707 ? -55.588 -43.743 62.202 1.00 90.19 707 ILE A O 1
ATOM 5775 N N . ALA A 1 708 ? -54.134 -44.269 63.825 1.00 90.38 708 ALA A N 1
ATOM 5776 C CA . ALA A 1 708 ? -54.738 -43.385 64.820 1.00 90.38 708 ALA A CA 1
ATOM 5777 C C . ALA A 1 708 ? -54.644 -41.904 64.407 1.00 90.38 708 ALA A C 1
ATOM 5779 O O . ALA A 1 708 ? -55.629 -41.163 64.508 1.00 90.38 708 ALA A O 1
ATOM 5780 N N . ILE A 1 709 ? -53.494 -41.479 63.872 1.00 89.88 709 ILE A N 1
ATOM 5781 C CA . ILE A 1 709 ? -53.279 -40.125 63.342 1.00 89.88 709 ILE A CA 1
ATOM 5782 C C . ILE A 1 709 ? -54.214 -39.855 62.161 1.00 89.88 709 ILE A C 1
ATOM 5784 O O . ILE A 1 709 ? -54.865 -38.806 62.122 1.00 89.88 709 ILE A O 1
ATOM 5788 N N . VAL A 1 710 ? -54.309 -40.797 61.221 1.00 91.25 710 VAL A N 1
ATOM 5789 C CA . VAL A 1 710 ? -55.161 -40.675 60.033 1.00 91.25 710 VAL A CA 1
ATOM 5790 C C . VAL A 1 710 ? -56.631 -40.583 60.428 1.00 91.25 710 VAL A C 1
ATOM 5792 O O . VAL A 1 710 ? -57.297 -39.625 60.036 1.00 91.25 710 VAL A O 1
ATOM 5795 N N . LYS A 1 711 ? -57.123 -41.496 61.278 1.00 92.12 711 LYS A N 1
ATOM 5796 C CA . LYS A 1 711 ? -58.503 -41.486 61.797 1.00 92.12 711 LYS A CA 1
ATOM 5797 C C . LYS A 1 711 ? -58.869 -40.132 62.398 1.00 92.12 711 LYS A C 1
ATOM 5799 O O . LYS A 1 711 ? -59.889 -39.545 62.042 1.00 92.12 711 LYS A O 1
ATOM 5804 N N . ARG A 1 712 ? -57.990 -39.592 63.248 1.00 90.31 712 ARG A N 1
ATOM 5805 C CA . ARG A 1 712 ? -58.191 -38.297 63.912 1.00 90.31 712 ARG A CA 1
ATOM 5806 C C . ARG A 1 712 ? -58.273 -37.121 62.936 1.00 90.31 712 ARG A C 1
ATOM 5808 O O . ARG A 1 712 ? -58.927 -36.131 63.245 1.00 90.31 712 ARG A O 1
ATOM 5815 N N . ASN A 1 713 ? -57.588 -37.188 61.793 1.00 88.94 713 ASN A N 1
ATOM 5816 C CA . ASN A 1 713 ? -57.552 -36.093 60.816 1.00 88.94 713 ASN A CA 1
ATOM 5817 C C . ASN A 1 713 ? -58.573 -36.252 59.684 1.00 88.94 713 ASN A C 1
ATOM 5819 O O . ASN A 1 713 ? -58.959 -35.242 59.106 1.00 88.94 713 ASN A O 1
ATOM 5823 N N . MET A 1 714 ? -59.060 -37.469 59.434 1.00 87.00 714 MET A N 1
ATOM 5824 C CA . MET A 1 714 ? -60.201 -37.744 58.555 1.00 87.00 714 MET A CA 1
ATOM 5825 C C . MET A 1 714 ? -61.531 -37.268 59.157 1.00 87.00 714 MET A C 1
ATOM 5827 O O . MET A 1 714 ? -62.425 -36.867 58.426 1.00 87.00 714 MET A O 1
ATOM 5831 N N . GLN A 1 715 ? -61.655 -37.283 60.489 1.00 83.75 715 GLN A N 1
ATOM 5832 C CA . GLN A 1 715 ? -62.870 -36.873 61.209 1.00 83.75 715 GLN A CA 1
ATOM 5833 C C . GLN A 1 715 ? -62.960 -35.368 61.496 1.00 83.75 715 GLN A C 1
ATOM 5835 O O . GLN A 1 715 ? -63.964 -34.909 62.040 1.00 83.75 715 GLN A O 1
ATOM 5840 N N . LYS A 1 716 ? -61.920 -34.581 61.186 1.00 74.50 716 LYS A N 1
ATOM 5841 C CA . LYS A 1 716 ? -61.976 -33.135 61.420 1.00 74.50 716 LYS A CA 1
ATOM 5842 C C . LYS A 1 716 ? -62.962 -32.499 60.431 1.00 74.50 716 LYS A C 1
ATOM 5844 O O . LYS A 1 716 ? -62.793 -32.709 59.228 1.00 74.50 716 LYS A O 1
ATOM 5849 N N . PRO A 1 717 ? -63.959 -31.730 60.911 1.00 59.66 717 PRO A N 1
ATOM 5850 C CA . PRO A 1 717 ? -64.898 -31.044 60.036 1.00 59.66 717 PRO A CA 1
ATOM 5851 C C . PRO A 1 717 ? -64.150 -30.107 59.085 1.00 59.66 717 PRO A C 1
ATOM 5853 O O . PRO A 1 717 ? -63.026 -29.676 59.359 1.00 59.66 717 PRO A O 1
ATOM 5856 N N . GLU A 1 718 ? -64.772 -29.842 57.940 1.00 54.62 718 GLU A N 1
ATOM 5857 C CA . GLU A 1 718 ? -64.322 -28.840 56.976 1.00 54.62 718 GLU A CA 1
ATOM 5858 C C . GLU A 1 718 ? -63.918 -27.559 57.710 1.00 54.62 718 GLU A C 1
ATOM 5860 O O . GLU A 1 718 ? -64.652 -27.088 58.581 1.00 54.62 718 GLU A O 1
ATOM 5865 N N . MET A 1 719 ? -62.729 -27.021 57.408 1.00 55.06 719 MET A N 1
ATOM 5866 C CA . MET A 1 719 ? -62.445 -25.659 57.847 1.00 55.06 719 MET A CA 1
ATOM 5867 C C . MET A 1 719 ? -63.543 -24.774 57.245 1.00 55.06 719 MET A C 1
ATOM 5869 O O . MET A 1 719 ? -63.869 -24.978 56.075 1.00 55.06 719 MET A O 1
ATOM 5873 N N . PRO A 1 720 ? -64.164 -23.873 58.026 1.00 48.22 720 PRO A N 1
ATOM 5874 C CA . PRO A 1 720 ? -65.265 -23.053 57.542 1.00 48.22 720 PRO A CA 1
ATOM 5875 C C . PRO A 1 720 ? -64.868 -22.390 56.218 1.00 48.22 720 PRO A C 1
ATOM 5877 O O . PRO A 1 720 ? -63.799 -21.789 56.129 1.00 48.22 720 PRO A O 1
ATOM 5880 N N . ASN A 1 721 ? -65.721 -22.534 55.199 1.00 48.28 721 ASN A N 1
ATOM 5881 C CA . ASN A 1 721 ? -65.545 -22.032 53.827 1.00 48.28 721 ASN A CA 1
ATOM 5882 C C . ASN A 1 721 ? -65.511 -20.490 53.720 1.00 48.28 721 ASN A C 1
ATOM 5884 O O . ASN A 1 721 ? -65.820 -19.935 52.671 1.00 48.28 721 ASN A O 1
ATOM 5888 N N . ASP A 1 722 ? -65.115 -19.773 54.772 1.00 41.47 722 ASP A N 1
ATOM 5889 C CA . ASP A 1 722 ? -65.083 -18.307 54.799 1.00 41.47 722 ASP A CA 1
ATOM 5890 C C . ASP A 1 722 ? -63.857 -17.710 54.081 1.00 41.47 722 ASP A C 1
ATOM 5892 O O . ASP A 1 722 ? -63.563 -16.520 54.162 1.00 41.47 722 ASP A O 1
ATOM 5896 N N . VAL A 1 723 ? -63.140 -18.536 53.315 1.00 45.56 723 VAL A N 1
ATOM 5897 C CA . VAL A 1 723 ? -62.201 -18.070 52.297 1.00 45.56 723 VAL A CA 1
ATOM 5898 C C . VAL A 1 723 ? -62.767 -18.474 50.944 1.00 45.56 723 VAL A C 1
ATOM 5900 O O . VAL A 1 723 ? -62.497 -19.555 50.424 1.00 45.56 723 VAL A O 1
ATOM 5903 N N . SER A 1 724 ? -63.585 -17.577 50.392 1.00 35.12 724 SER A N 1
ATOM 5904 C CA . SER A 1 724 ? -63.931 -17.534 48.971 1.00 35.12 724 SER A CA 1
ATOM 5905 C C . SER A 1 724 ? -62.709 -17.915 48.118 1.00 35.12 724 SER A C 1
ATOM 5907 O O . SER A 1 724 ? -61.628 -17.352 48.336 1.00 35.12 724 SER A O 1
ATOM 5909 N N . PRO A 1 725 ? -62.830 -18.852 47.159 1.00 39.72 725 PRO A N 1
ATOM 5910 C CA . PRO A 1 725 ? -61.732 -19.166 46.265 1.00 39.72 725 PRO A CA 1
ATOM 5911 C C . PRO A 1 725 ? -61.403 -17.902 45.470 1.00 39.72 725 PRO A C 1
ATOM 5913 O O . PRO A 1 725 ? -62.164 -17.481 44.595 1.00 39.72 725 PRO A O 1
ATOM 5916 N N . ARG A 1 726 ? -60.254 -17.282 45.769 1.00 39.03 726 ARG A N 1
ATOM 5917 C CA . ARG A 1 726 ? -59.629 -16.341 44.841 1.00 39.03 726 ARG A CA 1
ATOM 5918 C C . ARG A 1 726 ? -59.469 -17.094 43.527 1.00 39.03 726 ARG A C 1
ATOM 5920 O O . ARG A 1 726 ? -58.694 -18.044 43.448 1.00 39.03 726 ARG A O 1
ATOM 5927 N N . ARG A 1 727 ? -60.270 -16.698 42.533 1.00 35.31 727 ARG A N 1
ATOM 5928 C CA . ARG A 1 727 ? -60.110 -17.099 41.137 1.00 35.31 727 ARG A CA 1
ATOM 5929 C C . ARG A 1 727 ? -58.636 -16.936 40.786 1.00 35.31 727 ARG A C 1
ATOM 5931 O O . ARG A 1 727 ? -58.122 -15.823 40.829 1.00 35.31 727 ARG A O 1
ATOM 5938 N N . ILE A 1 728 ? -57.987 -18.050 40.481 1.00 35.91 728 ILE A N 1
ATOM 5939 C CA . ILE A 1 728 ? -56.735 -18.053 39.740 1.00 35.91 728 ILE A CA 1
ATOM 5940 C C . ILE A 1 728 ? -57.126 -17.601 38.328 1.00 35.91 728 ILE A C 1
ATOM 5942 O O . ILE A 1 728 ? -57.862 -18.313 37.642 1.00 35.91 728 ILE A O 1
ATOM 5946 N N . ILE A 1 729 ? -56.741 -16.373 37.980 1.00 36.28 729 ILE A N 1
ATOM 5947 C CA . ILE A 1 729 ? -56.548 -15.918 36.599 1.00 36.28 729 ILE A CA 1
ATOM 5948 C C . ILE A 1 729 ? -55.045 -15.939 36.377 1.00 36.28 729 ILE A C 1
ATOM 5950 O O . ILE A 1 729 ? -54.344 -15.427 37.283 1.00 36.28 729 ILE A O 1
#

Sequence (729 aa):
MGEVSTAGIYKAGISDQDFVQIINKPGEYKRLVKSISDILQLSSQFPQHIELIFRPLWTNHEVFNQIVSTVNDLILICEKYPQYTKQMMKQVLTEPSEFCRLITCSDDIRKMCEYFPRYRQTILNYIVNAPGEFRRLIRCLFDAFYIGQSAPDDIAILFHHILHAEGEYWRLLIEPDDLRKVCNDYPELVEPFTKRLIESKYEYKRLVTDIDSLKWLFNRTSQYKKDLFKYIAETTAEFTSLFKTIDDLKWLMSSCPEYTDVIIKKLLCDPVIFERLVIDSHDLRWAIDVCPSCVKSVSVALTKHGVHSRLIVSHYDLLLLAATFPFLKPVLIKPLLSDSGIYQKIIGCTIALRQVVKLFPDYRDELIRPVIDNHEEYQRLITAGYELNGLVIDFPQQAETMISTCFDDIKEFQRLIHSVMDLTMLLISYSQYMGLLINILSDNPDEFSRLFHSFNDLNDIIKLCRPHEAKCLFEILFSIPGEFSRLVKSLMSLHTIIRLMPEKRELVANLVIENMDVFECMVVSLTHLQELVIIFLEPDVPGLRGFEQQQTHSHNTCWWLPRSLPKHVYKLIQPILTKRSLFEELVISIDDLLFLAASFSDVASNMINMVLTNTSEFKRLFTSNDDLQKAADAFPQHADIFTLPAVEDARQVVGWKNSHGELRKNARLMAQGVRTGSLFSLLPNELIFHIVAETRDHHAHSRFDAIAIVKRNMQKPEMPNDVSPRRII

Foldseek 3Di:
DPLCELVNCVVPPDDPVRVLVQLQPPVSVCSHQQELVSLVVCCVVCVVCNCSNCVCLLPPPVSVCRYVQELVSLLVVCVVPVVCNVSNVCSCLVDPVNVCRHQQELVSLLSCCQSPVVCNLVSLVSQLVDVVNVCRHQQALVSLVSSCVSPVPNSCSVLVSCLPPPPSVVRRCQELVSVVVSCVVVLVCLASNVVSCLVDLVNVCVNCQELVSVVSSLVSDPPCLVSNVCSCLVDPVSVCRHDQELVSVVVNCVSPVVCLQSSLLCCLQPLVNVVRHVQELVSVLVSCVSPVVCVVSNLVNLQDPPSLCRHQQELVSLLVCCVSPVVSLVSNVVCCLVPVVSVCRHLQELVSLLSVCVSVVVCNCSSCCCLLVDVVNVCRHQQELVSLLVVCVSPVVCVVSSVCVCLVDPVSVVRHDQELVSVLSSCVVPVVCLVSVLVSCQVPVVVLVRHDQELVSLVSVLVSDDLVSNVSNVVSCVVDPCSCVRHQLELVSLLVVCVSCVVCLLVNLCVCLVDLSSLCSQPQEVVSLVSNLVSSDDPPPPPPVVPVPPPDDDPPPPLDDPQDRPPSNVSSCVSLLVDVVNVCRHCQELVSLLSVCSNVVVCNVSSVCSCLLDLVSLCRHDPFLVSLVSCCVSPVVVVVLSVDPTSVSSSLVSVLVNLLVQLLVLLLVLLVCLVVVHPSVPDDPVVSLQVSLVSGDVVRDDSVRSSVSSVVNSPDDDDPPVDDPPDDD